Protein 6JBU (pdb70)

Solvent-accessible surface area: 24358 Å² total; per-residue (Å²): 84,77,22,196,118,55,42,6,54,9,119,6,11,120,58,55,56,107,17,50,112,8,117,55,49,5,0,0,1,9,44,5,5,69,34,106,53,64,39,3,4,20,5,24,20,17,57,46,90,6,38,47,0,18,12,15,42,36,76,110,38,3,75,66,49,162,70,76,33,64,12,132,7,60,62,69,3,3,2,7,6,2,8,1,27,72,22,3,0,1,0,4,47,38,37,29,48,26,0,0,24,4,38,10,190,90,114,101,76,66,14,60,14,117,0,56,78,0,4,19,11,13,0,4,1,2,95,37,13,13,24,3,0,1,7,2,8,7,4,16,63,11,1,2,0,0,4,0,9,26,130,18,84,2,73,0,2,0,0,37,1,39,22,140,64,7,169,63,101,22,74,49,84,6,62,26,43,0,48,51,0,0,3,1,2,0,0,14,0,7,0,2,0,0,49,0,36,26,81,172,88,133,22,51,51,0,19,9,22,16,7,8,92,73,64,144,65,55,150,42,101,16,98,5,27,16,70,60,75,36,0,0,2,3,11,14,6,3,91,52,35,34,0,1,0,0,0,22,83,39,0,0,20,0,38,27,59,42,10,129,62,44,89,238,65,49,5,120,79,17,36,41,64,94,5,54,1,7,0,3,63,46,175,17,89,56,7,29,126,29,21,14,142,68,0,46,9,0,4,1,4,20,4,79,0,60,35,99,3,5,47,76,110,8,38,96,16,77,116,0,81,92,0,2,0,0,93,15,50,0,60,94,5,1,55,35,3,0,84,90,0,70,30,0,4,0,8,69,16,60,0,125,46,0,45,54,96,9,0,23,101,2,47,88,0,50,12,1,11,0,16,57,7,20,0,22,25,144,23,15,79,162,24,2,5,135,48,1,97,122,0,83,12,0,4,0,5,132,10,113,0,62,31,0,5,168,50,6,10,155,51,0,59,15,0,9,0,15,41,7,156,0,48,71,4,37,57,76,2,2,117,9,3,63,32,0,74,40,0,10,0,25,19,6,83,0,69,38,172,14,21,27,114,105,9,3,92,94,2,68,62,0,38,15,0,6,0,16,117,8,39,0,48,7,2,10,54,56,9,5,12,88,32,0,82,67,0,45,0,33,66,9,75,0,64,121,4,30,109,72,1,1,23,152,1,119,71,0,92,70,0,13,2,8,70,5,69,0,40,57,2,54,136,16,6,10,107,42,12,93,64,8,19,48,0,10,2,90,96,12,43,0,97,18,31,106,147,5,122,37,1,84,92,67,9,135,86,49,86,157,141,23,84,26,137,4,19,94,3,72,36,41,153,168,33,151,58,89,40,8,72,88,38,134,117

Secondary structure (DSSP, 8-state):
--TTS---EEEEEEEEEEEEE-SSSSEEEE--TT-SS--EEEEE--TTT--EEEEESSHHHHHHT--SEEEEPSS-B-SS--EEETTEEEEEBTTSSEEEEEETTTTEEEEEEE-TTB--SSSS--TT-TT---EEEEETTEEEEEEEBTTTTTEEEEEEE-TTT--EEEEEEEEEEGGG-SEEEEETTEEEEEE---------EEEEEEETTTTEEEEEEEE---SSS-EEEEEEETTTTEEEEEETTEEEEEEEEEESPP-/----TTSEEETTEEE--SS--SSPPS---TT--EEE--SS---GGGS-GGGGG-TT--EEE--SS---S---S--TT--EEE--SS----B-HHHHHT-TT--EEE--SS---TTTBPTTTTTT-TT--EEE--SS--SBPPTT--TT-SEEE-TTS---BB-HHHHTT-TT--EEE-TTS---TTTBPTTTTTT-TT--EEE-TTS--SB--SS---SS--EEE-TTS---B--TTTTTT-TT--EEE--SS------TTTTTT-TT--EEE--S--EE-SGGGHHHHHHHHS--TT-EEE--BEEESSTTTT-BGGG---

GO terms:
  GO:0098631 cell adhesion mediator activity (F, IDA)
  GO:0004930 G protein-coupled receptor activity (F, IDA)
  GO:0007189 adenylate cyclase-activating G protein-coupled receptor signaling pathway (P, IDA)
  GO:0007416 synapse assembly (P, IDA)
  GO:0140693 molecular condensate scaffold activity (F, IDA)
  GO:0005509 calcium ion binding (F, IDA)
  GO:0005886 plasma membrane (C, IDA)
  GO:0005911 cell-cell junction (C, IDA)
  GO:0030424 axon (C, IDA)
  GO:1904861 excitatory synapse assembly (P, IDA)
  GO:0160221 Rho-activating G protein-coupled receptor signaling pathway (P, IDA)
  GO:0070161 anchoring junction (C, EXP)
  GO:0005886 plasma membrane (C, EXP)
  GO:0001764 neuron migration (P, IMP)
  GO:0042220 response to cocaine (P, IMP)
  GO:0031987 locomotion involved in locomotory behavior (P, IMP)
  GO:0098609 cell-cell adhesion (P, IMP)
  GO:0007416 synapse assembly (P, IMP)
  GO:0005515 protein binding (F, IPI)
  GO:0098685 Schaffer collateral - CA1 synapse (C, IDA)

Radius of gyration: 25.86 Å; Cα contacts (8 Å, |Δi|>4): 1663; chains: 2; bounding box: 56×76×54 Å

InterPro domains:
  IPR000203 GPS motif [PF01825] (884-928)
  IPR000203 GPS motif [SM00303] (882-934)
  IPR000832 GPCR, family 2, secretin-like [PF00002] (944-1187)
  IPR000832 GPCR, family 2, secretin-like [PR00249] (947-971)
  IPR000832 GPCR, family 2, secretin-like [PR00249] (1010-1033)
  IPR000832 GPCR, family 2, secretin-like [PR00249] (1048-1073)
  IPR000832 GPCR, family 2, secretin-like [PR00249] (1090-1115)
  IPR000832 GPCR, family 2, secretin-like [PR00249] (1173-1194)
  IPR000922 D-galactoside/L-rhamnose binding SUEL lectin domain [PF02140] (111-191)
  IPR000922 D-galactoside/L-rhamnose binding SUEL lectin domain [PS50228] (103-192)
  IPR001879 GPCR, family 2, extracellular hormone receptor domain [PF02793] (564-620)
  IPR001879 GPCR, family 2, extracellular hormone receptor domain [PS50227] (566-622)
  IPR001879 GPCR, family 2, extracellular hormone receptor domain [SM00008] (562-627)
  IPR003112 Olfactomedin-like domain [PF02191] (202-460)
  IPR003112 Olfactomedin-like domain [PS51132] (202-461)
  IPR003112 Olfactomedin-like domain [SM00284] (205-461)
  IPR003334 GPCR, family 2, latrophilin, C-terminal [PF02354] (1208-1271)
  IPR003334 GPCR, family 2, latrophilin, C-terminal [PF02354] (1273-1537)
  IPR003924 GPCR, family 2, latrophilin [PR01444] (146-165)
  IPR003924 GPCR, family 2, latrophilin [PR01444] (287-309)

CATH classification: 3.80.10.10

Sequence (585 aa):
GDPRECPGLLKGVYQSEHLFESDHQSGAWCKDPLQASDKIYYMPWTPYRTDTLTEYSSKDDFIAGRPTTTYKLPHRVDGTGFVVYDGALFFNKERTRNIVKFDLRTRIKSGEAIIANANYHDTSPYRWGGKSDIDLAVDENGLWVIYATEQNNGKIVISQLNPYTLRIEGTWDTAYDKRSASNAFMICGILYVVKSVYEDATGNKIDYIYNTDQSKDSLVDVPFPNSYQYIAAVDYNPRDNLLYVWNNYHVVKYSLDFGPAAAKSCPSVCRCDAGFIYCNDRFLTSIPTGIPEDATTLYLQNNQINNAGIPSDLKNLLKVERIYLYHNSLDEFPTNLPKYVKELHLQENNIRTITYDSLSKIPYLEELHLDDNSVSAVSIEEGAFRDSNYLRLLFLSRNHLSTIPWGLPRTIEELRLDDNRISTISSPSLQGLTSLKRLVLDGNLLNNHGLGDKVFFNLVNLTELSLVRNSLTAAPVNLPGTNLRKLYLQDNHINRVPPNAFSYLRQLYRLDMSNNNLSNLPQGIFDDLDNITQLILRNNPWYCGCKMKWVRDWLQSLPVKVNVRGLMCQAPEKVRGMAIKDLNA

B-factor: mean 51.41, std 24.88, range [18.22, 191.13]

Foldseek 3Di:
DQQQDFPAAFFAKFFDWFQAFAPAQFAFKDDALVDPFDKIWTWGQDPPDGFKIFICRHSVCVSVVHTPDMQGHPAHAFAHAWDAYPQWIWTHGAPAQKIWIAHRVVRHTQDMDHPPQFDFDQPQAAQVGRRNQWHWAQGSVGIKIWHAHVVLPQFIKIFHADNRHRDTDDIARDNHRRNQFLEWYDYPQKIFTFHFAAPVNHATFRQKIARPVVRDIDTDGHHDDAPQRAWRDWYAHSNQRWIFTRHRRITGIMHTDHDHHDD/DWAFPQWDDDQQEIGNELRQDQADDPTDDLSHAEAEHDHYAHEQVRYDLCQLNSQRHAYYAHDHYAYQAQHASHHQAHAEYHHHHYAHEAAALVRQLSRLNHAYYAHAHYAYEQVRYDVQSCVSNQRHAYYEHHNYAYQEQHANHHLNHAEYHHANYAHEAYDLRRCPNVQNHAYYAHHHYAYELVRYDDLSQQNNLNHAEDHHAHYAYQEQHANHHQNHHAEYHQDNYAHAYYPLRSCPNNQNHAEYEHAHYAYAAYAPCSCVNPNHHQEYEHANYAHAADPRCLVVLVCVVVPDPRHDYDHAAHCPDPVRHGHHNNPDDD

Organism: Mus musculus (NCBI:txid10090)

Structure (mmCIF, N/CA/C/O backbone):
data_6JBU
#
_entry.id   6JBU
#
_cell.length_a   121.135
_cell.length_b   121.135
_cell.length_c   83.413
_cell.angle_alpha   90.00
_cell.angle_beta   90.00
_cell.angle_gamma   120.00
#
_symmetry.space_group_name_H-M   'P 31 2 1'
#
loop_
_entity.id
_entity.type
_entity.pdbx_description
1 polymer 'Adhesion G protein-coupled receptor L3'
2 polymer 'Leucine-rich repeat transmembrane protein FLRT3'
3 non-polymer 'PHOSPHATE ION'
4 non-polymer 'SODIUM ION'
5 non-polymer 1,2-ETHANEDIOL
6 non-polymer 2-acetamido-2-deoxy-beta-D-glucopyranose
7 water water
#
loop_
_atom_site.group_PDB
_atom_site.id
_atom_site.type_symbol
_atom_site.label_atom_id
_atom_site.label_alt_id
_atom_site.label_comp_id
_atom_site.label_asym_id
_atom_site.label_entity_id
_atom_site.label_seq_id
_atom_site.pdbx_PDB_ins_code
_atom_site.Cartn_x
_atom_site.Cartn_y
_atom_site.Cartn_z
_atom_site.occupancy
_atom_site.B_iso_or_equiv
_atom_site.auth_seq_id
_atom_site.auth_comp_id
_atom_site.auth_asym_id
_atom_site.auth_atom_id
_atom_site.pdbx_PDB_model_num
ATOM 1 N N . GLY A 1 3 ? 176.324 25.398 117.431 1.00 55.62 198 GLY A N 1
ATOM 2 C CA . GLY A 1 3 ? 176.831 26.755 117.529 1.00 55.66 198 GLY A CA 1
ATOM 3 C C . GLY A 1 3 ? 177.990 26.960 118.498 1.00 51.38 198 GLY A C 1
ATOM 4 O O . GLY A 1 3 ? 178.697 27.969 118.416 1.00 51.97 198 GLY A O 1
ATOM 5 N N . ASP A 1 4 ? 178.182 26.017 119.422 1.00 51.10 199 ASP A N 1
ATOM 6 C CA . ASP A 1 4 ? 179.298 26.076 120.361 1.00 44.47 199 ASP A CA 1
ATOM 7 C C . ASP A 1 4 ? 180.511 25.420 119.720 1.00 43.71 199 ASP A C 1
ATOM 8 O O . ASP A 1 4 ? 180.568 24.178 119.656 1.00 45.97 199 ASP A O 1
ATOM 13 N N . PRO A 1 5 ? 181.520 26.189 119.298 1.00 39.56 200 PRO A N 1
ATOM 14 C CA . PRO A 1 5 ? 182.653 25.616 118.555 1.00 35.73 200 PRO A CA 1
ATOM 15 C C . PRO A 1 5 ? 183.565 24.755 119.398 1.00 34.73 200 PRO A C 1
ATOM 16 O O . PRO A 1 5 ? 184.541 24.231 118.867 1.00 37.13 200 PRO A O 1
ATOM 20 N N . ARG A 1 6 ? 183.320 24.626 120.704 1.00 33.10 201 ARG A N 1
ATOM 21 C CA . ARG A 1 6 ? 184.176 23.813 121.551 1.00 35.89 201 ARG A CA 1
ATOM 22 C C . ARG A 1 6 ? 183.477 22.554 122.025 1.00 35.22 201 ARG A C 1
ATOM 23 O O . ARG A 1 6 ? 184.080 21.763 122.756 1.00 37.87 201 ARG A O 1
ATOM 31 N N . GLU A 1 7 ? 182.208 22.368 121.682 1.00 35.29 202 GLU A N 1
ATOM 32 C CA . GLU A 1 7 ? 181.447 21.215 122.157 1.00 39.64 202 GLU A CA 1
ATOM 33 C C . GLU A 1 7 ? 181.339 20.194 121.026 1.00 37.40 202 GLU A C 1
ATOM 34 O O . GLU A 1 7 ? 180.837 20.521 119.938 1.00 32.39 202 GLU A O 1
ATOM 40 N N . CYS A 1 8 ? 181.820 18.967 121.285 1.00 37.32 203 CYS A N 1
ATOM 41 C CA . CYS A 1 8 ? 181.868 17.915 120.254 1.00 38.09 203 CYS A CA 1
ATOM 42 C C . CYS A 1 8 ? 180.468 17.563 119.746 1.00 32.94 203 CYS A C 1
ATOM 43 O O . CYS A 1 8 ? 179.587 17.243 120.554 1.00 36.92 203 CYS A O 1
ATOM 46 N N . PRO A 1 9 ? 180.229 17.550 118.430 1.00 31.15 204 PRO A N 1
ATOM 47 C CA . PRO A 1 9 ? 178.900 17.162 117.941 1.00 35.24 204 PRO A CA 1
ATOM 48 C C . PRO A 1 9 ? 178.695 15.663 117.884 1.00 35.76 204 PRO A C 1
ATOM 49 O O . PRO A 1 9 ? 177.556 15.215 117.684 1.00 38.20 204 PRO A O 1
ATOM 53 N N . GLY A 1 10 ? 179.744 14.872 118.081 1.00 37.22 205 GLY A N 1
ATOM 54 C CA . GLY A 1 10 ? 179.607 13.431 117.985 1.00 36.75 205 GLY A CA 1
ATOM 55 C C . GLY A 1 10 ? 180.520 12.862 116.922 1.00 36.69 205 GLY A C 1
ATOM 56 O O . GLY A 1 10 ? 181.495 13.497 116.536 1.00 35.19 205 GLY A O 1
ATOM 57 N N . LEU A 1 11 ? 180.241 11.636 116.499 1.00 37.41 206 LEU A N 1
ATOM 58 C CA . LEU A 1 11 ? 181.005 10.930 115.484 1.00 35.88 206 LEU A CA 1
ATOM 59 C C . LEU A 1 11 ? 180.295 11.104 114.150 1.00 35.31 206 LEU A C 1
ATOM 60 O O . LEU A 1 11 ? 179.082 10.942 114.081 1.00 37.74 206 LEU A O 1
ATOM 65 N N . LEU A 1 12 ? 181.043 11.449 113.104 1.00 36.28 207 LEU A N 1
ATOM 66 C CA . LEU A 1 12 ? 180.430 11.752 111.813 1.00 33.21 207 LEU A CA 1
ATOM 67 C C . LEU A 1 12 ? 179.846 10.480 111.199 1.00 36.66 207 LEU A C 1
ATOM 68 O O . LEU A 1 12 ? 180.522 9.451 111.139 1.00 39.84 207 LEU A O 1
ATOM 73 N N . LYS A 1 13 ? 178.568 10.536 110.784 1.00 32.82 208 LYS A N 1
ATOM 74 C CA . LYS A 1 13 ? 177.853 9.417 110.187 1.00 38.20 208 LYS A CA 1
ATOM 75 C C . LYS A 1 13 ? 177.414 9.656 108.757 1.00 34.73 208 LYS A C 1
ATOM 76 O O . LYS A 1 13 ? 177.124 8.684 108.058 1.00 34.33 208 LYS A O 1
ATOM 82 N N . GLY A 1 14 ? 177.303 10.900 108.316 1.00 35.64 209 GLY A N 1
ATOM 83 C CA . GLY A 1 14 ? 176.741 11.165 107.005 1.00 32.25 209 GLY A CA 1
ATOM 84 C C . GLY A 1 14 ? 177.128 12.549 106.548 1.00 33.43 209 GLY A C 1
ATOM 85 O O . GLY A 1 14 ? 177.304 13.461 107.367 1.00 31.48 209 GLY A O 1
ATOM 86 N N . VAL A 1 15 ? 177.263 12.707 105.224 1.00 32.26 210 VAL A N 1
ATOM 87 C CA . VAL A 1 15 ? 177.650 13.969 104.594 1.00 32.11 210 VAL A CA 1
ATOM 88 C C . VAL A 1 15 ? 176.705 14.236 103.434 1.00 37.75 210 VAL A C 1
ATOM 89 O O . VAL A 1 15 ? 176.442 13.342 102.622 1.00 40.30 210 VAL A O 1
ATOM 93 N N . TYR A 1 16 ? 176.220 15.471 103.332 1.00 36.09 211 TYR A N 1
ATOM 94 C CA . TYR A 1 16 ? 175.174 15.800 102.375 1.00 35.20 211 TYR A CA 1
ATOM 95 C C . TYR A 1 16 ? 175.491 17.130 101.704 1.00 38.25 211 TYR A C 1
ATOM 96 O O . TYR A 1 16 ? 175.968 18.059 102.366 1.00 33.63 211 TYR A O 1
ATOM 105 N N . GLN A 1 17 ? 175.291 17.217 100.384 1.00 37.08 212 GLN A N 1
ATOM 106 C CA . GLN A 1 17 ? 175.424 18.526 99.751 1.00 38.87 212 GLN A CA 1
ATOM 107 C C . GLN A 1 17 ? 174.380 19.458 100.365 1.00 42.42 212 GLN A C 1
ATOM 108 O O . GLN A 1 17 ? 173.245 19.058 100.633 1.00 46.48 212 GLN A O 1
ATOM 114 N N . SER A 1 18 ? 174.802 20.658 100.711 1.00 39.81 213 SER A N 1
ATOM 115 C CA . SER A 1 18 ? 173.967 21.623 101.414 1.00 38.21 213 SER A CA 1
ATOM 116 C C . SER A 1 18 ? 173.739 22.901 100.620 1.00 41.41 213 SER A C 1
ATOM 117 O O . SER A 1 18 ? 172.602 23.401 100.552 1.00 45.40 213 SER A O 1
ATOM 120 N N . GLU A 1 19 ? 174.801 23.475 100.046 1.00 33.13 214 GLU A N 1
ATOM 121 C CA . GLU A 1 19 ? 174.709 24.776 99.390 1.00 34.51 214 GLU A CA 1
ATOM 122 C C . GLU A 1 19 ? 175.702 24.813 98.242 1.00 29.25 214 GLU A C 1
ATOM 123 O O . GLU A 1 19 ? 176.850 24.424 98.427 1.00 29.83 214 GLU A O 1
ATOM 129 N N . HIS A 1 20 ? 175.273 25.308 97.081 1.00 31.61 215 HIS A N 1
ATOM 130 C CA . HIS A 1 20 ? 176.185 25.597 95.978 1.00 35.41 215 HIS A CA 1
ATOM 131 C C . HIS A 1 20 ? 176.230 27.105 95.856 1.00 38.26 215 HIS A C 1
ATOM 132 O O . HIS A 1 20 ? 175.195 27.725 95.598 1.00 42.43 215 HIS A O 1
ATOM 139 N N . LEU A 1 21 ? 177.399 27.709 96.083 1.00 33.03 216 LEU A N 1
ATOM 140 C CA . LEU A 1 21 ? 177.425 29.160 96.035 1.00 27.96 216 LEU A CA 1
ATOM 141 C C . LEU A 1 21 ? 177.675 29.717 94.632 1.00 30.21 216 LEU A C 1
ATOM 142 O O . LEU A 1 21 ? 176.836 30.456 94.110 1.00 32.62 216 LEU A O 1
ATOM 147 N N . PHE A 1 22 ? 178.806 29.365 94.004 1.00 28.18 217 PHE A N 1
ATOM 148 C CA . PHE A 1 22 ? 179.120 29.868 92.656 1.00 29.50 217 PHE A CA 1
ATOM 149 C C . PHE A 1 22 ? 180.264 29.046 92.076 1.00 29.85 217 PHE A C 1
ATOM 150 O O . PHE A 1 22 ? 180.752 28.095 92.694 1.00 27.68 217 PHE A O 1
ATOM 158 N N . GLU A 1 23 ? 180.669 29.414 90.859 1.00 26.94 218 GLU A N 1
ATOM 159 C CA . GLU A 1 23 ? 181.765 28.745 90.176 1.00 29.75 218 GLU A CA 1
ATOM 160 C C . GLU A 1 23 ? 182.920 29.728 90.058 1.00 32.19 218 GLU A C 1
ATOM 161 O O . GLU A 1 23 ? 182.793 30.751 89.375 1.00 30.71 218 GLU A O 1
ATOM 167 N N . SER A 1 24 ? 184.025 29.427 90.731 1.00 30.35 219 SER A N 1
ATOM 168 C CA . SER A 1 24 ? 185.234 30.241 90.665 1.00 29.83 219 SER A CA 1
ATOM 169 C C . SER A 1 24 ? 185.815 30.212 89.256 1.00 32.57 219 SER A C 1
ATOM 170 O O . SER A 1 24 ? 185.476 29.356 88.432 1.00 30.04 219 SER A O 1
ATOM 173 N N . ASP A 1 25 ? 186.751 31.130 88.988 1.00 31.69 220 ASP A N 1
ATOM 174 C CA . ASP A 1 25 ? 187.532 31.064 87.754 1.00 32.46 220 ASP A CA 1
ATOM 175 C C . ASP A 1 25 ? 188.778 30.185 87.891 1.00 34.07 220 ASP A C 1
ATOM 176 O O . ASP A 1 25 ? 189.523 30.023 86.913 1.00 31.12 220 ASP A O 1
ATOM 181 N N . HIS A 1 26 ? 189.014 29.609 89.065 1.00 27.51 221 HIS A N 1
ATOM 182 C CA . HIS A 1 26 ? 190.176 28.752 89.313 1.00 27.22 221 HIS A CA 1
ATOM 183 C C . HIS A 1 26 ? 189.713 27.355 89.685 1.00 24.66 221 HIS A C 1
ATOM 184 O O . HIS A 1 26 ? 188.810 27.210 90.510 1.00 26.50 221 HIS A O 1
ATOM 191 N N . GLN A 1 27 ? 190.322 26.333 89.061 1.00 24.32 222 GLN A N 1
ATOM 192 C CA . GLN A 1 27 ? 189.870 24.971 89.314 1.00 26.95 222 GLN A CA 1
ATOM 193 C C . GLN A 1 27 ? 189.992 24.612 90.784 1.00 23.82 222 GLN A C 1
ATOM 194 O O . GLN A 1 27 ? 189.108 23.932 91.332 1.00 23.30 222 GLN A O 1
ATOM 200 N N . SER A 1 28 ? 191.119 24.987 91.415 1.00 24.39 223 SER A N 1
ATOM 201 C CA . SER A 1 28 ? 191.412 24.659 92.811 1.00 24.92 223 SER A CA 1
ATOM 202 C C . SER A 1 28 ? 191.597 25.906 93.678 1.00 25.25 223 SER A C 1
ATOM 203 O O . SER A 1 28 ? 191.918 26.979 93.187 1.00 25.65 223 SER A O 1
ATOM 206 N N . GLY A 1 29 ? 191.389 25.738 94.983 1.00 22.55 224 GLY A N 1
ATOM 207 C CA . GLY A 1 29 ? 191.539 26.835 95.930 1.00 18.97 224 GLY A CA 1
ATOM 208 C C . GLY A 1 29 ? 190.951 26.376 97.245 1.00 23.55 224 GLY A C 1
ATOM 209 O O . GLY A 1 29 ? 190.579 25.209 97.379 1.00 23.18 224 GLY A O 1
ATOM 210 N N . ALA A 1 30 ? 190.902 27.294 98.221 1.00 24.29 225 ALA A N 1
ATOM 211 C CA . ALA A 1 30 ? 190.189 27.005 99.457 1.00 23.28 225 ALA A CA 1
ATOM 212 C C . ALA A 1 30 ? 189.411 28.240 99.908 1.00 23.92 225 ALA A C 1
ATOM 213 O O . ALA A 1 30 ? 189.678 29.376 99.491 1.00 24.16 225 ALA A O 1
ATOM 215 N N . TRP A 1 31 ? 188.407 28.004 100.747 1.00 23.02 226 TRP A N 1
ATOM 216 C CA . TRP A 1 31 ? 187.668 29.118 101.335 1.00 22.18 226 TRP A CA 1
ATOM 217 C C . TRP A 1 31 ? 187.145 28.682 102.695 1.00 26.14 226 TRP A C 1
ATOM 218 O O . TRP A 1 31 ? 186.937 27.492 102.952 1.00 25.01 226 TRP A O 1
ATOM 229 N N . CYS A 1 32 ? 186.884 29.648 103.558 1.00 25.02 227 CYS A N 1
ATOM 230 C CA . CYS A 1 32 ? 186.428 29.252 104.894 1.00 24.67 227 CYS A CA 1
ATOM 231 C C . CYS A 1 32 ? 185.914 30.476 105.627 1.00 25.74 227 CYS A C 1
ATOM 232 O O . CYS A 1 32 ? 185.998 31.606 105.143 1.00 25.63 227 CYS A O 1
ATOM 235 N N . LYS A 1 33 ? 185.399 30.232 106.823 1.00 23.57 228 LYS A N 1
ATOM 236 C CA . LYS A 1 33 ? 185.087 31.292 107.773 1.00 21.50 228 LYS A CA 1
ATOM 237 C C . LYS A 1 33 ? 185.943 31.031 108.996 1.00 20.72 228 LYS A C 1
ATOM 238 O O . LYS A 1 33 ? 186.497 29.942 109.162 1.00 25.98 228 LYS A O 1
ATOM 244 N N . ASP A 1 34 ? 186.046 32.055 109.853 1.00 24.21 229 ASP A N 1
ATOM 245 C CA . ASP A 1 34 ? 186.798 31.969 111.105 1.00 24.20 229 ASP A CA 1
ATOM 246 C C . ASP A 1 34 ? 185.849 31.574 112.223 1.00 24.23 229 ASP A C 1
ATOM 247 O O . ASP A 1 34 ? 185.006 32.398 112.611 1.00 24.55 229 ASP A O 1
ATOM 252 N N . PRO A 1 35 ? 185.974 30.369 112.813 1.00 23.10 230 PRO A N 1
ATOM 253 C CA . PRO A 1 35 ? 185.007 29.926 113.825 1.00 27.55 230 PRO A CA 1
ATOM 254 C C . PRO A 1 35 ? 185.091 30.690 115.133 1.00 30.27 230 PRO A C 1
ATOM 255 O O . PRO A 1 35 ? 184.194 30.544 115.971 1.00 29.58 230 PRO A O 1
ATOM 259 N N . LEU A 1 36 ? 186.140 31.483 115.349 1.00 24.77 231 LEU A N 1
ATOM 260 C CA . LEU A 1 36 ? 186.234 32.270 116.565 1.00 25.06 231 LEU A CA 1
ATOM 261 C C . LEU A 1 36 ? 185.910 33.728 116.295 1.00 29.53 231 LEU A C 1
ATOM 262 O O . LEU A 1 36 ? 186.274 34.598 117.086 1.00 33.43 231 LEU A O 1
ATOM 267 N N . GLN A 1 37 ? 185.230 34.013 115.188 1.00 28.52 232 GLN A N 1
ATOM 268 C CA . GLN A 1 37 ? 184.874 35.377 114.833 1.00 25.90 232 GLN A CA 1
ATOM 269 C C . GLN A 1 37 ? 183.367 35.496 114.828 1.00 30.48 232 GLN A C 1
ATOM 270 O O . GLN A 1 37 ? 182.672 34.705 114.172 1.00 29.49 232 GLN A O 1
ATOM 276 N N . ALA A 1 38 ? 182.871 36.534 115.503 1.00 32.22 233 ALA A N 1
ATOM 277 C CA . ALA A 1 38 ? 181.427 36.737 115.598 1.00 43.25 233 ALA A CA 1
ATOM 278 C C . ALA A 1 38 ? 180.788 37.141 114.260 1.00 50.51 233 ALA A C 1
ATOM 279 O O . ALA A 1 38 ? 179.647 36.758 113.979 1.00 54.98 233 ALA A O 1
ATOM 281 N N . SER A 1 39 ? 181.468 37.918 113.429 1.00 45.06 234 SER A N 1
ATOM 282 C CA . SER A 1 39 ? 180.804 38.382 112.214 1.00 45.96 234 SER A CA 1
ATOM 283 C C . SER A 1 39 ? 180.929 37.346 111.096 1.00 43.87 234 SER A C 1
ATOM 284 O O . SER A 1 39 ? 181.825 36.500 111.114 1.00 45.13 234 SER A O 1
ATOM 287 N N . ASP A 1 40 ? 180.046 37.460 110.092 1.00 40.17 235 ASP A N 1
ATOM 288 C CA . ASP A 1 40 ? 179.932 36.500 108.983 1.00 39.60 235 ASP A CA 1
ATOM 289 C C . ASP A 1 40 ? 180.909 36.792 107.833 1.00 37.06 235 ASP A C 1
ATOM 290 O O . ASP A 1 40 ? 180.577 36.769 106.645 1.00 43.41 235 ASP A O 1
ATOM 295 N N . LYS A 1 41 ? 182.182 36.910 108.161 1.00 31.42 236 LYS A N 1
ATOM 296 C CA . LYS A 1 41 ? 183.192 37.135 107.131 1.00 29.58 236 LYS A CA 1
ATOM 297 C C . LYS A 1 41 ? 183.582 35.818 106.467 1.00 26.50 236 LYS A C 1
ATOM 298 O O . LYS A 1 41 ? 183.692 34.778 107.132 1.00 28.51 236 LYS A O 1
ATOM 304 N N . ILE A 1 42 ? 183.904 35.905 105.177 1.00 27.19 237 ILE A N 1
ATOM 305 C CA . ILE A 1 42 ? 184.341 34.767 104.366 1.00 25.37 237 ILE A CA 1
ATOM 306 C C . ILE A 1 42 ? 185.730 35.055 103.807 1.00 25.13 237 ILE A C 1
ATOM 307 O O . ILE A 1 42 ? 185.977 36.149 103.279 1.00 27.42 237 ILE A O 1
ATOM 312 N N . TYR A 1 43 ? 186.624 34.062 103.881 1.00 23.44 238 TYR A N 1
ATOM 313 C CA . TYR A 1 43 ? 188.008 34.175 103.435 1.00 23.79 238 TYR A CA 1
ATOM 314 C C . TYR A 1 43 ? 188.239 33.242 102.257 1.00 25.87 238 TYR A C 1
ATOM 315 O O . TYR A 1 43 ? 187.747 32.104 102.250 1.00 26.43 238 TYR A O 1
ATOM 324 N N . TYR A 1 44 ? 188.980 33.728 101.263 1.00 25.05 239 TYR A N 1
ATOM 325 C CA . TYR A 1 44 ? 189.010 33.097 99.952 1.00 24.18 239 TYR A CA 1
ATOM 326 C C . TYR A 1 44 ? 190.427 33.147 9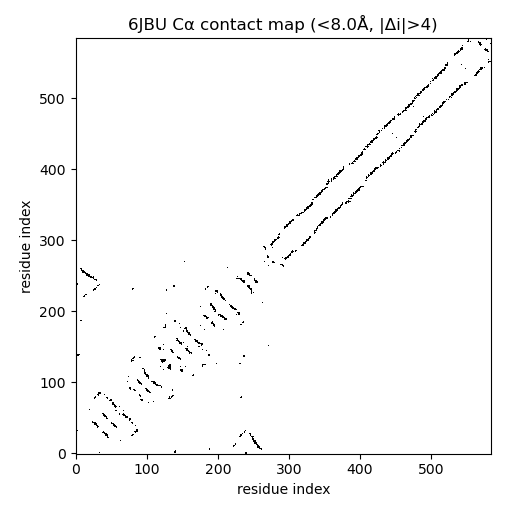9.400 1.00 22.85 239 TYR A C 1
ATOM 327 O O . TYR A 1 44 ? 191.042 34.224 99.347 1.00 25.21 239 TYR A O 1
ATOM 336 N N . MET A 1 45 ? 190.939 31.999 98.956 1.00 21.97 240 MET A N 1
ATOM 337 C CA . MET A 1 45 ? 192.276 31.936 98.362 1.00 24.76 240 MET A CA 1
ATOM 338 C C . MET A 1 45 ? 192.274 30.941 97.206 1.00 22.98 240 MET A C 1
ATOM 339 O O . MET A 1 45 ? 192.456 29.724 97.417 1.00 21.69 240 MET A O 1
ATOM 344 N N . PRO A 1 46 ? 192.119 31.410 95.970 1.00 24.09 241 PRO A N 1
ATOM 345 C CA . PRO A 1 46 ? 192.262 30.488 94.841 1.00 25.13 241 PRO A CA 1
ATOM 346 C C . PRO A 1 46 ? 193.696 30.015 94.747 1.00 24.46 241 PRO A C 1
ATOM 347 O O . PRO A 1 46 ? 194.627 30.725 95.140 1.00 25.59 241 PRO A O 1
ATOM 351 N N . TRP A 1 47 ? 193.876 28.833 94.149 1.00 22.09 242 TRP A N 1
ATOM 352 C CA . TRP A 1 47 ? 195.210 28.266 93.969 1.00 22.93 242 TRP A CA 1
ATOM 353 C C . TRP A 1 47 ? 195.726 28.638 92.591 1.00 24.47 242 TRP A C 1
ATOM 354 O O . TRP A 1 47 ? 195.134 28.268 91.564 1.00 25.75 242 TRP A O 1
ATOM 365 N N . THR A 1 48 ? 196.816 29.394 92.567 1.00 24.01 243 THR A N 1
ATOM 366 C CA . THR A 1 48 ? 197.498 29.727 91.323 1.00 26.13 243 THR A CA 1
ATOM 367 C C . THR A 1 48 ? 198.948 29.294 91.463 1.00 26.82 243 THR A C 1
ATOM 368 O O . THR A 1 48 ? 199.705 29.927 92.223 1.00 27.13 243 THR A O 1
ATOM 372 N N . PRO A 1 49 ? 199.399 28.274 90.735 1.00 29.48 244 PRO A N 1
ATOM 373 C CA . PRO A 1 49 ? 200.793 27.824 90.875 1.00 33.95 244 PRO A CA 1
ATOM 374 C C . PRO A 1 49 ? 201.796 28.956 90.708 1.00 33.99 244 PRO A C 1
ATOM 375 O O . PRO A 1 49 ? 201.692 29.795 89.805 1.00 32.61 244 PRO A O 1
ATOM 379 N N . TYR A 1 50 ? 202.746 29.006 91.632 1.00 34.84 245 TYR A N 1
ATOM 380 C CA . TYR A 1 50 ? 203.876 29.929 91.669 1.00 40.60 245 TYR A CA 1
ATOM 381 C C . TYR A 1 50 ? 203.460 31.356 91.978 1.00 35.70 245 TYR A C 1
ATOM 382 O O . TYR A 1 50 ? 204.322 32.243 91.944 1.00 35.99 245 TYR A O 1
ATOM 391 N N . ARG A 1 51 ? 202.167 31.633 92.188 1.00 29.95 246 ARG A N 1
ATOM 392 C CA . ARG A 1 51 ? 201.732 33.013 92.353 1.00 31.44 246 ARG A CA 1
ATOM 393 C C . ARG A 1 51 ? 200.698 33.236 93.450 1.00 32.23 246 ARG A C 1
ATOM 394 O O . ARG A 1 51 ? 200.037 34.270 93.423 1.00 33.12 246 ARG A O 1
ATOM 402 N N . THR A 1 52 ? 200.516 32.321 94.421 1.00 25.35 247 THR A N 1
ATOM 403 C CA . THR A 1 52 ? 199.418 32.458 95.371 1.00 22.89 247 THR A CA 1
ATOM 404 C C . THR A 1 52 ? 199.941 33.296 96.533 1.00 23.28 247 THR A C 1
ATOM 405 O O . THR A 1 52 ? 200.828 32.847 97.261 1.00 26.37 247 THR A O 1
ATOM 409 N N . ASP A 1 53 ? 199.539 34.564 96.590 1.00 26.02 248 ASP A N 1
ATOM 410 C CA . ASP A 1 53 ? 200.105 35.457 97.595 1.00 29.13 248 ASP A CA 1
ATOM 411 C C . ASP A 1 53 ? 199.098 36.416 98.220 1.00 26.90 248 ASP A C 1
ATOM 412 O O . ASP A 1 53 ? 199.501 37.470 98.750 1.00 24.43 248 ASP A O 1
ATOM 417 N N . THR A 1 54 ? 197.809 36.151 98.096 1.00 28.70 249 THR A N 1
ATOM 418 C CA . THR A 1 54 ? 196.794 37.061 98.614 1.00 29.09 249 THR A CA 1
ATOM 419 C C . THR A 1 54 ? 195.712 36.253 99.323 1.00 29.14 249 THR A C 1
ATOM 420 O O . THR A 1 54 ? 195.504 35.080 99.026 1.00 33.54 249 THR A O 1
ATOM 424 N N . LEU A 1 55 ? 195.049 36.882 100.283 1.00 29.00 250 LEU A N 1
ATOM 425 C CA . LEU A 1 55 ? 193.839 36.343 100.893 1.00 25.52 250 LEU A CA 1
ATOM 426 C C . LEU A 1 55 ? 192.751 37.371 100.661 1.00 25.51 250 LEU A C 1
ATOM 427 O O . LEU A 1 55 ? 192.947 38.539 101.003 1.00 28.93 250 LEU A O 1
ATOM 432 N N . THR A 1 56 ? 191.598 36.963 100.121 1.00 25.36 251 THR A N 1
ATOM 433 C CA . THR A 1 56 ? 190.502 37.899 99.901 1.00 24.87 251 THR A CA 1
ATOM 434 C C . THR A 1 56 ? 189.409 37.729 100.952 1.00 27.46 251 THR A C 1
ATOM 435 O O . THR A 1 56 ? 189.037 36.610 101.317 1.00 28.12 251 THR A O 1
ATOM 439 N N . GLU A 1 57 ? 188.865 38.840 101.424 1.00 24.63 252 GLU A N 1
ATOM 440 C CA . GLU A 1 57 ? 187.856 38.780 102.471 1.00 28.88 252 GLU A CA 1
ATOM 441 C C . GLU A 1 57 ? 186.562 39.425 101.978 1.00 29.53 252 GLU A C 1
ATOM 442 O O . GLU A 1 57 ? 186.582 40.466 101.306 1.00 33.92 252 GLU A O 1
ATOM 448 N N . TYR A 1 58 ? 185.439 38.756 102.247 1.00 26.70 253 TYR A N 1
ATOM 449 C CA . TYR A 1 58 ? 184.116 39.223 101.867 1.00 27.61 253 TYR A CA 1
ATOM 450 C C . TYR A 1 58 ? 183.308 39.367 103.135 1.00 26.47 253 TYR A C 1
ATOM 451 O O . TYR A 1 58 ? 183.478 38.591 104.064 1.00 30.42 253 TYR A O 1
ATOM 460 N N . SER A 1 59 ? 182.375 40.314 103.157 1.00 32.71 254 SER A N 1
ATOM 461 C CA . SER A 1 59 ? 181.698 40.564 104.414 1.00 39.78 254 SER A CA 1
ATOM 462 C C . SER A 1 59 ? 180.379 39.831 104.503 1.00 40.71 254 SER A C 1
ATOM 463 O O . SER A 1 59 ? 179.776 39.813 105.575 1.00 44.14 254 SER A O 1
ATOM 466 N N . SER A 1 60 ? 179.940 39.192 103.426 1.00 40.78 255 SER A N 1
ATOM 467 C CA . SER A 1 60 ? 178.684 38.461 103.451 1.00 45.63 255 SER A CA 1
ATOM 468 C C . SER A 1 60 ? 178.727 37.415 102.358 1.00 47.19 255 SER A C 1
ATOM 469 O O . SER A 1 60 ? 179.570 37.464 101.460 1.00 40.63 255 SER A O 1
ATOM 472 N N . LYS A 1 61 ? 177.800 36.462 102.440 1.00 45.23 256 LYS A N 1
ATOM 473 C CA . LYS A 1 61 ? 177.701 35.487 101.367 1.00 42.55 256 LYS A CA 1
ATOM 474 C C . LYS A 1 61 ? 177.285 36.157 100.061 1.00 36.29 256 LYS A C 1
ATOM 475 O O . LYS A 1 61 ? 177.761 35.773 98.986 1.00 34.85 256 LYS A O 1
ATOM 481 N N . ASP A 1 62 ? 176.373 37.134 100.127 1.00 42.05 257 ASP A N 1
ATOM 482 C CA . ASP A 1 62 ? 175.946 37.833 98.912 1.00 48.92 257 ASP A CA 1
ATOM 483 C C . ASP A 1 62 ? 177.109 38.550 98.242 1.00 40.79 257 ASP A C 1
ATOM 484 O O . ASP A 1 62 ? 177.288 38.462 97.023 1.00 37.55 257 ASP A O 1
ATOM 489 N N . ASP A 1 63 ? 177.897 39.281 99.025 1.00 36.92 258 ASP A N 1
ATOM 490 C CA . ASP A 1 63 ? 179.087 39.933 98.484 1.00 40.47 258 ASP A CA 1
ATOM 491 C C . ASP A 1 63 ? 180.051 38.924 97.873 1.00 38.00 258 ASP A C 1
ATOM 492 O O . ASP A 1 63 ? 180.728 39.226 96.880 1.00 35.83 258 ASP A O 1
ATOM 497 N N . PHE A 1 64 ? 180.194 37.756 98.513 1.00 32.10 259 PHE A N 1
ATOM 498 C CA . PHE A 1 64 ? 181.069 36.702 98.003 1.00 31.91 259 PHE A CA 1
ATOM 499 C C . PHE A 1 64 ? 180.607 36.233 96.624 1.00 32.23 259 PHE A C 1
ATOM 500 O O . PHE A 1 64 ? 181.388 36.198 95.662 1.00 30.82 259 PHE A O 1
ATOM 508 N N . ILE A 1 65 ? 179.315 35.923 96.504 1.00 33.92 260 ILE A N 1
ATOM 509 C CA . ILE A 1 65 ? 178.756 35.441 95.237 1.00 35.00 260 ILE A CA 1
ATOM 510 C C . ILE A 1 65 ? 178.827 36.527 94.179 1.00 40.36 260 ILE A C 1
ATOM 511 O O . ILE A 1 65 ? 179.095 36.251 92.999 1.00 40.86 260 ILE A O 1
ATOM 516 N N . ALA A 1 66 ? 178.658 37.779 94.583 1.00 39.15 261 ALA A N 1
ATOM 517 C CA . ALA A 1 66 ? 178.729 38.883 93.639 1.00 41.76 261 ALA A CA 1
ATOM 518 C C . ALA A 1 66 ? 180.158 39.219 93.246 1.00 42.38 261 ALA A C 1
ATOM 519 O O . ALA A 1 66 ? 180.359 39.982 92.295 1.00 40.66 261 ALA A O 1
ATOM 521 N N . GLY A 1 67 ? 181.149 38.716 93.975 1.00 37.88 262 GLY A N 1
ATOM 522 C CA . GLY A 1 67 ? 182.519 39.092 93.679 1.00 37.24 262 GLY A CA 1
ATOM 523 C C . GLY A 1 67 ? 182.860 40.488 94.141 1.00 40.40 262 GLY A C 1
ATOM 524 O O . GLY A 1 67 ? 183.478 41.258 93.389 1.00 40.99 262 GLY A O 1
ATOM 525 N N . ARG A 1 68 ? 182.437 40.857 95.353 1.00 32.49 263 ARG A N 1
ATOM 526 C CA . ARG A 1 68 ? 182.670 42.186 95.913 1.00 33.15 263 ARG A CA 1
ATOM 527 C C . ARG A 1 68 ? 183.454 42.118 97.221 1.00 36.42 263 ARG A C 1
ATOM 528 O O . ARG A 1 68 ? 182.861 42.156 98.312 1.00 36.36 263 ARG A O 1
ATOM 536 N N . PRO A 1 69 ? 184.791 42.104 97.157 1.00 36.35 264 PRO A N 1
ATOM 537 C CA . PRO A 1 69 ? 185.613 41.970 98.373 1.00 35.70 264 PRO A CA 1
ATOM 538 C C . PRO A 1 69 ? 185.515 43.166 99.300 1.00 35.28 264 PRO A C 1
ATOM 539 O O . PRO A 1 69 ? 185.346 44.307 98.870 1.00 37.02 264 PRO A O 1
ATOM 543 N N . THR A 1 70 ? 185.629 42.892 100.600 1.00 33.90 265 THR A N 1
ATOM 544 C CA . THR A 1 70 ? 185.812 43.969 101.567 1.00 37.23 265 THR A CA 1
ATOM 545 C C . THR A 1 70 ? 187.252 44.447 101.582 1.00 37.99 265 THR A C 1
ATOM 546 O O . THR A 1 70 ? 187.515 45.655 101.595 1.00 39.88 265 THR A O 1
ATOM 550 N N . THR A 1 71 ? 188.198 43.513 101.581 1.00 32.60 266 THR A N 1
ATOM 551 C CA . THR A 1 71 ? 189.594 43.858 101.457 1.00 36.21 266 THR A CA 1
ATOM 552 C C . THR A 1 71 ? 190.346 42.665 100.874 1.00 37.45 266 THR A C 1
ATOM 553 O O . THR A 1 71 ? 189.838 41.539 100.822 1.00 33.90 266 THR A O 1
ATOM 557 N N . THR A 1 72 ? 191.529 42.941 100.357 1.00 33.99 267 THR A N 1
ATOM 558 C CA . THR A 1 72 ? 192.470 41.896 99.991 1.00 31.46 267 THR A CA 1
ATOM 559 C C . THR A 1 72 ? 193.747 42.064 100.812 1.00 33.02 267 THR A C 1
ATOM 560 O O . THR A 1 72 ? 194.281 43.168 100.915 1.00 33.63 267 THR A O 1
ATOM 564 N N . TYR A 1 73 ? 194.241 40.979 101.383 1.00 30.23 268 TYR A N 1
ATOM 565 C CA . TYR A 1 73 ? 195.493 40.984 102.134 1.00 28.93 268 TYR A CA 1
ATOM 566 C C . TYR A 1 73 ? 196.606 40.512 101.215 1.00 31.52 268 TYR A C 1
ATOM 567 O O . TYR A 1 73 ? 196.560 39.376 100.703 1.00 29.90 268 TYR A O 1
ATOM 576 N N . LYS A 1 74 ? 197.632 41.348 101.056 1.00 29.92 269 LYS A N 1
ATOM 577 C CA . LYS A 1 74 ? 198.838 40.912 100.364 1.00 32.61 269 LYS A CA 1
ATOM 578 C C . LYS A 1 74 ? 199.720 40.204 101.376 1.00 30.00 269 LYS A C 1
ATOM 579 O O . LYS A 1 74 ? 200.103 40.791 102.398 1.00 32.61 269 LYS A O 1
ATOM 585 N N . LEU A 1 75 ? 200.036 38.915 101.106 1.00 29.29 270 LEU A N 1
ATOM 586 C CA . LEU A 1 75 ? 200.755 38.139 102.101 1.00 28.97 270 LEU A CA 1
ATOM 587 C C . LEU A 1 75 ? 202.250 38.380 101.980 1.00 33.55 270 LEU A C 1
ATOM 588 O O . LEU A 1 75 ? 202.751 38.733 100.905 1.00 29.02 270 LEU A O 1
ATOM 593 N N . PRO A 1 76 ? 202.999 38.177 103.068 1.00 31.95 271 PRO A N 1
ATOM 594 C CA . PRO A 1 76 ? 204.444 38.452 103.031 1.00 35.14 271 PRO A CA 1
ATOM 595 C C . PRO A 1 76 ? 205.257 37.383 102.313 1.00 37.36 271 PRO A C 1
ATOM 596 O O . PRO A 1 76 ? 206.446 37.601 102.063 1.00 32.02 271 PRO A O 1
ATOM 600 N N . HIS A 1 77 ? 204.663 36.237 101.987 1.00 28.18 272 HIS A N 1
ATOM 601 C CA . HIS A 1 77 ? 205.314 35.192 101.215 1.00 29.96 272 HIS A CA 1
ATOM 602 C C . HIS A 1 77 ? 204.253 34.525 100.359 1.00 28.34 272 HIS A C 1
ATOM 603 O O . HIS A 1 77 ? 203.057 34.620 100.648 1.00 29.84 272 HIS A O 1
ATOM 610 N N . ARG A 1 78 ? 204.705 33.802 99.332 1.00 28.90 273 ARG A N 1
ATOM 611 C CA . ARG A 1 78 ? 203.796 32.965 98.561 1.00 25.45 273 ARG A CA 1
ATOM 612 C C . ARG A 1 78 ? 203.403 31.737 99.373 1.00 22.67 273 ARG A C 1
ATOM 613 O O . ARG A 1 78 ? 204.044 31.391 100.367 1.00 26.40 273 ARG A O 1
ATOM 621 N N . VAL A 1 79 ? 202.328 31.081 98.928 1.00 23.18 274 VAL A N 1
ATOM 622 C CA . VAL A 1 79 ? 201.669 29.983 99.633 1.00 22.41 274 VAL A CA 1
ATOM 623 C C . VAL A 1 79 ? 201.794 28.739 98.769 1.00 23.48 274 VAL A C 1
ATOM 624 O O . VAL A 1 79 ? 201.583 28.819 97.557 1.00 24.80 274 VAL A O 1
ATOM 628 N N . ASP A 1 80 ? 202.068 27.592 99.379 1.00 24.56 275 ASP A N 1
ATOM 629 C CA . ASP A 1 80 ? 201.932 26.306 98.699 1.00 25.08 275 ASP A CA 1
ATOM 630 C C . ASP A 1 80 ? 200.598 25.679 99.092 1.00 29.27 275 ASP A C 1
ATOM 631 O O . ASP A 1 80 ? 200.311 25.500 100.285 1.00 24.50 275 ASP A O 1
ATOM 636 N N . GLY A 1 81 ? 199.808 25.307 98.094 1.00 26.87 276 GLY A N 1
ATOM 637 C CA . GLY A 1 81 ? 198.637 24.458 98.294 1.00 27.22 276 GLY A CA 1
ATOM 638 C C . GLY A 1 81 ? 197.400 25.173 98.830 1.00 26.12 276 GLY A C 1
ATOM 639 O O . GLY A 1 81 ? 197.328 26.386 98.922 1.00 26.56 276 GLY A O 1
ATOM 640 N N . THR A 1 82 ? 196.404 24.367 99.212 1.00 23.46 277 THR A N 1
ATOM 641 C CA . THR A 1 82 ? 195.063 24.847 99.533 1.00 20.33 277 THR A CA 1
ATOM 642 C C . THR A 1 82 ? 194.728 24.679 101.009 1.00 25.39 277 THR A C 1
ATOM 643 O O . THR A 1 82 ? 193.541 24.640 101.379 1.00 25.01 277 THR A O 1
ATOM 647 N N . GLY A 1 83 ? 195.733 24.637 101.863 1.00 26.24 278 GLY A N 1
ATOM 648 C CA . GLY A 1 83 ? 195.536 24.178 103.223 1.00 24.20 278 GLY A CA 1
ATOM 649 C C . GLY A 1 83 ? 195.367 25.253 104.273 1.00 23.82 278 GLY A C 1
ATOM 650 O O . GLY A 1 83 ? 195.340 24.908 105.457 1.00 25.28 278 GLY A O 1
ATOM 651 N N . PHE A 1 84 ? 195.147 26.519 103.889 1.00 21.91 279 PHE A N 1
ATOM 652 C CA . PHE A 1 84 ? 195.172 27.609 104.857 1.00 23.80 279 PHE A CA 1
ATOM 653 C C . PHE A 1 84 ? 193.949 27.524 105.766 1.00 25.91 279 PHE A C 1
ATOM 654 O O . PHE A 1 84 ? 192.924 26.939 105.408 1.00 24.98 279 PHE A O 1
ATOM 662 N N . VAL A 1 85 ? 194.049 28.120 106.951 1.00 19.70 280 VAL A N 1
ATOM 663 C CA . VAL A 1 85 ? 192.846 28.389 107.744 1.00 20.57 280 VAL A CA 1
ATOM 664 C C . VAL A 1 85 ? 192.944 29.804 108.279 1.00 22.01 280 VAL A C 1
ATOM 665 O O . VAL A 1 85 ? 194.023 30.402 108.296 1.00 25.90 280 VAL A O 1
ATOM 669 N N . VAL A 1 86 ? 191.823 30.297 108.825 1.00 22.26 281 VAL A N 1
ATOM 670 C CA . VAL A 1 86 ? 191.795 31.557 109.567 1.00 24.60 281 VAL A CA 1
ATOM 671 C C . VAL A 1 86 ? 191.211 31.213 110.924 1.00 28.66 281 VAL A C 1
ATOM 672 O O . VAL A 1 86 ? 190.194 30.509 111.007 1.00 26.43 281 VAL A O 1
ATOM 676 N N . TYR A 1 87 ? 191.846 31.717 111.977 1.00 21.83 282 TYR A N 1
ATOM 677 C CA . TYR A 1 87 ? 191.562 31.245 113.332 1.00 23.72 282 TYR A CA 1
ATOM 678 C C . TYR A 1 87 ? 191.800 32.406 114.277 1.00 26.07 282 TYR A C 1
ATOM 679 O O . TYR A 1 87 ? 192.938 32.868 114.392 1.00 28.57 282 TYR A O 1
ATOM 688 N N . ASP A 1 88 ? 190.732 32.896 114.903 1.00 23.87 283 ASP A N 1
ATOM 689 C CA . ASP A 1 88 ? 190.798 34.011 115.846 1.00 26.76 283 ASP A CA 1
ATOM 690 C C . ASP A 1 88 ? 191.549 35.193 115.225 1.00 29.11 283 ASP A C 1
ATOM 691 O O . ASP A 1 88 ? 192.451 35.788 115.812 1.00 27.46 283 ASP A O 1
ATOM 696 N N . GLY A 1 89 ? 191.186 35.503 113.995 1.00 24.37 284 GLY A N 1
ATOM 697 C CA . GLY A 1 89 ? 191.677 36.696 113.337 1.00 28.14 284 GLY A CA 1
ATOM 698 C C . GLY A 1 89 ? 193.074 36.580 112.798 1.00 28.41 284 GLY A C 1
ATOM 699 O O . GLY A 1 89 ? 193.655 37.612 112.428 1.00 28.17 284 GLY A O 1
ATOM 700 N N . ALA A 1 90 ? 193.634 35.374 112.739 1.00 26.64 285 ALA A N 1
ATOM 701 C CA . ALA A 1 90 ? 194.925 35.184 112.094 1.00 29.33 285 ALA A CA 1
ATOM 702 C C . ALA A 1 90 ? 194.805 34.183 110.958 1.00 27.86 285 ALA A C 1
ATOM 703 O O . ALA A 1 90 ? 194.178 33.130 111.113 1.00 27.94 285 ALA A O 1
ATOM 705 N N . LEU A 1 91 ? 195.497 34.456 109.868 1.00 24.24 286 LEU A N 1
ATOM 706 C CA . LEU A 1 91 ? 195.652 33.498 108.786 1.00 24.84 286 LEU A CA 1
ATOM 707 C C . LEU A 1 91 ? 196.849 32.608 109.086 1.00 24.86 286 LEU A C 1
ATOM 708 O O . LEU A 1 91 ? 197.917 33.096 109.472 1.00 23.53 286 LEU A O 1
ATOM 713 N N . PHE A 1 92 ? 196.693 31.319 108.860 1.00 21.28 287 PHE A N 1
ATOM 714 C CA . PHE A 1 92 ? 197.801 30.366 108.972 1.00 23.02 287 PHE A CA 1
ATOM 715 C C . PHE A 1 92 ? 197.948 29.721 107.609 1.00 21.61 287 PHE A C 1
ATOM 716 O O . PHE A 1 92 ? 196.945 29.271 107.028 1.00 23.41 287 PHE A O 1
ATOM 724 N N . PHE A 1 93 ? 199.183 29.626 107.109 1.00 22.78 288 PHE A N 1
ATOM 725 C CA . PHE A 1 93 ? 199.356 29.053 105.774 1.00 18.22 288 PHE A CA 1
ATOM 726 C C . PHE A 1 93 ? 200.730 28.409 105.640 1.00 23.34 288 PHE A C 1
ATOM 727 O O . PHE A 1 93 ? 201.646 28.707 106.407 1.00 24.25 288 PHE A O 1
ATOM 735 N N . ASN A 1 94 ? 200.864 27.500 104.661 1.00 21.98 289 ASN A N 1
ATOM 736 C CA . ASN A 1 94 ? 202.170 26.890 104.389 1.00 22.51 289 ASN A CA 1
ATOM 737 C C . ASN A 1 94 ? 202.976 27.795 103.451 1.00 25.82 289 ASN A C 1
ATOM 738 O O . ASN A 1 94 ? 202.590 28.036 102.298 1.00 24.86 289 ASN A O 1
ATOM 743 N N . LYS A 1 95 ? 204.106 28.296 103.941 1.00 22.79 290 LYS A N 1
ATOM 744 C CA . LYS A 1 95 ? 204.946 29.168 103.134 1.00 23.65 290 LYS A CA 1
ATOM 745 C C . LYS A 1 95 ? 205.581 28.378 101.983 1.00 24.81 290 LYS A C 1
ATOM 746 O O . LYS A 1 95 ? 206.068 27.269 102.182 1.00 26.38 290 LYS A O 1
ATOM 752 N N . GLU A 1 96 ? 205.492 28.923 100.766 1.00 24.85 291 GLU A N 1
ATOM 753 C CA . GLU A 1 96 ? 205.936 28.247 99.538 1.00 22.21 291 GLU A CA 1
ATOM 754 C C . GLU A 1 96 ? 207.324 27.617 99.671 1.00 22.72 291 GLU A C 1
ATOM 755 O O . GLU A 1 96 ? 208.284 28.282 100.065 1.00 25.68 291 GLU A O 1
ATOM 761 N N . ARG A 1 97 ? 207.431 26.341 99.270 1.00 25.07 292 ARG A N 1
ATOM 762 C CA . ARG A 1 97 ? 208.695 25.583 99.269 1.00 26.49 292 ARG A CA 1
ATOM 763 C C . ARG A 1 97 ? 209.385 25.632 100.644 1.00 28.69 292 ARG A C 1
ATOM 764 O O . ARG A 1 97 ? 210.594 25.885 100.761 1.00 28.00 292 ARG A O 1
ATOM 772 N N . THR A 1 98 ? 208.597 25.378 101.686 1.00 25.15 293 THR A N 1
ATOM 773 C CA . THR A 1 98 ? 209.099 25.177 103.051 1.00 24.60 293 THR A CA 1
ATOM 774 C C . THR A 1 98 ? 208.184 24.202 103.768 1.00 24.79 293 THR A C 1
ATOM 775 O O . THR A 1 98 ? 207.044 23.951 103.354 1.00 23.62 293 THR A O 1
ATOM 779 N N . ARG A 1 99 ? 208.674 23.681 104.891 1.00 26.44 294 ARG A N 1
ATOM 780 C CA . ARG A 1 99 ? 207.826 22.912 105.783 1.00 25.55 294 ARG A CA 1
ATOM 781 C C . ARG A 1 99 ? 207.344 23.780 106.935 1.00 26.07 294 ARG A C 1
ATOM 782 O O . ARG A 1 99 ? 207.116 23.285 108.035 1.00 29.34 294 ARG A O 1
ATOM 790 N N . ASN A 1 100 ? 207.166 25.080 106.690 1.00 24.27 295 ASN A N 1
ATOM 791 C CA . ASN A 1 100 ? 206.830 26.014 107.751 1.00 26.29 295 ASN A CA 1
ATOM 792 C C . ASN A 1 100 ? 205.409 26.523 107.607 1.00 27.81 295 ASN A C 1
ATOM 793 O O . ASN A 1 100 ? 204.919 26.722 106.492 1.00 25.99 295 ASN A O 1
ATOM 798 N N . ILE A 1 101 ? 204.803 26.816 108.754 1.00 26.00 296 ILE A N 1
ATOM 799 C CA . ILE A 1 101 ? 203.523 27.508 108.833 1.00 24.89 296 ILE A CA 1
ATOM 800 C C . ILE A 1 101 ? 203.808 28.947 109.214 1.00 24.70 296 ILE A C 1
ATOM 801 O O . ILE A 1 101 ? 204.553 29.200 110.155 1.00 26.87 296 ILE A O 1
ATOM 806 N N . VAL A 1 102 ? 203.229 29.881 108.491 1.00 24.02 297 VAL A N 1
ATOM 807 C CA . VAL A 1 102 ? 203.310 31.297 108.818 1.00 22.46 297 VAL A CA 1
ATOM 808 C C . VAL A 1 102 ? 201.971 31.696 109.408 1.00 25.07 297 VAL A C 1
ATOM 809 O O . VAL A 1 102 ? 200.905 31.280 108.910 1.00 25.93 297 VAL A O 1
ATOM 813 N N . LYS A 1 103 ? 202.028 32.490 110.469 1.00 22.47 298 LYS A N 1
ATOM 814 C CA . LYS A 1 103 ? 200.863 33.109 111.087 1.00 27.06 298 LYS A CA 1
ATOM 815 C C . LYS A 1 103 ? 200.895 34.597 110.776 1.00 25.66 298 LYS A C 1
ATOM 816 O O . LYS A 1 103 ? 201.882 35.276 111.082 1.00 28.09 298 LYS A O 1
ATOM 822 N N . PHE A 1 104 ? 199.802 35.102 110.197 1.00 22.05 299 PHE A N 1
ATOM 823 C CA . PHE A 1 104 ? 199.723 36.476 109.712 1.00 25.19 299 PHE A CA 1
ATOM 824 C C . PHE A 1 104 ? 198.484 37.110 110.336 1.00 26.03 299 PHE A C 1
ATOM 825 O O . PHE A 1 104 ? 197.357 36.668 110.077 1.00 26.45 299 PHE A O 1
ATOM 833 N N . ASP A 1 105 ? 198.682 38.130 111.155 1.00 23.35 300 ASP A N 1
ATOM 834 C CA . ASP A 1 105 ? 197.567 38.767 111.848 1.00 28.14 300 ASP A CA 1
ATOM 835 C C . ASP A 1 105 ? 196.779 39.644 110.886 1.00 32.65 300 ASP A C 1
ATOM 836 O O . ASP A 1 105 ? 197.349 40.532 110.244 1.00 30.94 300 ASP A O 1
ATOM 841 N N . LEU A 1 106 ? 195.457 39.437 110.828 1.00 29.07 301 LEU A N 1
ATOM 842 C CA . LEU A 1 106 ? 194.686 40.218 109.873 1.00 28.89 301 LEU A CA 1
ATOM 843 C C . LEU A 1 106 ? 194.405 41.636 110.342 1.00 27.45 301 LEU A C 1
ATOM 844 O O . LEU A 1 106 ? 194.301 42.526 109.506 1.00 30.35 301 LEU A O 1
ATOM 849 N N . ARG A 1 107 ? 194.266 41.886 111.650 1.00 26.97 302 ARG A N 1
ATOM 850 C CA . ARG A 1 107 ? 193.960 43.255 112.055 1.00 28.06 302 ARG A CA 1
ATOM 851 C C . ARG A 1 107 ? 195.142 44.184 111.795 1.00 31.08 302 ARG A C 1
ATOM 852 O O . ARG A 1 107 ? 194.943 45.364 111.494 1.00 34.49 302 ARG A O 1
ATOM 860 N N . THR A 1 108 ? 196.366 43.697 111.939 1.00 33.46 303 THR A N 1
ATOM 861 C CA . THR A 1 108 ? 197.533 44.561 111.770 1.00 33.59 303 THR A CA 1
ATOM 862 C C . THR A 1 108 ? 198.278 44.302 110.465 1.00 32.89 303 THR A C 1
ATOM 863 O O . THR A 1 108 ? 199.176 45.083 110.125 1.00 31.79 303 THR A O 1
ATOM 867 N N . ARG A 1 109 ? 197.943 43.218 109.754 1.00 28.96 304 ARG A N 1
ATOM 868 C CA . ARG A 1 109 ? 198.591 42.816 108.502 1.00 30.07 304 ARG A CA 1
ATOM 869 C C . ARG A 1 109 ? 200.086 42.616 108.672 1.00 34.51 304 ARG A C 1
ATOM 870 O O . ARG A 1 109 ? 200.897 43.083 107.865 1.00 34.47 304 ARG A O 1
ATOM 878 N N . ILE A 1 110 ? 200.469 41.969 109.750 1.00 33.30 305 ILE A N 1
ATOM 879 C CA . ILE A 1 110 ? 201.872 41.685 110.014 1.00 39.29 305 ILE A CA 1
ATOM 880 C C . ILE A 1 110 ? 202.023 40.221 110.385 1.00 36.21 305 ILE A C 1
ATOM 881 O O . ILE A 1 110 ? 201.156 39.639 111.059 1.00 32.92 305 ILE A O 1
ATOM 886 N N . LYS A 1 111 ? 203.110 39.621 109.906 1.00 33.08 306 LYS A N 1
ATOM 887 C CA . LYS A 1 111 ? 203.432 38.256 110.272 1.00 35.73 306 LYS A CA 1
ATOM 888 C C . LYS A 1 111 ? 203.708 38.214 111.763 1.00 36.37 306 LYS A C 1
ATOM 889 O O . LYS A 1 111 ? 204.556 38.944 112.276 1.00 36.20 306 LYS A O 1
ATOM 895 N N . SER A 1 112 ? 202.966 37.387 112.474 1.00 31.41 307 SER A N 1
ATOM 896 C CA . SER A 1 112 ? 203.169 37.295 113.899 1.00 36.49 307 SER A CA 1
ATOM 897 C C . SER A 1 112 ? 203.850 36.010 114.308 1.00 41.07 307 SER A C 1
ATOM 898 O O . SER A 1 112 ? 204.176 35.864 115.487 1.00 48.08 307 SER A O 1
ATOM 901 N N . GLY A 1 113 ? 204.036 35.053 113.406 1.00 34.89 308 GLY A N 1
ATOM 902 C CA . GLY A 1 113 ? 204.784 33.885 113.843 1.00 38.75 308 GLY A CA 1
ATOM 903 C C . GLY A 1 113 ? 205.153 33.003 112.681 1.00 33.78 308 GLY A C 1
ATOM 904 O O . GLY A 1 113 ? 204.599 33.128 111.598 1.00 29.77 308 GLY A O 1
ATOM 905 N N . GLU A 1 114 ? 206.112 32.116 112.915 1.00 37.89 309 GLU A N 1
ATOM 906 C CA . GLU A 1 114 ? 206.390 31.087 111.925 1.00 36.09 309 GLU A CA 1
ATOM 907 C C . GLU A 1 114 ? 206.881 29.874 112.689 1.00 39.54 309 GLU A C 1
ATOM 908 O O . GLU A 1 114 ? 207.536 30.019 113.725 1.00 42.71 309 GLU A O 1
ATOM 914 N N . ALA A 1 115 ? 206.503 28.690 112.234 1.00 33.90 310 ALA A N 1
ATOM 915 C CA . ALA A 1 115 ? 206.999 27.492 112.887 1.00 40.59 310 ALA A CA 1
ATOM 916 C C . ALA A 1 115 ? 207.350 26.431 111.866 1.00 32.16 310 ALA A C 1
ATOM 917 O O . ALA A 1 115 ? 206.708 26.299 110.831 1.00 29.07 310 ALA A O 1
ATOM 919 N N . ILE A 1 116 ? 208.337 25.627 112.219 1.00 32.10 311 ILE A N 1
ATOM 920 C CA . ILE A 1 116 ? 208.742 24.491 111.414 1.00 30.87 311 ILE A CA 1
ATOM 921 C C . ILE A 1 116 ? 207.868 23.312 111.813 1.00 31.23 311 ILE A C 1
ATOM 922 O O . ILE A 1 116 ? 207.719 23.022 113.005 1.00 35.26 311 ILE A O 1
ATOM 927 N N . ILE A 1 117 ? 207.347 22.588 110.831 1.00 26.41 312 ILE A N 1
ATOM 928 C CA . ILE A 1 117 ? 206.634 21.344 111.090 1.00 26.11 312 ILE A CA 1
ATOM 929 C C . ILE A 1 117 ? 207.655 20.227 110.875 1.00 31.39 312 ILE A C 1
ATOM 930 O O . ILE A 1 117 ? 207.877 19.793 109.739 1.00 29.28 312 ILE A O 1
ATOM 935 N N . ALA A 1 118 ? 208.290 19.775 111.971 1.00 32.41 313 ALA A N 1
ATOM 936 C CA . ALA A 1 118 ? 209.450 18.882 111.912 1.00 35.08 313 ALA A CA 1
ATOM 937 C C . ALA A 1 118 ? 209.250 17.710 110.961 1.00 31.96 313 ALA A C 1
ATOM 938 O O . ALA A 1 118 ? 208.286 16.952 111.091 1.00 31.13 313 ALA A O 1
ATOM 940 N N . ASN A 1 119 ? 210.180 17.560 110.005 1.00 31.58 314 ASN A N 1
ATOM 941 C CA . ASN A 1 119 ? 210.290 16.408 109.107 1.00 29.23 314 ASN A CA 1
ATOM 942 C C . ASN A 1 119 ? 209.153 16.309 108.102 1.00 31.15 314 ASN A C 1
ATOM 943 O O . ASN A 1 119 ? 209.075 15.297 107.371 1.00 29.88 314 ASN A O 1
ATOM 948 N N . ALA A 1 120 ? 208.294 17.325 107.995 1.00 29.29 315 ALA A N 1
ATOM 949 C CA . ALA A 1 120 ? 207.224 17.232 107.005 1.00 27.59 315 ALA A CA 1
ATOM 950 C C . ALA A 1 120 ? 207.813 17.264 105.601 1.00 31.53 315 ALA A C 1
ATOM 951 O O . ALA A 1 120 ? 208.709 18.059 105.309 1.00 29.77 315 ALA A O 1
ATOM 953 N N . ASN A 1 121 ? 207.273 16.417 104.731 1.00 28.55 316 ASN A N 1
ATOM 954 C CA . ASN A 1 121 ? 207.520 16.527 103.308 1.00 28.73 316 ASN A CA 1
ATOM 955 C C . ASN A 1 121 ? 206.800 17.759 102.779 1.00 29.83 316 ASN A C 1
ATOM 956 O O . ASN A 1 121 ? 205.781 18.187 103.328 1.00 26.78 316 ASN A O 1
ATOM 961 N N . TYR A 1 122 ? 207.361 18.384 101.742 1.00 29.75 317 TYR A N 1
ATOM 962 C CA . TYR A 1 122 ? 206.707 19.591 101.272 1.00 25.25 317 TYR A CA 1
ATOM 963 C C . TYR A 1 122 ? 206.955 19.814 99.782 1.00 28.15 317 TYR A C 1
ATOM 964 O O . TYR A 1 122 ? 207.774 19.135 99.150 1.00 29.35 317 TYR A O 1
ATOM 973 N N . HIS A 1 123 ? 206.205 20.774 99.223 1.00 25.74 318 HIS A N 1
ATOM 974 C CA . HIS A 1 123 ? 206.395 21.248 97.847 1.00 27.66 318 HIS A CA 1
ATOM 975 C C . HIS A 1 123 ? 206.240 20.113 96.827 1.00 30.55 318 HIS A C 1
ATOM 976 O O . HIS A 1 123 ? 207.133 19.845 96.025 1.00 31.91 318 HIS A O 1
ATOM 983 N N . ASP A 1 124 ? 205.071 19.458 96.857 1.00 24.56 319 ASP A N 1
ATOM 984 C CA . ASP A 1 124 ? 204.670 18.408 95.916 1.00 28.26 319 ASP A CA 1
ATOM 985 C C . ASP A 1 124 ? 205.396 17.099 96.154 1.00 29.56 319 ASP A C 1
ATOM 986 O O . ASP A 1 124 ? 205.500 16.286 95.248 1.00 32.92 319 ASP A O 1
ATOM 991 N N . THR A 1 125 ? 205.876 16.872 97.372 1.00 30.27 320 THR A N 1
ATOM 992 C CA . THR A 1 125 ? 206.461 15.591 97.738 1.00 27.59 320 THR A CA 1
ATOM 993 C C . THR A 1 125 ? 205.408 14.640 98.295 1.00 29.92 320 THR A C 1
ATOM 994 O O . THR A 1 125 ? 205.347 13.477 97.876 1.00 29.05 320 THR A O 1
ATOM 998 N N . SER A 1 126 ? 204.600 15.091 99.270 1.00 26.49 321 SER A N 1
ATOM 999 C CA . SER A 1 126 ? 203.442 14.314 99.735 1.00 30.04 321 SER A CA 1
ATOM 1000 C C . SER A 1 126 ? 202.157 15.129 99.657 1.00 29.39 321 SER A C 1
ATOM 1001 O O . SER A 1 126 ? 201.441 15.266 100.658 1.00 25.46 321 SER A O 1
ATOM 1004 N N . PRO A 1 127 ? 201.778 15.619 98.466 1.00 28.42 322 PRO A N 1
ATOM 1005 C CA . PRO A 1 127 ? 200.509 16.339 98.361 1.00 26.45 322 PRO A CA 1
ATOM 1006 C C . PRO A 1 127 ? 199.353 15.358 98.466 1.00 30.05 322 PRO A C 1
ATOM 1007 O O . PRO A 1 127 ? 199.528 14.134 98.419 1.00 29.29 322 PRO A O 1
ATOM 1011 N N . TYR A 1 128 ? 198.144 15.911 98.578 1.00 26.21 323 TYR A N 1
ATOM 1012 C CA . TYR A 1 128 ? 196.979 15.080 98.311 1.00 24.47 323 TYR A CA 1
ATOM 1013 C C . TYR A 1 128 ? 197.001 14.695 96.836 1.00 26.83 323 TYR A C 1
ATOM 1014 O O . TYR A 1 128 ? 197.864 15.134 96.069 1.00 28.77 323 TYR A O 1
ATOM 1023 N N . ARG A 1 129 ? 196.041 13.859 96.429 1.00 24.94 324 ARG A N 1
ATOM 1024 C CA . ARG A 1 129 ? 196.228 13.119 95.187 1.00 25.41 324 ARG A CA 1
ATOM 1025 C C . ARG A 1 129 ? 196.348 14.032 93.976 1.00 32.46 324 ARG A C 1
ATOM 1026 O O . ARG A 1 129 ? 197.083 13.698 93.031 1.00 31.67 324 ARG A O 1
ATOM 1034 N N . TRP A 1 130 ? 195.695 15.194 93.987 1.00 28.28 325 TRP A N 1
ATOM 1035 C CA . TRP A 1 130 ? 195.738 16.071 92.808 1.00 30.58 325 TRP A CA 1
ATOM 1036 C C . TRP A 1 130 ? 196.995 16.925 92.707 1.00 33.48 325 TRP A C 1
ATOM 1037 O O . TRP A 1 130 ? 197.160 17.630 91.694 1.00 32.24 325 TRP A O 1
ATOM 1048 N N . GLY A 1 131 ? 197.858 16.916 93.718 1.00 31.57 326 GLY A N 1
ATOM 1049 C CA . GLY A 1 131 ? 199.093 17.686 93.663 1.00 27.99 326 GLY A CA 1
ATOM 1050 C C . GLY A 1 131 ? 198.852 19.087 94.159 1.00 26.01 326 GLY A C 1
ATOM 1051 O O . GLY A 1 131 ? 198.301 19.266 95.231 1.00 24.66 326 GLY A O 1
ATOM 1052 N N . GLY A 1 132 ? 199.304 20.086 93.393 1.00 26.71 327 GLY A N 1
ATOM 1053 C CA . GLY A 1 132 ? 199.129 21.463 93.841 1.00 28.42 327 GLY A CA 1
ATOM 1054 C C . GLY A 1 132 ? 199.882 21.833 95.107 1.00 27.82 327 GLY A C 1
ATOM 1055 O O . GLY A 1 132 ? 199.478 22.784 95.798 1.00 27.32 327 GLY A O 1
ATOM 1056 N N . LYS A 1 133 ? 200.983 21.130 95.428 1.00 24.96 328 LYS A N 1
ATOM 1057 C CA . LYS A 1 133 ? 201.773 21.426 96.639 1.00 23.17 328 LYS A CA 1
ATOM 1058 C C . LYS A 1 133 ? 200.868 21.491 97.865 1.00 23.04 328 LYS A C 1
ATOM 1059 O O . LYS A 1 133 ? 201.074 22.304 98.786 1.00 23.48 328 LYS A O 1
ATOM 1065 N N . SER A 1 134 ? 199.949 20.534 97.931 1.00 27.31 329 SER A N 1
ATOM 1066 C CA . SER A 1 134 ? 198.972 20.433 99.014 1.00 28.51 329 SER A CA 1
ATOM 1067 C C . SER A 1 134 ? 199.506 19.557 100.135 1.00 27.54 329 SER A C 1
ATOM 1068 O O . SER A 1 134 ? 198.733 18.936 100.859 1.00 26.38 329 SER A O 1
ATOM 1071 N N . ASP A 1 135 ? 200.837 19.499 100.258 1.00 24.19 330 ASP A N 1
ATOM 1072 C CA . ASP A 1 135 ? 201.526 18.625 101.218 1.00 25.20 330 ASP A CA 1
ATOM 1073 C C . ASP A 1 135 ? 201.111 18.885 102.653 1.00 26.24 330 ASP A C 1
ATOM 1074 O O . ASP A 1 135 ? 201.130 17.959 103.476 1.00 26.82 330 ASP A O 1
ATOM 1079 N N . ILE A 1 136 ? 200.860 20.149 103.010 1.00 24.57 331 ILE A N 1
ATOM 1080 C CA . ILE A 1 136 ? 200.620 20.516 104.412 1.00 24.67 331 ILE A CA 1
ATOM 1081 C C . ILE A 1 136 ? 199.251 21.193 104.496 1.00 27.84 331 ILE A C 1
ATOM 1082 O O . ILE A 1 136 ? 198.979 22.166 103.777 1.00 28.49 331 ILE A O 1
ATOM 1087 N N . ASP A 1 137 ? 198.371 20.667 105.344 1.00 22.46 332 ASP A N 1
ATOM 1088 C CA . ASP A 1 137 ? 196.974 21.117 105.394 1.00 19.79 332 ASP A CA 1
ATOM 1089 C C . ASP A 1 137 ? 196.665 21.510 106.834 1.00 26.72 332 ASP A C 1
ATOM 1090 O O . ASP A 1 137 ? 196.884 20.708 107.734 1.00 30.17 332 ASP A O 1
ATOM 1095 N N . LEU A 1 138 ? 196.191 22.738 107.068 1.00 22.98 333 LEU A N 1
ATOM 1096 C CA . LEU A 1 138 ? 195.815 23.117 108.418 1.00 23.38 333 LEU A CA 1
ATOM 1097 C C . LEU A 1 138 ? 194.346 22.804 108.636 1.00 22.66 333 LEU A C 1
ATOM 1098 O O . LEU A 1 138 ? 193.569 22.731 107.683 1.00 27.08 333 LEU A O 1
ATOM 1103 N N . ALA A 1 139 ? 193.958 22.629 109.906 1.00 22.29 334 ALA A N 1
ATOM 1104 C CA . ALA A 1 139 ? 192.575 22.296 110.234 1.00 22.66 334 ALA A CA 1
ATOM 1105 C C . ALA A 1 139 ? 192.239 22.896 111.587 1.00 23.87 334 ALA A C 1
ATOM 1106 O O . ALA A 1 139 ? 193.057 22.862 112.499 1.00 24.27 334 ALA A O 1
ATOM 1108 N N . VAL A 1 140 ? 191.029 23.417 111.729 1.00 23.17 335 VAL A N 1
ATOM 1109 C CA . VAL A 1 140 ? 190.534 23.870 113.024 1.00 23.53 335 VAL A CA 1
ATOM 1110 C C . VAL A 1 140 ? 189.345 23.013 113.433 1.00 26.96 335 VAL A C 1
ATOM 1111 O O . VAL A 1 140 ? 188.480 22.713 112.601 1.00 25.16 335 VAL A O 1
ATOM 1115 N N . ASP A 1 141 ? 189.279 22.646 114.708 1.00 26.83 336 ASP A N 1
ATOM 1116 C CA . ASP A 1 141 ? 188.088 21.947 115.183 1.00 28.27 336 ASP A CA 1
ATOM 1117 C C . ASP A 1 141 ? 187.867 22.313 116.642 1.00 28.42 336 ASP A C 1
ATOM 1118 O O . ASP A 1 141 ? 188.421 23.301 117.139 1.00 27.84 336 ASP A O 1
ATOM 1123 N N . GLU A 1 142 ? 186.988 21.537 117.302 1.00 27.51 337 GLU A N 1
ATOM 1124 C CA . GLU A 1 142 ? 186.615 21.792 118.692 1.00 26.53 337 GLU A CA 1
ATOM 1125 C C . GLU A 1 142 ? 187.811 21.717 119.615 1.00 32.35 337 GLU A C 1
ATOM 1126 O O . GLU A 1 142 ? 187.765 22.270 120.717 1.00 33.27 337 GLU A O 1
ATOM 1132 N N . ASN A 1 143 ? 188.863 21.011 119.208 1.00 31.53 338 ASN A N 1
ATOM 1133 C CA . ASN A 1 143 ? 190.026 20.837 120.065 1.00 30.49 338 ASN A CA 1
ATOM 1134 C C . ASN A 1 143 ? 191.081 21.894 119.801 1.00 32.69 338 ASN A C 1
ATOM 1135 O O . ASN A 1 143 ? 192.056 21.975 120.565 1.00 32.76 338 ASN A O 1
ATOM 1140 N N . GLY A 1 144 ? 190.937 22.673 118.731 1.00 29.32 339 GLY A N 1
ATOM 1141 C CA . GLY A 1 144 ? 191.984 23.629 118.438 1.00 29.98 339 GLY A CA 1
ATOM 1142 C C . GLY A 1 144 ? 192.516 23.591 117.017 1.00 26.87 339 GLY A C 1
ATOM 1143 O O . GLY A 1 144 ? 191.763 23.408 116.043 1.00 28.96 339 GLY A O 1
ATOM 1144 N N . LEU A 1 145 ? 193.8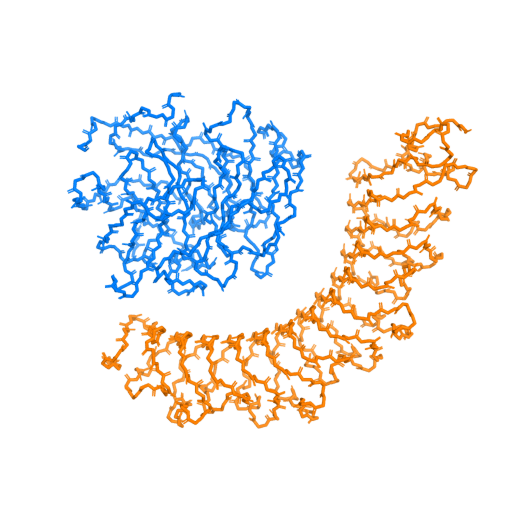16 23.842 116.887 1.00 28.90 340 LEU A N 1
ATOM 1145 C CA . LEU A 1 145 ? 194.471 23.975 115.590 1.00 26.70 340 LEU A CA 1
ATOM 1146 C C . LEU A 1 145 ? 195.335 22.745 115.316 1.00 25.81 340 LEU A C 1
ATOM 1147 O O . LEU A 1 145 ? 196.091 22.310 116.188 1.00 27.86 340 LEU A O 1
ATOM 1152 N N . TRP A 1 146 ? 195.247 22.210 114.105 1.00 23.81 341 TRP A N 1
ATOM 1153 C CA . TRP A 1 146 ? 195.956 21.010 113.698 1.00 25.16 341 TRP A CA 1
ATOM 1154 C C . TRP A 1 146 ? 196.694 21.236 112.389 1.00 25.25 341 TRP A C 1
ATOM 1155 O O . TRP A 1 146 ? 196.319 22.085 111.574 1.00 26.59 341 TRP A O 1
ATOM 1166 N N . VAL A 1 147 ? 197.674 20.381 112.146 1.00 25.36 342 VAL A N 1
ATOM 1167 C CA . VAL A 1 147 ? 198.333 20.315 110.850 1.00 22.75 342 VAL A CA 1
ATOM 1168 C C . VAL A 1 147 ? 198.401 18.853 110.418 1.00 25.79 342 VAL A C 1
ATOM 1169 O O . VAL A 1 147 ? 198.736 17.962 111.212 1.00 27.20 342 VAL A O 1
ATOM 1173 N N . ILE A 1 148 ? 198.099 18.626 109.142 1.00 22.16 343 ILE A N 1
ATOM 1174 C CA . ILE A 1 148 ? 197.957 17.333 108.502 1.00 22.02 343 ILE A CA 1
ATOM 1175 C C . ILE A 1 148 ? 199.021 17.294 107.412 1.00 28.18 343 ILE A C 1
ATOM 1176 O O . ILE A 1 148 ? 199.046 18.174 106.541 1.00 28.83 343 ILE A O 1
ATOM 1181 N N . TYR A 1 149 ? 199.915 16.313 107.477 1.00 27.42 344 TYR A N 1
ATOM 1182 C CA . TY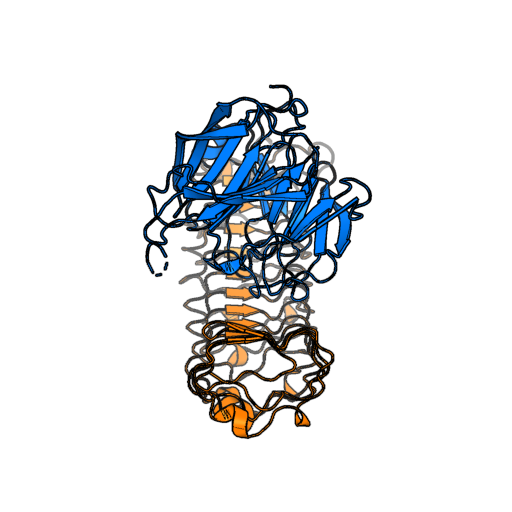R A 1 149 ? 201.070 16.315 106.575 1.00 27.39 344 TYR A CA 1
ATOM 1183 C C . TYR A 1 149 ? 201.565 14.876 106.454 1.00 29.48 344 TYR A C 1
ATOM 1184 O O . TYR A 1 149 ? 200.856 13.937 106.826 1.00 28.12 344 TYR A O 1
ATOM 1193 N N . ALA A 1 150 ? 202.747 14.675 105.864 1.00 26.62 345 ALA A N 1
ATOM 1194 C CA . ALA A 1 150 ? 203.337 13.331 105.830 1.00 30.57 345 ALA A CA 1
ATOM 1195 C C . ALA A 1 150 ? 204.831 13.454 106.091 1.00 32.14 345 ALA A C 1
ATOM 1196 O O . ALA A 1 150 ? 205.419 14.512 105.851 1.00 30.93 345 ALA A O 1
ATOM 1198 N N . THR A 1 151 ? 205.447 12.371 106.593 1.00 31.58 346 THR A N 1
ATOM 1199 C CA . THR A 1 151 ? 206.890 12.344 106.792 1.00 32.14 346 THR A CA 1
ATOM 1200 C C . THR A 1 151 ? 207.469 11.077 106.182 1.00 33.93 346 THR A C 1
ATOM 1201 O O . THR A 1 151 ? 206.780 10.062 106.012 1.00 35.66 346 THR A O 1
ATOM 1205 N N . GLU A 1 152 ? 208.770 11.110 105.929 1.00 33.24 347 GLU A N 1
ATOM 1206 C CA . GLU A 1 152 ? 209.434 9.884 105.494 1.00 34.41 347 GLU A CA 1
ATOM 1207 C C . GLU A 1 152 ? 209.637 8.917 106.647 1.00 36.88 347 GLU A C 1
ATOM 1208 O O . GLU A 1 152 ? 209.702 7.692 106.433 1.00 37.57 347 GLU A O 1
ATOM 1214 N N . GLN A 1 153 ? 209.704 9.434 107.876 1.00 39.37 348 GLN A N 1
ATOM 1215 C CA . GLN A 1 153 ? 209.710 8.545 109.036 1.00 41.27 348 GLN A CA 1
ATOM 1216 C C . GLN A 1 153 ? 208.456 7.679 109.073 1.00 38.84 348 GLN A C 1
ATOM 1217 O O . GLN A 1 153 ? 208.500 6.526 109.519 1.00 39.03 348 GLN A O 1
ATOM 1223 N N . ASN A 1 154 ? 207.327 8.204 108.596 1.00 33.28 349 ASN A N 1
ATOM 1224 C CA . ASN A 1 154 ? 206.073 7.464 108.530 1.00 37.02 349 ASN A CA 1
ATOM 1225 C C . ASN A 1 154 ? 205.770 6.973 107.111 1.00 37.86 349 ASN A C 1
ATOM 1226 O O . ASN A 1 154 ? 204.606 6.719 106.781 1.00 37.08 349 ASN A O 1
ATOM 1231 N N . ASN A 1 155 ? 206.805 6.829 106.272 1.00 37.65 350 ASN A N 1
ATOM 1232 C CA . ASN A 1 155 ? 206.705 6.190 104.946 1.00 36.91 350 ASN A CA 1
ATOM 1233 C C . ASN A 1 155 ? 205.681 6.864 104.041 1.00 35.12 350 ASN A C 1
ATOM 1234 O O . ASN A 1 155 ? 205.031 6.218 103.207 1.00 35.92 350 ASN A O 1
ATOM 1239 N N . GLY A 1 156 ? 205.544 8.177 104.185 1.00 32.73 351 GLY A N 1
ATOM 1240 C CA . GLY A 1 156 ? 204.628 8.919 103.352 1.00 32.64 351 GLY A CA 1
ATOM 1241 C C . GLY A 1 156 ? 203.193 8.843 103.803 1.00 35.85 351 GLY A C 1
ATOM 1242 O O . GLY A 1 156 ? 202.310 9.371 103.120 1.00 31.84 351 GLY A O 1
ATOM 1243 N N . LYS A 1 157 ? 202.928 8.249 104.959 1.00 33.43 352 LYS A N 1
ATOM 1244 C CA . LYS A 1 157 ? 201.549 8.193 105.397 1.00 30.92 352 LYS A CA 1
ATOM 1245 C C . LYS A 1 157 ? 201.261 9.400 106.267 1.00 28.29 352 LYS A C 1
ATOM 1246 O O . LYS A 1 157 ? 202.172 10.048 106.800 1.00 29.43 352 LYS A O 1
ATOM 1252 N N . ILE A 1 158 ? 199.977 9.742 106.349 1.00 26.94 353 ILE A N 1
ATOM 1253 C CA . ILE A 1 158 ? 199.566 10.963 107.027 1.00 26.11 353 ILE A CA 1
ATOM 1254 C C . ILE A 1 158 ? 200.071 10.971 108.470 1.00 29.52 353 ILE A C 1
ATOM 1255 O O . ILE A 1 158 ? 200.006 9.960 109.182 1.00 29.93 353 ILE A O 1
ATOM 1260 N N . VAL A 1 159 ? 200.612 12.113 108.886 1.00 28.42 354 VAL A N 1
ATOM 1261 C CA . VAL A 1 159 ? 200.930 12.446 110.273 1.00 30.13 354 VAL A CA 1
ATOM 1262 C C . VAL A 1 159 ? 200.087 13.652 110.687 1.00 29.34 354 VAL A C 1
ATOM 1263 O O . VAL A 1 159 ? 199.896 14.595 109.907 1.00 28.67 354 VAL A O 1
ATOM 1267 N N . ILE A 1 160 ? 199.601 13.633 111.926 1.00 29.11 355 ILE A N 1
ATOM 1268 C CA . ILE A 1 160 ? 198.785 14.701 112.501 1.00 29.24 355 ILE A CA 1
ATOM 1269 C C . ILE A 1 160 ? 199.609 15.344 113.613 1.00 30.00 355 ILE A C 1
ATOM 1270 O O . ILE A 1 160 ? 200.118 14.630 114.475 1.00 30.14 355 ILE A O 1
ATOM 1275 N N . SER A 1 161 ? 199.687 16.680 113.652 1.00 25.86 356 SER A N 1
ATOM 1276 C CA . SER A 1 161 ? 200.145 17.355 114.875 1.00 27.58 356 SER A CA 1
ATOM 1277 C C . SER A 1 161 ? 199.137 18.392 115.358 1.00 26.68 356 SER A C 1
ATOM 1278 O O . SER A 1 161 ? 198.511 19.092 114.560 1.00 26.32 356 SER A O 1
ATOM 1281 N N . GLN A 1 162 ? 198.961 18.465 116.677 1.00 28.59 357 GLN A N 1
ATOM 1282 C CA . GLN A 1 162 ? 198.266 19.577 117.308 1.00 28.17 357 GLN A CA 1
ATOM 1283 C C . GLN A 1 162 ? 199.240 20.731 117.454 1.00 30.45 357 GLN A C 1
ATOM 1284 O O . GLN A 1 162 ? 200.384 20.529 117.861 1.00 30.55 357 GLN A O 1
ATOM 1290 N N . LEU A 1 163 ? 198.769 21.932 117.146 1.00 26.60 358 LEU A N 1
ATOM 1291 C CA . LEU A 1 163 ? 199.616 23.145 117.150 1.00 26.24 358 LEU A CA 1
ATOM 1292 C C . LEU A 1 163 ? 199.092 24.177 118.142 1.00 36.22 358 LEU A C 1
ATOM 1293 O O . LEU A 1 163 ? 197.898 24.406 118.164 1.00 34.78 358 LEU A O 1
ATOM 1298 N N . ASN A 1 164 ? 199.998 24.801 118.897 1.00 32.12 359 ASN A N 1
ATOM 1299 C CA . ASN A 1 164 ? 199.594 25.910 119.797 1.00 31.58 359 ASN A CA 1
ATOM 1300 C C . ASN A 1 164 ? 199.377 27.122 118.885 1.00 31.78 359 ASN A C 1
ATOM 1301 O O . ASN A 1 164 ? 200.339 27.517 118.201 1.00 34.43 359 ASN A O 1
ATOM 1306 N N . PRO A 1 165 ? 198.172 27.731 118.843 1.00 35.66 360 PRO A N 1
ATOM 1307 C CA . PRO A 1 165 ? 197.888 28.855 117.935 1.00 35.57 360 PRO A CA 1
ATOM 1308 C C . PRO A 1 165 ? 198.625 30.181 118.188 1.00 34.04 360 PRO A C 1
ATOM 1309 O O . PRO A 1 165 ? 198.570 31.035 117.324 1.00 33.01 360 PRO A O 1
ATOM 1313 N N . TYR A 1 166 ? 199.293 30.325 119.335 1.00 29.67 361 TYR A N 1
ATOM 1314 C CA . TYR A 1 166 ? 199.983 31.600 119.663 1.00 38.11 361 TYR A CA 1
ATOM 1315 C C . TYR A 1 166 ? 201.505 31.409 119.685 1.00 39.82 361 TYR A C 1
ATOM 1316 O O . TYR A 1 166 ? 202.215 32.299 119.182 1.00 43.74 361 TYR A O 1
ATOM 1325 N N . THR A 1 167 ? 201.985 30.271 120.197 1.00 41.98 362 THR A N 1
ATOM 1326 C CA . THR A 1 167 ? 203.449 30.008 120.260 1.00 46.42 362 THR A CA 1
ATOM 1327 C C . THR A 1 167 ? 203.904 29.241 119.013 1.00 49.09 362 THR A C 1
ATOM 1328 O O . THR A 1 167 ? 205.119 29.217 118.744 1.00 54.80 362 THR A O 1
ATOM 1332 N N . LEU A 1 168 ? 202.957 28.623 118.303 1.00 39.06 363 LEU A N 1
ATOM 1333 C CA . LEU A 1 168 ? 203.241 27.822 117.071 1.00 37.76 363 LEU A CA 1
ATOM 1334 C C . LEU A 1 168 ? 204.120 26.598 117.375 1.00 42.20 363 LEU A C 1
ATOM 1335 O O . LEU A 1 168 ? 204.787 26.115 116.442 1.00 48.39 363 LEU A O 1
ATOM 1340 N N . ARG A 1 169 ? 204.059 26.071 118.603 1.00 36.10 364 ARG A N 1
ATOM 1341 C CA . ARG A 1 169 ? 204.858 24.880 118.998 1.00 40.99 364 ARG A CA 1
ATOM 1342 C C . ARG A 1 169 ? 203.966 23.639 118.894 1.00 35.96 364 ARG A C 1
ATOM 1343 O O . ARG A 1 169 ? 202.791 23.725 119.294 1.00 38.89 364 ARG A O 1
ATOM 1351 N N . ILE A 1 170 ? 204.517 22.529 118.396 1.00 35.89 365 ILE A N 1
ATOM 1352 C CA . ILE A 1 170 ? 203.729 21.275 118.242 1.00 34.24 365 ILE A CA 1
ATOM 1353 C C . ILE A 1 170 ? 203.398 20.752 119.643 1.00 38.85 365 ILE A C 1
ATOM 1354 O O . ILE A 1 170 ? 204.316 20.620 120.452 1.00 39.04 365 ILE A O 1
ATOM 1359 N N . GLU A 1 171 ? 202.131 20.430 119.887 1.00 35.77 366 GLU A N 1
ATOM 1360 C CA . GLU A 1 171 ? 201.679 19.949 121.189 1.00 37.20 366 GLU A CA 1
ATOM 1361 C C . GLU A 1 171 ? 201.508 18.443 121.257 1.00 37.29 366 GLU A C 1
ATOM 1362 O O . GLU A 1 171 ? 201.369 17.894 122.363 1.00 40.82 366 GLU A O 1
ATOM 1368 N N . GLY A 1 172 ? 201.516 17.760 120.129 1.00 34.58 367 GLY A N 1
ATOM 1369 C CA . GLY A 1 172 ? 201.305 16.325 120.111 1.00 37.65 367 GLY A CA 1
ATOM 1370 C C . GLY A 1 172 ? 201.361 15.874 118.677 1.00 37.36 367 GLY A C 1
ATOM 1371 O O . GLY A 1 172 ? 201.047 16.670 117.784 1.00 32.34 367 GLY A O 1
ATOM 1372 N N . THR A 1 173 ? 201.811 14.640 118.436 1.00 36.65 368 THR A N 1
ATOM 1373 C CA . THR A 1 173 ? 202.001 14.143 117.075 1.00 32.35 368 THR A CA 1
ATOM 1374 C C . THR A 1 173 ? 201.567 12.686 117.026 1.00 35.09 368 THR A C 1
ATOM 1375 O O . THR A 1 173 ? 201.822 11.927 117.972 1.00 34.30 368 THR A O 1
ATOM 1379 N N . TRP A 1 174 ? 200.887 12.305 115.942 1.00 29.83 369 TRP A N 1
ATOM 1380 C CA . TRP A 1 174 ? 200.345 10.959 115.756 1.00 36.65 369 TRP A CA 1
ATOM 1381 C C . TRP A 1 174 ? 200.618 10.492 114.335 1.00 36.16 369 TRP A C 1
ATOM 1382 O O . TRP A 1 174 ? 200.316 11.219 113.381 1.00 33.56 369 TRP A O 1
ATOM 1393 N N . ASP A 1 175 ? 201.112 9.261 114.180 1.00 32.82 370 ASP A N 1
ATOM 1394 C CA . ASP A 1 175 ? 201.347 8.718 112.846 1.00 35.07 370 ASP A CA 1
ATOM 1395 C C . ASP A 1 175 ? 200.135 7.873 112.475 1.00 36.33 370 ASP A C 1
ATOM 1396 O O . ASP A 1 175 ? 199.756 6.974 113.232 1.00 38.97 370 ASP A O 1
ATOM 1401 N N . THR A 1 176 ? 199.559 8.120 111.305 1.00 31.33 371 THR A N 1
ATOM 1402 C CA . THR A 1 176 ? 198.445 7.309 110.820 1.00 33.20 371 THR A CA 1
ATOM 1403 C C . THR A 1 176 ? 198.973 6.242 109.873 1.00 33.60 371 THR A C 1
ATOM 1404 O O . THR A 1 176 ? 200.168 6.174 109.579 1.00 35.92 371 THR A O 1
ATOM 1408 N N . ALA A 1 177 ? 198.063 5.393 109.391 1.00 36.18 372 ALA A N 1
ATOM 1409 C CA . ALA A 1 177 ? 198.403 4.313 108.477 1.00 37.70 372 ALA A CA 1
ATOM 1410 C C . ALA A 1 177 ? 198.036 4.629 107.030 1.00 38.66 372 ALA A C 1
ATOM 1411 O O . ALA A 1 177 ? 198.149 3.756 106.169 1.00 38.33 372 ALA A O 1
ATOM 1413 N N . TYR A 1 178 ? 197.679 5.867 106.717 1.00 34.65 373 TYR A N 1
ATOM 1414 C CA . TYR A 1 178 ? 197.066 6.173 105.434 1.00 35.15 373 TYR A CA 1
ATOM 1415 C C . TYR A 1 178 ? 198.073 6.933 104.580 1.00 32.10 373 TYR A C 1
ATOM 1416 O O . TYR A 1 178 ? 198.518 8.023 104.962 1.00 32.50 373 TYR A O 1
ATOM 1425 N N . ASP A 1 179 ? 198.344 6.410 103.384 1.00 33.98 374 ASP A N 1
ATOM 1426 C CA . ASP A 1 179 ? 199.254 7.072 102.441 1.00 31.33 374 ASP A CA 1
ATOM 1427 C C . ASP A 1 179 ? 198.681 8.409 102.003 1.00 30.79 374 ASP A C 1
ATOM 1428 O O . ASP A 1 179 ? 197.592 8.464 101.417 1.00 31.28 374 ASP A O 1
ATOM 1433 N N . LYS A 1 180 ? 199.389 9.503 102.312 1.00 28.41 375 LYS A N 1
ATOM 1434 C CA . LYS A 1 180 ? 198.797 10.818 102.086 1.00 27.77 375 LYS A CA 1
ATOM 1435 C C . LYS A 1 180 ? 198.476 11.057 100.617 1.00 28.92 375 LYS A C 1
ATOM 1436 O O . LYS A 1 180 ? 197.448 11.658 100.299 1.00 28.59 375 LYS A O 1
ATOM 1442 N N . ARG A 1 181 ? 199.357 10.641 99.700 1.00 30.44 376 ARG A N 1
ATOM 1443 C CA . ARG A 1 181 ? 199.091 10.901 98.281 1.00 32.82 376 ARG A CA 1
ATOM 1444 C C . ARG A 1 181 ? 197.843 10.166 97.760 1.00 33.10 376 ARG A C 1
ATOM 1445 O O . ARG A 1 181 ? 197.244 10.615 96.778 1.00 32.43 376 ARG A O 1
ATOM 1453 N N . SER A 1 182 ? 197.416 9.072 98.410 1.00 29.24 377 SER A N 1
ATOM 1454 C CA . SER A 1 182 ? 196.177 8.368 98.065 1.00 31.32 377 SER A CA 1
ATOM 1455 C C . SER A 1 182 ? 194.925 9.126 98.479 1.00 26.86 377 SER A C 1
ATOM 1456 O O . SER A 1 182 ? 193.855 8.896 97.898 1.00 30.53 377 SER A O 1
ATOM 1459 N N . ALA A 1 183 ? 195.035 10.027 99.450 1.00 29.46 378 ALA A N 1
ATOM 1460 C CA . ALA A 1 183 ? 193.888 10.800 99.925 1.00 25.85 378 ALA A CA 1
ATOM 1461 C C . ALA A 1 183 ? 193.605 11.973 98.990 1.00 28.56 378 ALA A C 1
ATOM 1462 O O . ALA A 1 183 ? 194.528 12.632 98.499 1.00 28.66 378 ALA A O 1
ATOM 1464 N N . SER A 1 184 ? 192.313 12.254 98.798 1.00 25.86 379 SER A N 1
ATOM 1465 C CA . SER A 1 184 ? 191.881 13.489 98.149 1.00 28.62 379 SER A CA 1
ATOM 1466 C C . SER A 1 184 ? 192.033 14.670 99.084 1.00 26.14 379 SER A C 1
ATOM 1467 O O . SER A 1 184 ? 192.447 15.761 98.665 1.00 26.44 379 SER A O 1
ATOM 1470 N N . ASN A 1 185 ? 191.547 14.523 100.312 1.00 25.97 380 ASN A N 1
ATOM 1471 C CA . ASN A 1 185 ? 191.675 15.570 101.316 1.00 24.84 380 ASN A CA 1
ATOM 1472 C C . ASN A 1 185 ? 191.403 14.933 102.669 1.00 24.35 380 ASN A C 1
ATOM 1473 O O . ASN A 1 185 ? 191.312 13.706 102.779 1.00 25.37 380 ASN A O 1
ATOM 1478 N N . ALA A 1 186 ? 191.323 15.760 103.708 1.00 21.22 381 ALA A N 1
ATOM 1479 C CA . ALA A 1 186 ? 191.068 15.242 105.047 1.00 24.89 381 ALA A CA 1
ATOM 1480 C C . ALA A 1 186 ? 190.710 16.420 105.927 1.00 25.74 381 ALA A C 1
ATOM 1481 O O . ALA A 1 186 ? 190.997 17.574 105.585 1.00 25.18 381 ALA A O 1
ATOM 1483 N N . PHE A 1 187 ? 190.111 16.123 107.075 1.00 26.69 382 PHE A N 1
ATOM 1484 C CA . PHE A 1 187 ? 189.733 17.189 108.002 1.00 24.37 382 PHE A CA 1
ATOM 1485 C C . PHE A 1 187 ? 189.614 16.602 109.398 1.00 25.08 382 PHE A C 1
ATOM 1486 O O . PHE A 1 187 ? 189.435 15.395 109.559 1.00 23.79 382 PHE A O 1
ATOM 1494 N N . MET A 1 188 ? 189.549 17.482 110.399 1.00 24.10 383 MET A N 1
ATOM 1495 C CA . MET A 1 188 ? 189.440 17.070 111.804 1.00 24.76 383 MET A CA 1
ATOM 1496 C C . MET A 1 188 ? 188.077 17.454 112.381 1.00 27.09 383 MET A C 1
ATOM 1497 O O . MET A 1 188 ? 187.577 18.554 112.115 1.00 26.63 383 MET A O 1
ATOM 1502 N N . ILE A 1 189 ? 187.497 16.570 113.204 1.00 26.23 384 ILE A N 1
ATOM 1503 C CA . ILE A 1 189 ? 186.340 16.911 114.038 1.00 24.37 384 ILE A CA 1
ATOM 1504 C C . ILE A 1 189 ? 186.584 16.267 115.398 1.00 28.96 384 ILE A C 1
ATOM 1505 O O . ILE A 1 189 ? 186.762 15.046 115.480 1.00 27.38 384 ILE A O 1
ATOM 1510 N N . CYS A 1 190 ? 186.524 17.062 116.468 1.00 26.94 385 CYS A N 1
ATOM 1511 C CA . CYS A 1 190 ? 186.716 16.541 117.846 1.00 28.76 385 CYS A CA 1
ATOM 1512 C C . CYS A 1 190 ? 188.030 15.776 118.017 1.00 32.28 385 CYS A C 1
ATOM 1513 O O . CYS A 1 190 ? 188.099 14.790 118.761 1.00 30.19 385 CYS A O 1
ATOM 1516 N N . GLY A 1 191 ? 189.087 16.234 117.368 1.00 28.44 386 GLY A N 1
ATOM 1517 C CA . GLY A 1 191 ? 190.339 15.491 117.431 1.00 29.01 386 GLY A CA 1
ATOM 1518 C C . GLY A 1 191 ? 190.361 14.177 116.667 1.00 29.31 386 GLY A C 1
ATOM 1519 O O . GLY A 1 191 ? 191.309 13.392 116.833 1.00 31.16 386 GLY A O 1
ATOM 1520 N N . ILE A 1 192 ? 189.399 13.938 115.770 1.00 27.24 387 ILE A N 1
ATOM 1521 C CA . ILE A 1 192 ? 189.391 12.750 114.925 1.00 25.94 387 ILE A CA 1
ATOM 1522 C C . ILE A 1 192 ? 189.673 13.209 113.498 1.00 25.71 387 ILE A C 1
ATOM 1523 O O . ILE A 1 192 ? 189.005 14.120 112.995 1.00 26.23 387 ILE A O 1
ATOM 1528 N N . LEU A 1 193 ? 190.681 12.595 112.864 1.00 27.40 388 LEU A N 1
ATOM 1529 C CA . LEU A 1 193 ? 190.974 12.799 111.444 1.00 27.99 388 LEU A CA 1
ATOM 1530 C C . LEU A 1 193 ? 190.046 11.942 110.593 1.00 27.74 388 LEU A C 1
ATOM 1531 O O . LEU A 1 193 ? 189.948 10.729 110.814 1.00 28.33 388 LEU A O 1
ATOM 1536 N N . TYR A 1 194 ? 189.398 12.567 109.601 1.00 27.45 389 TYR A N 1
ATOM 1537 C CA . TYR A 1 194 ? 188.583 11.887 108.603 1.00 25.78 389 TYR A CA 1
ATOM 1538 C C . TYR A 1 194 ? 189.275 12.081 107.268 1.00 28.66 389 TYR A C 1
ATOM 1539 O O . TYR A 1 194 ? 189.584 13.220 106.895 1.00 26.87 389 TYR A O 1
ATOM 1548 N N . VAL A 1 195 ? 189.499 10.984 106.542 1.00 27.20 390 VAL A N 1
ATOM 1549 C CA . VAL A 1 195 ? 190.274 11.028 105.296 1.00 24.90 390 VAL A CA 1
ATOM 1550 C C . VAL A 1 195 ? 189.338 10.715 104.139 1.00 26.16 390 VAL A C 1
ATOM 1551 O O . VAL A 1 195 ? 188.604 9.722 104.191 1.00 29.41 390 VAL A O 1
ATOM 1555 N N . VAL A 1 196 ? 189.376 11.545 103.085 1.00 24.27 391 VAL A N 1
ATOM 1556 C CA . VAL A 1 196 ? 188.464 11.432 101.947 1.00 26.15 391 VAL A CA 1
ATOM 1557 C C . VAL A 1 196 ? 189.211 10.788 100.800 1.00 24.84 391 VAL A C 1
ATOM 1558 O O . VAL A 1 196 ? 190.333 11.205 100.471 1.00 28.16 391 VAL A O 1
ATOM 1562 N N . LYS A 1 197 ? 188.545 9.846 100.129 1.00 27.49 392 LYS A N 1
ATOM 1563 C CA . LYS A 1 197 ? 188.965 9.277 98.852 1.00 29.22 392 LYS A CA 1
ATOM 1564 C C . LYS A 1 197 ? 187.898 9.642 97.827 1.00 29.16 392 LYS A C 1
ATOM 1565 O O . LYS A 1 197 ? 186.701 9.570 98.126 1.00 30.63 392 LYS A O 1
ATOM 1571 N N . SER A 1 198 ? 188.316 10.086 96.635 1.00 30.94 393 SER A N 1
ATOM 1572 C CA . SER A 1 198 ? 187.333 10.483 95.640 1.00 31.14 393 SER A CA 1
ATOM 1573 C C . SER A 1 198 ? 187.939 10.403 94.245 1.00 32.73 393 SER A C 1
ATOM 1574 O O . SER A 1 198 ? 189.151 10.456 94.073 1.00 32.04 393 SER A O 1
ATOM 1577 N N . VAL A 1 199 ? 187.050 10.309 93.253 1.00 36.58 394 VAL A N 1
ATOM 1578 C CA . VAL A 1 199 ? 187.407 10.244 91.843 1.00 37.00 394 VAL A CA 1
ATOM 1579 C C . VAL A 1 199 ? 187.838 11.609 91.327 1.00 33.88 394 VAL A C 1
ATOM 1580 O O . VAL A 1 199 ? 187.221 12.634 91.640 1.00 31.56 394 VAL A O 1
ATOM 1584 N N . TYR A 1 200 ? 188.887 11.630 90.510 1.00 33.32 395 TYR A N 1
ATOM 1585 C CA . TYR A 1 200 ? 189.326 12.845 89.830 1.00 30.15 395 TYR A CA 1
ATOM 1586 C C . TYR A 1 200 ? 189.062 12.691 88.345 1.00 36.22 395 TYR A C 1
ATOM 1587 O O . TYR A 1 200 ? 189.226 11.597 87.793 1.00 39.14 395 TYR A O 1
ATOM 1596 N N . GLU A 1 201 ? 188.660 13.800 87.708 1.00 35.67 396 GLU A N 1
ATOM 1597 C CA . GLU A 1 201 ? 188.184 13.799 86.324 1.00 41.94 396 GLU A CA 1
ATOM 1598 C C . GLU A 1 201 ? 189.164 13.137 85.367 1.00 56.16 396 GLU A C 1
ATOM 1599 O O . GLU A 1 201 ? 188.751 12.512 84.384 1.00 64.10 396 GLU A O 1
ATOM 1605 N N . ASP A 1 202 ? 190.462 13.282 85.607 1.00 52.16 397 ASP A N 1
ATOM 1606 C CA . ASP A 1 202 ? 191.422 12.741 84.643 1.00 62.13 397 ASP A CA 1
ATOM 1607 C C . ASP A 1 202 ? 192.295 11.642 85.245 1.00 67.05 397 ASP A C 1
ATOM 1608 O O . ASP A 1 202 ? 192.052 10.450 85.025 1.00 67.98 397 ASP A O 1
ATOM 1613 N N . ALA A 1 207 ? 190.291 3.160 92.086 1.00 77.93 402 ALA A N 1
ATOM 1614 C CA . ALA A 1 207 ? 189.599 3.990 93.070 1.00 73.67 402 ALA A CA 1
ATOM 1615 C C . ALA A 1 207 ? 188.341 4.612 92.480 1.00 63.65 402 ALA A C 1
ATOM 1616 O O . ALA A 1 207 ? 188.363 5.763 92.034 1.00 63.82 402 ALA A O 1
ATOM 1618 N N . THR A 1 208 ? 187.245 3.848 92.444 1.00 65.38 403 THR A N 1
ATOM 1619 C CA . THR A 1 208 ? 185.972 4.356 91.862 1.00 58.68 403 THR A CA 1
ATOM 1620 C C . THR A 1 208 ? 185.040 4.888 92.957 1.00 55.51 403 THR A C 1
ATOM 1621 O O . THR A 1 208 ? 183.933 5.325 92.617 1.00 59.75 403 THR A O 1
ATOM 1625 N N . GLY A 1 209 ? 185.485 4.886 94.213 1.00 54.40 404 GLY A N 1
ATOM 1626 C CA . GLY A 1 209 ? 184.611 5.301 95.327 1.00 46.09 404 GLY A CA 1
ATOM 1627 C C . GLY A 1 209 ? 184.809 6.729 95.809 1.00 39.69 404 GLY A C 1
ATOM 1628 O O . GLY A 1 209 ? 185.951 7.205 95.827 1.00 38.27 404 GLY A O 1
ATOM 1629 N N . ASN A 1 210 ? 183.704 7.392 96.151 1.00 35.46 405 ASN A N 1
ATOM 1630 C CA . ASN A 1 210 ? 183.740 8.742 96.768 1.00 33.11 405 ASN A CA 1
ATOM 1631 C C . ASN A 1 210 ? 183.269 8.558 98.210 1.00 29.71 405 ASN A C 1
ATOM 1632 O O . ASN A 1 210 ? 182.057 8.408 98.409 1.00 33.53 405 ASN A O 1
ATOM 1637 N N . LYS A 1 211 ? 184.195 8.555 99.169 1.00 28.37 406 LYS A N 1
ATOM 1638 C CA . LYS A 1 211 ? 183.772 8.314 100.569 1.00 29.49 406 LYS A CA 1
ATOM 1639 C C . LYS A 1 211 ? 184.878 8.666 101.560 1.00 28.76 406 LYS A C 1
ATOM 1640 O O . LYS A 1 211 ? 186.029 8.837 101.146 1.00 33.52 406 LYS A O 1
ATOM 1646 N N . ILE A 1 212 ? 184.502 8.766 102.831 1.00 28.27 407 ILE A N 1
ATOM 1647 C CA . ILE A 1 212 ? 185.513 8.880 103.915 1.00 28.52 407 ILE A CA 1
ATOM 1648 C C . ILE A 1 212 ? 185.802 7.409 104.219 1.00 30.97 407 ILE A C 1
ATOM 1649 O O . ILE A 1 212 ? 184.862 6.719 104.626 1.00 34.07 407 ILE A O 1
ATOM 1654 N N . ASP A 1 213 ? 187.013 6.929 103.938 1.00 35.21 408 ASP A N 1
ATOM 1655 C CA . ASP A 1 213 ? 187.286 5.482 104.145 1.00 41.26 408 ASP A CA 1
ATOM 1656 C C . ASP A 1 213 ? 188.221 5.240 105.333 1.00 38.49 408 ASP A C 1
ATOM 1657 O O . ASP A 1 213 ? 188.552 4.071 105.566 1.00 38.21 408 ASP A O 1
ATOM 1662 N N . TYR A 1 214 ? 188.646 6.290 106.038 1.00 33.55 409 TYR A N 1
ATOM 1663 C CA . TYR A 1 214 ? 189.564 6.061 107.181 1.00 34.51 409 TYR A CA 1
ATOM 1664 C C . TYR A 1 214 ? 189.419 7.163 108.233 1.00 36.70 409 TYR A C 1
ATOM 1665 O O . TYR A 1 214 ? 189.257 8.333 107.860 1.00 31.46 409 TYR A O 1
ATOM 1674 N N . ILE A 1 215 ? 189.506 6.780 109.509 1.00 31.63 410 ILE A N 1
ATOM 1675 C CA . ILE A 1 215 ? 189.547 7.746 110.599 1.00 27.76 410 ILE A CA 1
ATOM 1676 C C . ILE A 1 215 ? 190.692 7.393 111.542 1.00 30.40 410 ILE A C 1
ATOM 1677 O O . ILE A 1 215 ? 191.072 6.220 111.695 1.00 34.09 410 ILE A O 1
ATOM 1682 N N . TYR A 1 216 ? 191.282 8.442 112.122 1.00 29.78 411 TYR A N 1
ATOM 1683 C CA . TYR A 1 216 ? 192.278 8.307 113.179 1.00 31.80 411 TYR A CA 1
ATOM 1684 C C . TYR A 1 216 ? 191.854 9.160 114.379 1.00 31.80 411 TYR A C 1
ATOM 1685 O O . TYR A 1 216 ? 191.753 10.383 114.267 1.00 29.03 411 TYR A O 1
ATOM 1694 N N . ASN A 1 217 ? 191.637 8.525 115.530 1.00 32.42 412 ASN A N 1
ATOM 1695 C CA . ASN A 1 217 ? 191.182 9.189 116.746 1.00 35.00 412 ASN A CA 1
ATOM 1696 C C . ASN A 1 217 ? 192.401 9.493 117.619 1.00 31.99 412 ASN A C 1
ATOM 1697 O O . ASN A 1 217 ? 193.032 8.571 118.172 1.00 35.86 412 ASN A O 1
ATOM 1702 N N . THR A 1 218 ? 192.740 10.797 117.742 1.00 30.83 413 THR A N 1
ATOM 1703 C CA . THR A 1 218 ? 193.942 11.187 118.493 1.00 32.57 413 THR A CA 1
ATOM 1704 C C . THR A 1 218 ? 193.756 11.083 120.001 1.00 37.96 413 THR A C 1
ATOM 1705 O O . THR A 1 218 ? 194.755 11.027 120.728 1.00 36.49 413 THR A O 1
ATOM 1709 N N . ASP A 1 219 ? 192.517 11.092 120.498 1.00 37.65 414 ASP A N 1
ATOM 1710 C CA . ASP A 1 219 ? 192.341 10.895 121.936 1.00 39.40 414 ASP A CA 1
ATOM 1711 C C . ASP A 1 219 ? 192.793 9.505 122.335 1.00 40.53 414 ASP A C 1
ATOM 1712 O O . ASP A 1 219 ? 193.414 9.313 123.393 1.00 38.92 414 ASP A O 1
ATOM 1717 N N . GLN A 1 220 ? 192.494 8.522 121.486 1.00 39.46 415 GLN A N 1
ATOM 1718 C CA . GLN A 1 220 ? 192.724 7.109 121.757 1.00 43.44 415 GLN A CA 1
ATOM 1719 C C . GLN A 1 220 ? 193.999 6.602 121.114 1.00 44.27 415 GLN A C 1
ATOM 1720 O O . GLN A 1 220 ? 194.445 5.504 121.459 1.00 38.00 415 GLN A O 1
ATOM 1726 N N . SER A 1 221 ? 194.570 7.368 120.179 1.00 37.26 416 SER A N 1
ATOM 1727 C CA . SER A 1 221 ? 195.568 6.870 119.232 1.00 38.23 416 SER A CA 1
ATOM 1728 C C . SER A 1 221 ? 195.099 5.564 118.618 1.00 38.39 416 SER A C 1
ATOM 1729 O O . SER A 1 221 ? 195.820 4.561 118.596 1.00 40.75 416 SER A O 1
ATOM 1732 N N . LYS A 1 222 ? 193.856 5.562 118.149 1.00 37.95 417 LYS A N 1
ATOM 1733 C CA . LYS A 1 222 ? 193.319 4.373 117.497 1.00 35.49 417 LYS A CA 1
ATOM 1734 C C . LYS A 1 222 ? 192.751 4.738 116.134 1.00 38.93 417 LYS A C 1
ATOM 1735 O O . LYS A 1 222 ? 192.189 5.814 115.972 1.00 39.35 417 LYS A O 1
ATOM 1741 N N . ASP A 1 223 ? 192.853 3.829 115.162 1.00 35.24 418 ASP A N 1
ATOM 1742 C CA . ASP A 1 223 ? 192.380 4.140 113.814 1.00 38.49 418 ASP A CA 1
ATOM 1743 C C . ASP A 1 223 ? 191.501 3.020 113.262 1.00 45.92 418 ASP A C 1
ATOM 1744 O O . ASP A 1 223 ? 191.543 1.879 113.736 1.00 44.60 418 ASP A O 1
ATOM 1749 N N . SER A 1 224 ? 190.681 3.353 112.261 1.00 36.71 419 SER A N 1
ATOM 1750 C CA . SER A 1 224 ? 189.911 2.288 111.615 1.00 40.52 419 SER A CA 1
ATOM 1751 C C . SER A 1 224 ? 189.436 2.691 110.223 1.00 48.18 419 SER A C 1
ATOM 1752 O O . SER A 1 224 ? 189.362 3.875 109.868 1.00 36.05 419 SER A O 1
ATOM 1755 N N . LEU A 1 225 ? 189.137 1.645 109.443 1.00 53.45 420 LEU A N 1
ATOM 1756 C CA . LEU A 1 225 ? 188.441 1.753 108.172 1.00 46.97 420 LEU A CA 1
ATOM 1757 C C . LEU A 1 225 ? 186.996 2.112 108.400 1.00 48.22 420 LEU A C 1
ATOM 1758 O O . LEU A 1 225 ? 186.363 1.613 109.329 1.00 55.64 420 LEU A O 1
ATOM 1763 N N . VAL A 1 226 ? 186.462 2.972 107.536 1.00 43.74 421 VAL A N 1
ATOM 1764 C CA . VAL A 1 226 ? 185.052 3.317 107.553 1.00 39.84 421 VAL A CA 1
ATOM 1765 C C . VAL A 1 226 ? 184.588 3.436 106.111 1.00 38.16 421 VAL A C 1
ATOM 1766 O O . VAL A 1 226 ? 185.377 3.361 105.171 1.00 36.19 421 VAL A O 1
ATOM 1770 N N . ASP A 1 227 ? 183.291 3.616 105.944 1.00 39.57 422 ASP A N 1
ATOM 1771 C CA . ASP A 1 227 ? 182.774 3.892 104.618 1.00 39.68 422 ASP A CA 1
ATOM 1772 C C . ASP A 1 227 ? 181.592 4.818 104.840 1.00 40.69 422 ASP A C 1
ATOM 1773 O O . ASP A 1 227 ? 180.468 4.361 105.044 1.00 41.90 422 ASP A O 1
ATOM 1778 N N . VAL A 1 228 ? 181.851 6.114 104.726 1.00 34.59 423 VAL A N 1
ATOM 1779 C CA . VAL A 1 228 ? 180.825 7.144 104.746 1.00 34.09 423 VAL A CA 1
ATOM 1780 C C . VAL A 1 228 ? 180.804 7.770 103.355 1.00 35.98 423 VAL A C 1
ATOM 1781 O O . VAL A 1 228 ? 181.781 8.438 102.969 1.00 32.92 423 VAL A O 1
ATOM 1785 N N . PRO A 1 229 ? 179.719 7.624 102.589 1.00 33.43 424 PRO A N 1
ATOM 1786 C CA . PRO A 1 229 ? 179.652 8.279 101.273 1.00 33.46 424 PRO A CA 1
ATOM 1787 C C . PRO A 1 229 ? 179.950 9.768 101.380 1.00 31.30 424 PRO A C 1
ATOM 1788 O O . PRO A 1 229 ? 179.484 10.451 102.300 1.00 34.31 424 PRO A O 1
ATOM 1792 N N . PHE A 1 230 ? 180.743 10.263 100.430 1.00 29.46 425 PHE A N 1
ATOM 1793 C CA . PHE A 1 230 ? 181.199 11.646 100.427 1.00 26.15 425 PHE A CA 1
ATOM 1794 C C . PHE A 1 230 ? 180.810 12.254 99.088 1.00 30.66 425 PHE A C 1
ATOM 1795 O O . PHE A 1 230 ? 181.198 11.710 98.040 1.00 36.66 425 PHE A O 1
ATOM 1803 N N . PRO A 1 231 ? 180.034 13.356 99.049 1.00 31.73 426 PRO A N 1
ATOM 1804 C CA . PRO A 1 231 ? 179.597 13.933 97.777 1.00 32.53 426 PRO A CA 1
ATOM 1805 C C . PRO A 1 231 ? 180.774 14.390 96.905 1.00 32.90 426 PRO A C 1
ATOM 1806 O O . PRO A 1 231 ? 181.707 14.945 97.434 1.00 29.51 426 PRO A O 1
ATOM 1810 N N . ASN A 1 232 ? 180.711 14.076 95.608 1.00 30.90 427 ASN A N 1
ATOM 1811 C CA . ASN A 1 232 ? 181.759 14.478 94.634 1.00 32.76 427 ASN A CA 1
ATOM 1812 C C . ASN A 1 232 ? 181.117 14.690 93.256 1.00 34.97 427 ASN A C 1
ATOM 1813 O O . ASN A 1 232 ? 181.405 13.901 92.352 1.00 36.19 427 ASN A O 1
ATOM 1818 N N . SER A 1 233 ? 180.289 15.725 93.113 1.00 34.12 428 SER A N 1
ATOM 1819 C CA . SER A 1 233 ? 179.590 16.014 91.832 1.00 38.77 428 SER A CA 1
ATOM 1820 C C . SER A 1 233 ? 180.560 16.379 90.700 1.00 37.29 428 SER A C 1
ATOM 1821 O O . SER A 1 233 ? 180.367 15.875 89.585 1.00 37.57 428 SER A O 1
ATOM 1824 N N . TYR A 1 234 ? 181.571 17.203 90.994 1.00 31.26 429 TYR A N 1
ATOM 1825 C CA . TYR A 1 234 ? 182.460 17.786 89.950 1.00 30.65 429 TYR A CA 1
ATOM 1826 C C . TYR A 1 234 ? 183.778 17.033 89.718 1.00 32.60 429 TYR A C 1
ATOM 1827 O O . TYR A 1 234 ? 184.509 17.430 88.799 1.00 30.45 429 TYR A O 1
ATOM 1836 N N . GLN A 1 235 ? 184.077 16.022 90.533 1.00 31.73 430 GLN A N 1
ATOM 1837 C CA . GLN A 1 235 ? 185.269 15.144 90.360 1.00 33.72 430 GLN A CA 1
ATOM 1838 C C . GLN A 1 235 ? 186.618 15.878 90.423 1.00 33.86 430 GLN A C 1
ATOM 1839 O O . GLN A 1 235 ? 187.525 15.473 89.684 1.00 31.78 430 GLN A O 1
ATOM 1845 N N . TYR A 1 236 ? 186.737 16.947 91.210 1.00 26.05 431 TYR A N 1
ATOM 1846 C CA . TYR A 1 236 ? 188.072 17.574 91.407 1.00 23.63 431 TYR A CA 1
ATOM 1847 C C . TYR A 1 236 ? 188.116 18.262 92.774 1.00 26.32 431 TYR A C 1
ATOM 1848 O O . TYR A 1 236 ? 188.176 19.494 92.819 1.00 26.68 431 TYR A O 1
ATOM 1857 N N . ILE A 1 237 ? 188.122 17.475 93.849 1.00 25.51 432 ILE A N 1
ATOM 1858 C CA . ILE A 1 237 ? 188.135 18.084 95.208 1.00 22.52 432 ILE A CA 1
ATOM 1859 C C . ILE A 1 237 ? 189.525 18.674 95.453 1.00 23.27 432 ILE A C 1
ATOM 1860 O O . ILE A 1 237 ? 190.511 17.927 95.381 1.00 26.52 432 ILE A O 1
ATOM 1865 N N . ALA A 1 238 ? 189.573 19.981 95.718 1.00 24.30 433 ALA A N 1
ATOM 1866 C CA . ALA A 1 238 ? 190.850 20.684 95.966 1.00 23.26 433 ALA A CA 1
ATOM 1867 C C . ALA A 1 238 ? 190.944 21.096 97.436 1.00 23.82 433 ALA A C 1
ATOM 1868 O O . ALA A 1 238 ? 192.066 21.321 97.902 1.00 23.69 433 ALA A O 1
ATOM 1870 N N . ALA A 1 239 ? 189.806 21.225 98.122 1.00 21.17 434 ALA A N 1
ATOM 1871 C CA . ALA A 1 239 ? 189.883 21.605 99.532 1.00 21.61 434 ALA A CA 1
ATOM 1872 C C . ALA A 1 239 ? 188.656 21.103 100.259 1.00 23.72 434 ALA A C 1
ATOM 1873 O O . ALA A 1 239 ? 187.564 21.124 99.686 1.00 24.97 434 ALA A O 1
ATOM 1875 N N . VAL A 1 240 ? 188.845 20.674 101.519 1.00 22.97 435 VAL A N 1
ATOM 1876 C CA . VAL A 1 240 ? 187.753 20.299 102.424 1.00 21.87 435 VAL A CA 1
ATOM 1877 C C . VAL A 1 240 ? 188.112 20.860 103.792 1.00 21.86 435 VAL A C 1
ATOM 1878 O O . VAL A 1 240 ? 189.036 20.355 104.452 1.00 23.93 435 VAL A O 1
ATOM 1882 N N . ASP A 1 241 ? 187.346 21.847 104.266 1.00 24.17 436 ASP A N 1
ATOM 1883 C CA . ASP A 1 241 ? 187.632 22.488 105.555 1.00 25.28 436 ASP A CA 1
ATOM 1884 C C . ASP A 1 241 ? 186.424 22.428 106.471 1.00 22.14 436 ASP A C 1
ATOM 1885 O O . ASP A 1 241 ? 185.351 22.944 106.128 1.00 24.29 436 ASP A O 1
ATOM 1890 N N . TYR A 1 242 ? 186.597 21.812 107.640 1.00 21.37 437 TYR A N 1
ATOM 1891 C CA . TYR A 1 242 ? 185.514 21.718 108.622 1.00 23.24 437 TYR A CA 1
ATOM 1892 C C . TYR A 1 242 ? 185.461 22.979 109.485 1.00 23.49 437 TYR A C 1
ATOM 1893 O O . TYR A 1 242 ? 186.491 23.582 109.785 1.00 24.23 437 TYR A O 1
ATOM 1902 N N . ASN A 1 243 ? 184.248 23.399 109.856 1.00 23.65 438 ASN A N 1
ATOM 1903 C CA . ASN A 1 243 ? 184.068 24.563 110.717 1.00 24.99 438 ASN A CA 1
ATOM 1904 C C . ASN A 1 243 ? 183.351 24.135 111.988 1.00 25.48 438 ASN A C 1
ATOM 1905 O O . ASN A 1 243 ? 182.181 23.703 111.924 1.00 26.29 438 ASN A O 1
ATOM 1910 N N . PRO A 1 244 ? 183.983 24.254 113.155 1.00 25.40 439 PRO A N 1
ATOM 1911 C CA . PRO A 1 244 ? 183.339 23.776 114.385 1.00 22.63 439 PRO A CA 1
ATOM 1912 C C . PRO A 1 244 ? 182.242 24.697 114.871 1.00 25.92 439 PRO A C 1
ATOM 1913 O O . PRO A 1 244 ? 181.501 24.315 115.785 1.00 26.97 439 PRO A O 1
ATOM 1917 N N . ARG A 1 245 ? 182.137 25.917 114.334 1.00 25.19 440 ARG A N 1
ATOM 1918 C CA . ARG A 1 245 ? 181.065 26.787 114.805 1.00 25.55 440 ARG A CA 1
ATOM 1919 C C . ARG A 1 245 ? 179.735 26.419 114.167 1.00 25.53 440 ARG A C 1
ATOM 1920 O O . ARG A 1 245 ? 178.703 26.387 114.849 1.00 29.51 440 ARG A O 1
ATOM 1928 N N . ASP A 1 246 ? 179.731 26.065 112.883 1.00 28.93 441 ASP A N 1
ATOM 1929 C CA . ASP A 1 246 ? 178.480 25.724 112.221 1.00 29.04 441 ASP A CA 1
ATOM 1930 C C . ASP A 1 246 ? 178.398 24.263 111.834 1.00 29.94 441 ASP A C 1
ATOM 1931 O O . ASP A 1 246 ? 177.371 23.845 111.307 1.00 29.58 441 ASP A O 1
ATOM 1936 N N . ASN A 1 247 ? 179.462 23.489 112.042 1.00 24.32 442 ASN A N 1
ATOM 1937 C CA . ASN A 1 247 ? 179.467 22.050 111.768 1.00 27.93 442 ASN A CA 1
ATOM 1938 C C . ASN A 1 247 ? 179.247 21.763 110.284 1.00 28.24 442 ASN A C 1
ATOM 1939 O O . ASN A 1 247 ? 178.657 20.747 109.915 1.00 31.17 442 ASN A O 1
ATOM 1944 N N . LEU A 1 248 ? 179.730 22.646 109.425 1.00 24.98 443 LEU A N 1
ATOM 1945 C CA . LEU A 1 248 ? 179.664 22.424 107.988 1.00 23.46 443 LEU A CA 1
ATOM 1946 C C . LEU A 1 248 ? 181.054 22.134 107.426 1.00 26.58 443 LEU A C 1
ATOM 1947 O O . LEU A 1 248 ? 182.093 22.488 108.021 1.00 23.75 443 LEU A O 1
ATOM 1952 N N . LEU A 1 249 ? 181.063 21.597 106.207 1.00 24.44 444 LEU A N 1
ATOM 1953 C CA . LEU A 1 249 ? 182.286 21.493 105.431 1.00 24.56 444 LEU A CA 1
ATOM 1954 C C . LEU A 1 249 ? 182.262 22.550 104.340 1.00 24.02 444 LEU A C 1
ATOM 1955 O O . LEU A 1 249 ? 181.265 22.675 103.616 1.00 27.17 444 LEU A O 1
ATOM 1960 N N . TYR A 1 250 ? 183.389 23.235 104.187 1.00 20.59 445 TYR A N 1
ATOM 1961 C CA . TYR A 1 250 ? 183.640 24.266 103.174 1.00 21.55 445 TYR A CA 1
ATOM 1962 C C . TYR A 1 250 ? 184.499 23.594 102.112 1.00 24.26 445 TYR A C 1
ATOM 1963 O O . TYR A 1 250 ? 185.661 23.261 102.365 1.00 24.32 445 TYR A O 1
ATOM 1972 N N . VAL A 1 251 ? 183.903 23.352 100.949 1.00 22.81 446 VAL A N 1
ATOM 1973 C CA . VAL A 1 251 ? 184.568 22.537 99.897 1.00 21.96 446 VAL A CA 1
ATOM 1974 C C . VAL A 1 251 ? 184.801 23.328 98.604 1.00 19.85 446 VAL A C 1
ATOM 1975 O O . VAL A 1 251 ? 183.978 24.141 98.261 1.00 22.60 446 VAL A O 1
ATOM 1979 N N . TRP A 1 252 ? 185.931 23.052 97.949 1.00 21.00 447 TRP A N 1
ATOM 1980 C CA . TRP A 1 252 ? 186.263 23.617 96.616 1.00 25.62 447 TRP A CA 1
ATOM 1981 C C . TRP A 1 252 ? 186.378 22.410 95.680 1.00 27.14 447 TRP A C 1
ATOM 1982 O O . TRP A 1 252 ? 187.286 21.589 95.907 1.00 26.64 447 TRP A O 1
ATOM 1993 N N . ASN A 1 253 ? 185.439 22.260 94.750 1.00 24.77 448 ASN A N 1
ATOM 1994 C CA . ASN A 1 253 ? 185.471 21.057 93.882 1.00 24.77 448 ASN A CA 1
ATOM 1995 C C . ASN A 1 253 ? 185.349 21.424 92.400 1.00 24.66 448 ASN A C 1
ATOM 1996 O O . ASN A 1 253 ? 184.269 21.827 91.991 1.00 27.40 448 ASN A O 1
ATOM 2001 N N . ASN A 1 254 ? 186.429 21.280 91.636 1.00 26.13 449 ASN A N 1
ATOM 2002 C CA . ASN A 1 254 ? 186.390 21.505 90.164 1.00 27.37 449 ASN A CA 1
ATOM 2003 C C . ASN A 1 254 ? 185.727 22.848 89.833 1.00 25.88 449 ASN A C 1
ATOM 2004 O O . ASN A 1 254 ? 184.718 22.855 89.146 1.00 26.18 449 ASN A O 1
ATOM 2009 N N . TYR A 1 255 ? 186.275 23.916 90.393 1.00 26.81 450 TYR A N 1
ATOM 2010 C CA . TYR A 1 255 ? 185.881 25.351 90.234 1.00 26.21 450 TYR A CA 1
ATOM 2011 C C . TYR A 1 255 ? 184.658 25.708 91.090 1.00 25.85 450 TYR A C 1
ATOM 2012 O O . TYR A 1 255 ? 184.403 26.890 91.281 1.00 29.68 450 TYR A O 1
ATOM 2021 N N . HIS A 1 256 ? 183.994 24.721 91.681 1.00 27.66 451 HIS A N 1
ATOM 2022 C CA . HIS A 1 256 ? 182.740 24.983 92.421 1.00 26.75 451 HIS A CA 1
ATOM 2023 C C . HIS A 1 256 ? 183.020 25.237 93.896 1.00 29.03 451 HIS A C 1
ATOM 2024 O O . HIS A 1 256 ? 183.741 24.449 94.496 1.00 26.14 451 HIS A O 1
ATOM 2031 N N . VAL A 1 257 ? 182.454 26.320 94.417 1.00 24.33 452 VAL A N 1
ATOM 2032 C CA . VAL A 1 257 ? 182.570 26.667 95.862 1.00 24.85 452 VAL A CA 1
ATOM 2033 C C . VAL A 1 257 ? 181.257 26.199 96.494 1.00 26.92 452 VAL A C 1
ATOM 2034 O O . VAL A 1 257 ? 180.213 26.791 96.179 1.00 27.23 452 VAL A O 1
ATOM 2038 N N . VAL A 1 258 ? 181.316 25.171 97.346 1.00 24.77 453 VAL A N 1
ATOM 2039 C CA . VAL A 1 258 ? 180.083 24.563 97.930 1.00 27.49 453 VAL A CA 1
ATOM 2040 C C . VAL A 1 258 ? 180.283 24.261 99.419 1.00 21.20 453 VAL A C 1
ATOM 2041 O O . VAL A 1 258 ? 181.432 24.281 99.884 1.00 26.73 453 VAL A O 1
ATOM 2045 N N . LYS A 1 259 ? 179.171 24.027 100.121 1.00 26.37 454 LYS A N 1
ATOM 2046 C CA . LYS A 1 259 ? 179.149 23.670 101.564 1.00 26.00 454 LYS A CA 1
ATOM 2047 C C . LYS A 1 259 ? 178.419 22.330 101.715 1.00 30.43 454 LYS A C 1
ATOM 2048 O O . LYS A 1 259 ? 177.419 22.129 101.005 1.00 30.19 454 LYS A O 1
ATOM 2054 N N . TYR A 1 260 ? 178.898 21.462 102.611 1.00 27.51 455 TYR A N 1
ATOM 2055 C CA . TYR A 1 260 ? 178.246 20.150 102.866 1.00 28.09 455 TYR A CA 1
ATOM 2056 C C . TYR A 1 260 ? 177.747 20.098 104.315 1.00 30.57 455 TYR A C 1
ATOM 2057 O O . TYR A 1 260 ? 178.506 20.493 105.217 1.00 30.04 455 TYR A O 1
ATOM 2066 N N . SER A 1 261 ? 176.498 19.666 104.519 1.00 28.53 456 SER A N 1
ATOM 2067 C CA . SER A 1 261 ? 175.944 19.487 105.888 1.00 27.92 456 SER A CA 1
ATOM 2068 C C . SER A 1 261 ? 176.419 18.137 106.446 1.00 29.50 456 SER A C 1
ATOM 2069 O O . SER A 1 261 ? 176.830 17.287 105.642 1.00 32.37 456 SER A O 1
ATOM 2072 N N . LEU A 1 262 ? 176.377 17.957 107.769 1.00 29.16 457 LEU A N 1
ATOM 2073 C CA . LEU A 1 262 ? 176.863 16.732 108.404 1.00 28.17 457 LEU A CA 1
ATOM 2074 C C . LEU A 1 262 ? 175.820 16.161 109.358 1.00 34.57 457 LEU A C 1
ATOM 2075 O O . LEU A 1 262 ? 175.092 16.897 110.012 1.00 35.23 457 LEU A O 1
ATOM 2080 N N . ASP A 1 263 ? 175.819 14.835 109.477 1.00 34.95 458 ASP A N 1
ATOM 2081 C CA . ASP A 1 263 ? 174.965 14.085 110.392 1.00 33.01 458 ASP A CA 1
ATOM 2082 C C . ASP A 1 263 ? 175.862 13.324 111.358 1.00 32.64 458 ASP A C 1
ATOM 2083 O O . ASP A 1 263 ? 176.812 12.672 110.923 1.00 32.52 458 ASP A O 1
ATOM 2088 N N . PHE A 1 264 ? 175.586 13.416 112.660 1.00 33.34 459 PHE A N 1
ATOM 2089 C CA . PHE A 1 264 ? 176.426 12.824 113.697 1.00 35.08 459 PHE A CA 1
ATOM 2090 C C . PHE A 1 264 ? 175.691 11.782 114.526 1.00 37.14 459 PHE A C 1
ATOM 2091 O O . PHE A 1 264 ? 174.475 11.853 114.701 1.00 36.94 459 PHE A O 1
ATOM 2099 N N . GLY A 1 265 ? 176.459 10.819 115.041 1.00 42.65 460 GLY A N 1
ATOM 2100 C CA . GLY A 1 265 ? 176.000 9.865 116.036 1.00 43.23 460 GLY A CA 1
ATOM 2101 C C . GLY A 1 265 ? 176.822 9.996 117.310 1.00 43.59 460 GLY A C 1
ATOM 2102 O O . GLY A 1 265 ? 177.709 10.839 117.388 1.00 43.96 460 GLY A O 1
ATOM 2103 N N . PRO A 1 266 ? 176.521 9.202 118.343 1.00 45.37 461 PRO A N 1
ATOM 2104 C CA . PRO A 1 266 ? 177.234 9.339 119.628 1.00 51.82 461 PRO A CA 1
ATOM 2105 C C . PRO A 1 266 ? 178.757 9.368 119.484 1.00 55.52 461 PRO A C 1
ATOM 2106 O O . PRO A 1 266 ? 179.341 8.636 118.680 1.00 56.70 461 PRO A O 1
ATOM 2110 N N . ALA A 1 267 ? 179.396 10.251 120.258 1.00 52.12 462 ALA A N 1
ATOM 2111 C CA . ALA A 1 267 ? 180.828 10.514 120.122 1.00 55.24 462 ALA A CA 1
ATOM 2112 C C . ALA A 1 267 ? 181.682 9.315 120.531 1.00 58.34 462 ALA A C 1
ATOM 2113 O O . ALA A 1 267 ? 181.275 8.477 121.341 1.00 50.38 462 ALA A O 1
ATOM 2115 N N . ALA A 1 268 ? 182.892 9.258 119.970 1.00 57.86 463 ALA A N 1
ATOM 2116 C CA . ALA A 1 268 ? 183.936 8.338 120.403 1.00 60.90 463 ALA A CA 1
ATOM 2117 C C . ALA A 1 268 ? 184.746 8.965 121.543 1.00 59.90 463 ALA A C 1
ATOM 2118 O O . ALA A 1 268 ? 184.629 10.157 121.834 1.00 58.14 463 ALA A O 1
ATOM 2120 N N . ALA A 1 269 ? 185.583 8.152 122.188 1.00 59.84 464 ALA A N 1
ATOM 2121 C CA . ALA A 1 269 ? 186.406 8.646 123.302 1.00 60.50 464 ALA A CA 1
ATOM 2122 C C . ALA A 1 269 ? 187.399 9.721 122.848 1.00 60.46 464 ALA A C 1
ATOM 2123 O O . ALA A 1 269 ? 187.600 10.726 123.539 1.00 57.03 464 ALA A O 1
ATOM 2125 N N . LYS B 2 8 ? 211.283 -4.195 90.214 1.00 84.89 29 LYS B N 1
ATOM 2126 C CA . LYS B 2 8 ? 211.272 -2.950 90.969 1.00 79.98 29 LYS B CA 1
ATOM 2127 C C . LYS B 2 8 ? 212.386 -2.909 92.008 1.00 78.59 29 LYS B C 1
ATOM 2128 O O . LYS B 2 8 ? 212.175 -3.281 93.157 1.00 81.13 29 LYS B O 1
ATOM 2134 N N . SER B 2 9 ? 213.571 -2.456 91.618 1.00 76.75 30 SER B N 1
ATOM 2135 C CA . SER B 2 9 ? 214.578 -2.176 92.624 1.00 70.16 30 SER B CA 1
ATOM 2136 C C . SER B 2 9 ? 214.329 -0.807 93.254 1.00 62.92 30 SER B C 1
ATOM 2137 O O . SER B 2 9 ? 213.659 0.059 92.686 1.00 60.53 30 SER B O 1
ATOM 2140 N N . CYS B 2 10 ? 214.879 -0.620 94.449 1.00 59.35 31 CYS B N 1
ATOM 2141 C CA . CYS B 2 10 ? 214.913 0.685 95.084 1.00 55.06 31 CYS B CA 1
ATOM 2142 C C . CYS B 2 10 ? 216.234 0.799 95.828 1.00 57.89 31 CYS B C 1
ATOM 2143 O O . CYS B 2 10 ? 216.686 -0.192 96.417 1.00 62.31 31 CYS B O 1
ATOM 2146 N N . PRO B 2 11 ? 216.904 1.948 95.787 1.00 54.48 32 PRO B N 1
ATOM 2147 C CA . PRO B 2 11 ? 218.065 2.124 96.664 1.00 54.11 32 PRO B CA 1
ATOM 2148 C C . PRO B 2 11 ? 217.672 1.829 98.100 1.00 56.49 32 PRO B C 1
ATOM 2149 O O . PRO B 2 11 ? 216.642 2.299 98.578 1.00 53.56 32 PRO B O 1
ATOM 2153 N N . SER B 2 12 ? 218.516 1.058 98.796 1.00 50.07 33 SER B N 1
ATOM 2154 C CA . SER B 2 12 ? 218.219 0.684 100.181 1.00 56.33 33 SER B CA 1
ATOM 2155 C C . SER B 2 12 ? 218.012 1.911 101.063 1.00 52.47 33 SER B C 1
ATOM 2156 O O . SER B 2 12 ? 217.288 1.846 102.066 1.00 51.58 33 SER B O 1
ATOM 2159 N N . VAL B 2 13 ? 218.619 3.037 100.690 1.00 49.39 34 VAL B N 1
ATOM 2160 C CA . VAL B 2 13 ? 218.552 4.263 101.479 1.00 49.18 34 VAL B CA 1
ATOM 2161 C C . VAL B 2 13 ? 217.264 5.048 101.213 1.00 50.73 34 VAL B C 1
ATOM 2162 O O . VAL B 2 13 ? 216.892 5.911 102.019 1.00 43.09 34 VAL B O 1
ATOM 2166 N N . CYS B 2 14 ? 216.575 4.775 100.105 1.00 49.79 35 CYS B N 1
ATOM 2167 C CA . CYS B 2 14 ? 215.432 5.555 99.648 1.00 44.07 35 CYS B CA 1
ATOM 2168 C C . CYS B 2 14 ? 214.131 4.776 99.827 1.00 42.00 35 CYS B C 1
ATOM 2169 O O . CYS B 2 14 ? 214.119 3.620 100.262 1.00 47.85 35 CYS B O 1
ATOM 2172 N N . ARG B 2 15 ? 213.020 5.432 99.491 1.00 43.63 36 ARG B N 1
ATOM 2173 C CA . ARG B 2 15 ? 211.701 4.809 99.453 1.00 45.26 36 ARG B CA 1
ATOM 2174 C C . ARG B 2 15 ? 211.123 4.989 98.055 1.00 41.98 36 ARG B C 1
ATOM 2175 O O . ARG B 2 15 ? 211.152 6.086 97.508 1.00 42.74 36 ARG B O 1
ATOM 2183 N N . CYS B 2 16 ? 210.588 3.928 97.469 1.00 41.10 37 CYS B N 1
ATOM 2184 C CA . CYS B 2 16 ? 210.097 3.978 96.100 1.00 43.72 37 CYS B CA 1
ATOM 2185 C C . CYS B 2 16 ? 208.645 3.525 96.067 1.00 50.27 37 CYS B C 1
ATOM 2186 O O . CYS B 2 16 ? 208.297 2.493 96.656 1.00 45.80 37 CYS B O 1
ATOM 2189 N N . ASP B 2 17 ? 207.795 4.297 95.386 1.00 46.79 38 ASP B N 1
ATOM 2190 C CA . ASP B 2 17 ? 206.370 3.967 95.335 1.00 48.68 38 ASP B CA 1
ATOM 2191 C C . ASP B 2 17 ? 205.834 4.384 93.965 1.00 47.68 38 ASP B C 1
ATOM 2192 O O . ASP B 2 17 ? 205.635 5.575 93.707 1.00 45.90 38 ASP B O 1
ATOM 2197 N N . ALA B 2 18 ? 205.678 3.398 93.070 1.00 51.59 39 ALA B N 1
ATOM 2198 C CA . ALA B 2 18 ? 204.927 3.558 91.817 1.00 53.90 39 ALA B CA 1
ATOM 2199 C C . ALA B 2 18 ? 205.468 4.700 90.953 1.00 52.62 39 ALA B C 1
ATOM 2200 O O . ALA B 2 18 ? 204.708 5.512 90.410 1.00 53.35 39 ALA B O 1
ATOM 2202 N N . GLY B 2 19 ? 206.787 4.792 90.854 1.00 45.80 40 GLY B N 1
ATOM 2203 C CA . GLY B 2 19 ? 207.438 5.791 90.034 1.00 51.46 40 GLY B CA 1
ATOM 2204 C C . GLY B 2 19 ? 207.923 7.013 90.794 1.00 46.98 40 GLY B C 1
ATOM 2205 O O . GLY B 2 19 ? 208.732 7.781 90.255 1.00 46.62 40 GLY B O 1
ATOM 2206 N N . PHE B 2 20 ? 207.422 7.234 92.009 1.00 43.49 41 PHE B N 1
ATOM 2207 C CA . PHE B 2 20 ? 207.899 8.320 92.858 1.00 42.50 41 PHE B CA 1
ATOM 2208 C C . PHE B 2 20 ? 209.064 7.807 93.701 1.00 43.47 41 PHE B C 1
ATOM 2209 O O . PHE B 2 20 ? 208.918 6.820 94.434 1.00 42.45 41 PHE B O 1
ATOM 2217 N N . ILE B 2 21 ? 210.226 8.444 93.560 1.00 37.90 42 ILE B N 1
ATOM 2218 C CA . ILE B 2 21 ? 211.467 7.991 94.183 1.00 42.42 42 ILE B CA 1
ATOM 2219 C C . ILE B 2 21 ? 211.838 9.003 95.256 1.00 39.49 42 ILE B C 1
ATOM 2220 O O . ILE B 2 21 ? 212.277 10.112 94.929 1.00 37.13 42 ILE B O 1
ATOM 2225 N N . TYR B 2 22 ? 211.655 8.644 96.531 1.00 41.36 43 TYR B N 1
ATOM 2226 C CA . TYR B 2 22 ? 211.937 9.533 97.668 1.00 41.44 43 TYR B CA 1
ATOM 2227 C C . TYR B 2 22 ? 213.347 9.272 98.176 1.00 40.22 43 TYR B C 1
ATOM 2228 O O . TYR B 2 22 ? 213.579 8.315 98.927 1.00 37.93 43 TYR B O 1
ATOM 2237 N N . CYS B 2 23 ? 214.296 10.118 97.760 1.00 37.72 44 CYS B N 1
ATOM 2238 C CA . CYS B 2 23 ? 215.662 10.097 98.267 1.00 36.27 44 CYS B CA 1
ATOM 2239 C C . CYS B 2 23 ? 215.970 11.411 98.970 1.00 38.16 44 CYS B C 1
ATOM 2240 O O . CYS B 2 23 ? 217.128 11.819 99.063 1.00 39.78 44 CYS B O 1
ATOM 2243 N N . ASN B 2 24 ? 214.926 12.080 99.450 1.00 33.50 45 ASN B N 1
ATOM 2244 C CA . ASN B 2 24 ? 215.040 13.425 100.011 1.00 36.33 45 ASN B CA 1
ATOM 2245 C C . ASN B 2 24 ? 215.477 13.375 101.476 1.00 36.52 45 ASN B C 1
ATOM 2246 O O . ASN B 2 24 ? 215.180 12.421 102.198 1.00 34.84 45 ASN B O 1
ATOM 2251 N N . ASP B 2 25 ? 216.177 14.422 101.924 1.00 35.37 46 ASP B N 1
ATOM 2252 C CA . ASP B 2 25 ? 216.411 14.608 103.359 1.00 35.30 46 ASP B CA 1
ATOM 2253 C C . ASP B 2 25 ? 217.095 13.389 103.975 1.00 34.91 46 ASP B C 1
ATOM 2254 O O . ASP B 2 25 ? 216.670 12.876 105.013 1.00 39.82 46 ASP B O 1
ATOM 2259 N N . ARG B 2 26 ? 218.165 12.923 103.328 1.00 36.77 47 ARG B N 1
ATOM 2260 C CA . ARG B 2 26 ? 218.784 11.651 103.688 1.00 42.24 47 ARG B CA 1
ATOM 2261 C C . ARG B 2 26 ? 220.307 11.738 103.705 1.00 45.54 47 ARG B C 1
ATOM 2262 O O . ARG B 2 26 ? 220.981 10.710 103.547 1.00 45.83 47 ARG B O 1
ATOM 2270 N N . PHE B 2 27 ? 220.854 12.944 103.875 1.00 42.66 48 PHE B N 1
ATOM 2271 C CA . PHE B 2 27 ? 222.283 13.156 104.054 1.00 41.06 48 PHE B CA 1
ATOM 2272 C C . PHE B 2 27 ? 223.080 12.545 102.908 1.00 46.83 48 PHE B C 1
ATOM 2273 O O . PHE B 2 27 ? 224.168 12.007 103.100 1.00 52.29 48 PHE B O 1
ATOM 2281 N N . LEU B 2 28 ? 222.529 12.637 101.705 1.00 45.11 49 LEU B N 1
ATOM 2282 C CA . LEU B 2 28 ? 223.172 12.082 100.524 1.00 48.41 49 LEU B CA 1
ATOM 2283 C C . LEU B 2 28 ? 224.211 13.050 99.971 1.00 47.58 49 LEU B C 1
ATOM 2284 O O . LEU B 2 28 ? 223.918 14.228 99.772 1.00 43.86 49 LEU B O 1
ATOM 2289 N N . THR B 2 29 ? 225.411 12.543 99.666 1.00 44.38 50 THR B N 1
ATOM 2290 C CA . THR B 2 29 ? 226.344 13.330 98.867 1.00 47.19 50 THR B CA 1
ATOM 2291 C C . THR B 2 29 ? 226.403 12.867 97.422 1.00 49.11 50 THR B C 1
ATOM 2292 O O . THR B 2 29 ? 227.024 13.543 96.599 1.00 49.45 50 THR B O 1
ATOM 2296 N N . SER B 2 30 ? 225.781 11.739 97.099 1.00 53.27 51 SER B N 1
ATOM 2297 C CA . SER B 2 30 ? 225.663 11.289 95.722 1.00 52.71 51 SER B CA 1
ATOM 2298 C C . SER B 2 30 ? 224.358 10.514 95.592 1.00 53.00 51 SER B C 1
ATOM 2299 O O . SER B 2 30 ? 223.813 10.019 96.582 1.00 50.51 51 SER B O 1
ATOM 2302 N N . ILE B 2 31 ? 223.864 10.401 94.367 1.00 53.49 52 ILE B N 1
ATOM 2303 C CA . ILE B 2 31 ? 222.621 9.662 94.123 1.00 53.73 52 ILE B CA 1
ATOM 2304 C C . ILE B 2 31 ? 222.908 8.164 94.215 1.00 50.54 52 ILE B C 1
ATOM 2305 O O . ILE B 2 31 ? 223.809 7.669 93.512 1.00 47.21 52 ILE B O 1
ATOM 2310 N N . PRO B 2 32 ? 222.170 7.409 95.031 1.00 50.70 53 PRO B N 1
ATOM 2311 C CA . PRO B 2 32 ? 222.466 5.974 95.169 1.00 53.22 53 PRO B CA 1
ATOM 2312 C C . PRO B 2 32 ? 222.184 5.183 93.903 1.00 54.70 53 PRO B C 1
ATOM 2313 O O . PRO B 2 32 ? 221.321 5.519 93.090 1.00 52.96 53 PRO B O 1
ATOM 2317 N N . THR B 2 33 ? 222.946 4.111 93.741 1.00 54.28 54 THR B N 1
ATOM 2318 C CA . THR B 2 33 ? 222.620 3.104 92.749 1.00 54.73 54 THR B CA 1
ATOM 2319 C C . THR B 2 33 ? 221.290 2.422 93.059 1.00 56.73 54 THR B C 1
ATOM 2320 O O . THR B 2 33 ? 220.952 2.166 94.221 1.00 57.82 54 THR B O 1
ATOM 2324 N N . GLY B 2 34 ? 220.535 2.105 92.014 1.00 56.99 55 GLY B N 1
ATOM 2325 C CA . GLY B 2 34 ? 219.369 1.268 92.228 1.00 56.41 55 GLY B CA 1
ATOM 2326 C C . GLY B 2 34 ? 218.020 1.907 91.961 1.00 54.78 55 GLY B C 1
ATOM 2327 O O . GLY B 2 34 ? 216.984 1.351 92.346 1.00 56.82 55 GLY B O 1
ATOM 2328 N N . ILE B 2 35 ? 218.010 3.061 91.311 1.00 53.40 56 ILE B N 1
ATOM 2329 C CA . ILE B 2 35 ? 216.735 3.710 90.981 1.00 53.45 56 ILE B CA 1
ATOM 2330 C C . ILE B 2 35 ? 216.090 2.959 89.818 1.00 57.14 56 ILE B C 1
ATOM 2331 O O . ILE B 2 35 ? 216.753 2.725 88.791 1.00 57.05 56 ILE B O 1
ATOM 2336 N N . PRO B 2 36 ? 214.835 2.528 89.940 1.00 56.13 57 PRO B N 1
ATOM 2337 C CA . PRO B 2 36 ? 214.234 1.697 88.891 1.00 58.03 57 PRO B CA 1
ATOM 2338 C C . PRO B 2 36 ? 214.052 2.485 87.604 1.00 59.74 57 PRO B C 1
ATOM 2339 O O . PRO B 2 36 ? 213.948 3.711 87.606 1.00 54.18 57 PRO B O 1
ATOM 2343 N N . GLU B 2 37 ? 213.982 1.754 86.486 1.00 57.65 58 GLU B N 1
ATOM 2344 C CA . GLU B 2 37 ? 213.921 2.401 85.178 1.00 62.00 58 GLU B CA 1
ATOM 2345 C C . GLU B 2 37 ? 212.543 2.965 84.860 1.00 58.12 58 GLU B C 1
ATOM 2346 O O . GLU B 2 37 ? 212.403 3.684 83.863 1.00 61.80 58 GLU B O 1
ATOM 2352 N N . ASP B 2 38 ? 211.535 2.668 85.679 1.00 52.69 59 ASP B N 1
ATOM 2353 C CA . ASP B 2 38 ? 210.205 3.229 85.521 1.00 54.32 59 ASP B CA 1
ATOM 2354 C C . ASP B 2 38 ? 210.011 4.478 86.380 1.00 54.9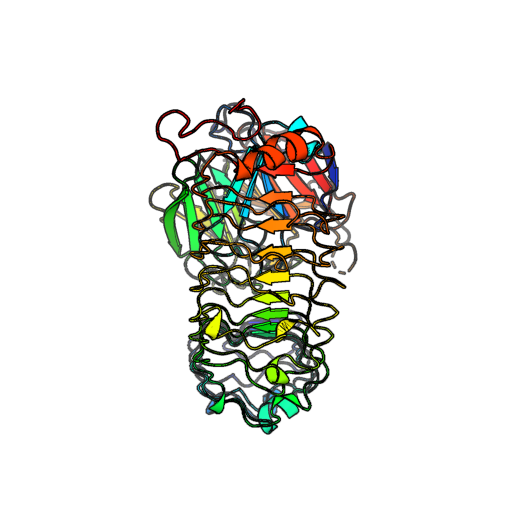5 59 ASP B C 1
ATOM 2355 O O . ASP B 2 38 ? 208.885 4.967 86.511 1.00 55.47 59 ASP B O 1
ATOM 2360 N N . ALA B 2 39 ? 211.084 4.982 86.978 1.00 54.93 60 ALA B N 1
ATOM 2361 C CA . ALA B 2 39 ? 211.006 6.193 87.783 1.00 49.83 60 ALA B CA 1
ATOM 2362 C C . ALA B 2 39 ? 210.493 7.362 86.953 1.00 44.30 60 ALA B C 1
ATOM 2363 O O . ALA B 2 39 ? 210.963 7.606 85.839 1.00 53.07 60 ALA B O 1
ATOM 2365 N N . THR B 2 40 ? 209.530 8.091 87.504 1.00 43.27 61 THR B N 1
ATOM 2366 C CA . THR B 2 40 ? 208.985 9.279 86.862 1.00 44.98 61 THR B CA 1
ATOM 2367 C C . THR B 2 40 ? 209.377 10.582 87.547 1.00 45.12 61 THR B C 1
ATOM 2368 O O . THR B 2 40 ? 209.471 11.618 86.875 1.00 45.25 61 THR B O 1
ATOM 2372 N N . THR B 2 41 ? 209.591 10.564 88.861 1.00 43.40 62 THR B N 1
ATOM 2373 C CA . THR B 2 41 ? 209.814 11.775 89.640 1.00 33.96 62 THR B CA 1
ATOM 2374 C C . THR B 2 41 ? 210.896 11.471 90.653 1.00 40.20 62 THR B C 1
ATOM 2375 O O . THR B 2 41 ? 210.766 10.501 91.406 1.00 38.74 62 THR B O 1
ATOM 2379 N N . LEU B 2 42 ? 211.969 12.271 90.660 1.00 36.72 63 LEU B N 1
ATOM 2380 C CA . LEU B 2 42 ? 213.104 12.051 91.558 1.00 37.23 63 LEU B CA 1
ATOM 2381 C C . LEU B 2 42 ? 213.076 13.126 92.644 1.00 35.64 63 LEU B C 1
ATOM 2382 O O . LEU B 2 42 ? 213.266 14.306 92.351 1.00 34.06 63 LEU B O 1
ATOM 2387 N N . TYR B 2 43 ? 212.856 12.724 93.896 1.00 34.15 64 TYR B N 1
ATOM 2388 C CA . TYR B 2 43 ? 212.934 13.645 95.034 1.00 31.02 64 TYR B CA 1
ATOM 2389 C C . TYR B 2 43 ? 214.334 13.535 95.635 1.00 35.63 64 TYR B C 1
ATOM 2390 O O . TYR B 2 43 ? 214.648 12.584 96.360 1.00 37.31 64 TYR B O 1
ATOM 2399 N N . LEU B 2 44 ? 215.200 14.485 95.287 1.00 34.67 65 LEU B N 1
ATOM 2400 C CA . LEU B 2 44 ? 216.579 14.494 95.762 1.00 38.08 65 LEU B CA 1
ATOM 2401 C C . LEU B 2 44 ? 216.878 15.736 96.582 1.00 37.05 65 LEU B C 1
ATOM 2402 O O . LEU B 2 44 ? 218.049 16.011 96.871 1.00 35.44 65 LEU B O 1
ATOM 2407 N N . GLN B 2 45 ? 215.842 16.460 97.014 1.00 35.96 66 GLN B N 1
ATOM 2408 C CA . GLN B 2 45 ? 216.005 17.734 97.698 1.00 31.68 66 GLN B CA 1
ATOM 2409 C C . GLN B 2 45 ? 216.523 17.513 99.120 1.00 33.64 66 GLN B C 1
ATOM 2410 O O . GLN B 2 45 ? 216.411 16.414 99.670 1.00 34.18 66 GLN B O 1
ATOM 2416 N N . ASN B 2 46 ? 217.112 18.577 99.703 1.00 31.61 67 ASN B N 1
ATOM 2417 C CA . ASN B 2 46 ? 217.545 18.593 101.114 1.00 33.06 67 ASN B CA 1
ATOM 2418 C C . ASN B 2 46 ? 218.602 17.523 101.393 1.00 34.18 67 ASN B C 1
ATOM 2419 O O . ASN B 2 46 ? 218.501 16.730 102.337 1.00 36.68 67 ASN B O 1
ATOM 2424 N N . ASN B 2 47 ? 219.589 17.478 100.506 1.00 37.52 68 ASN B N 1
ATOM 2425 C CA . ASN B 2 47 ? 220.763 16.610 100.558 1.00 36.72 68 ASN B CA 1
ATOM 2426 C C . ASN B 2 47 ? 222.024 17.460 100.402 1.00 40.73 68 ASN B C 1
ATOM 2427 O O . ASN B 2 47 ? 221.989 18.692 100.551 1.00 40.72 68 ASN B O 1
ATOM 2432 N N . GLN B 2 48 ? 223.163 16.808 100.215 1.00 42.17 69 GLN B N 1
ATOM 2433 C CA . GLN B 2 48 ? 224.454 17.470 100.055 1.00 44.72 69 GLN B CA 1
ATOM 2434 C C . GLN B 2 48 ? 225.073 17.030 98.730 1.00 43.96 69 GLN B C 1
ATOM 2435 O O . GLN B 2 48 ? 226.287 16.833 98.603 1.00 41.31 69 GLN B O 1
ATOM 2441 N N . ILE B 2 49 ? 224.201 16.837 97.736 1.00 38.61 70 ILE B N 1
ATOM 2442 C CA . ILE B 2 49 ? 224.610 16.352 96.428 1.00 43.43 70 ILE B CA 1
ATOM 2443 C C . ILE B 2 49 ? 225.301 17.467 95.666 1.00 43.61 70 ILE B C 1
ATOM 2444 O O . ILE B 2 49 ? 224.759 18.571 95.537 1.00 40.39 70 ILE B O 1
ATOM 2449 N N . ASN B 2 50 ? 226.491 17.178 95.138 1.00 47.12 71 ASN B N 1
ATOM 2450 C CA . ASN B 2 50 ? 227.171 18.073 94.211 1.00 48.32 71 ASN B CA 1
ATOM 2451 C C . ASN B 2 50 ? 227.280 17.394 92.843 1.00 50.20 71 ASN B C 1
ATOM 2452 O O . ASN B 2 50 ? 226.879 16.247 92.658 1.00 49.19 71 ASN B O 1
ATOM 2457 N N . ASN B 2 51 ? 227.862 18.109 91.881 1.00 49.53 72 ASN B N 1
ATOM 2458 C CA . ASN B 2 51 ? 227.849 17.638 90.498 1.00 52.23 72 ASN B CA 1
ATOM 2459 C C . ASN B 2 51 ? 228.511 16.272 90.365 1.00 54.69 72 ASN B C 1
ATOM 2460 O O . ASN B 2 51 ? 228.023 15.401 89.632 1.00 55.29 72 ASN B O 1
ATOM 2465 N N . ALA B 2 52 ? 229.596 16.047 91.105 1.00 54.77 73 ALA B N 1
ATOM 2466 C CA . ALA B 2 52 ? 230.291 14.770 91.058 1.00 58.25 73 ALA B CA 1
ATOM 2467 C C . ALA B 2 52 ? 229.435 13.645 91.620 1.00 59.21 73 ALA B C 1
ATOM 2468 O O . ALA B 2 52 ? 229.745 12.469 91.392 1.00 53.62 73 ALA B O 1
ATOM 2470 N N . GLY B 2 53 ? 228.355 13.989 92.321 1.00 55.55 74 GLY B N 1
ATOM 2471 C CA . GLY B 2 53 ? 227.451 13.048 92.939 1.00 56.16 74 GLY B CA 1
ATOM 2472 C C . GLY B 2 53 ? 226.381 12.508 92.024 1.00 57.28 74 GLY B C 1
ATOM 2473 O O . GLY B 2 53 ? 225.632 11.619 92.427 1.00 55.78 74 GLY B O 1
ATOM 2474 N N . ILE B 2 54 ? 226.262 13.051 90.817 1.00 58.12 75 ILE B N 1
ATOM 2475 C CA . ILE B 2 54 ? 225.221 12.653 89.874 1.00 53.79 75 ILE B CA 1
ATOM 2476 C C . ILE B 2 54 ? 225.838 11.665 88.893 1.00 58.09 75 ILE B C 1
ATOM 2477 O O . ILE B 2 54 ? 226.616 12.082 88.019 1.00 59.22 75 ILE B O 1
ATOM 2482 N N . PRO B 2 55 ? 225.526 10.371 88.979 1.00 61.84 76 PRO B N 1
ATOM 2483 C CA . PRO B 2 55 ? 226.210 9.378 88.143 1.00 61.79 76 PRO B CA 1
ATOM 2484 C C . PRO B 2 55 ? 225.738 9.410 86.697 1.00 61.22 76 PRO B C 1
ATOM 2485 O O . PRO B 2 55 ? 224.626 9.835 86.377 1.00 57.85 76 PRO B O 1
ATOM 2489 N N . SER B 2 56 ? 226.614 8.912 85.815 1.00 59.60 77 SER B N 1
ATOM 2490 C CA . SER B 2 56 ? 226.331 8.914 84.382 1.00 62.21 77 SER B CA 1
ATOM 2491 C C . SER B 2 56 ? 225.120 8.060 84.038 1.00 64.46 77 SER B C 1
ATOM 2492 O O . SER B 2 56 ? 224.393 8.375 83.088 1.00 66.53 77 SER B O 1
ATOM 2495 N N . ASP B 2 57 ? 224.901 6.971 84.786 1.00 65.24 78 ASP B N 1
ATOM 2496 C CA . ASP B 2 57 ? 223.757 6.091 84.552 1.00 69.65 78 ASP B CA 1
ATOM 2497 C C . ASP B 2 57 ? 222.431 6.830 84.675 1.00 60.73 78 ASP B C 1
ATOM 2498 O O . ASP B 2 57 ? 221.430 6.398 84.088 1.00 54.74 78 ASP B O 1
ATOM 2503 N N . LEU B 2 58 ? 222.396 7.916 85.460 1.00 60.57 79 LEU B N 1
ATOM 2504 C CA . LEU B 2 58 ? 221.152 8.649 85.671 1.00 53.74 79 LEU B CA 1
ATOM 2505 C C . LEU B 2 58 ? 220.525 9.067 84.350 1.00 58.90 79 LEU B C 1
ATOM 2506 O O . LEU B 2 58 ? 219.296 9.103 84.228 1.00 55.94 79 LEU B O 1
ATOM 2511 N N . LYS B 2 59 ? 221.353 9.316 83.333 1.00 57.91 80 LYS B N 1
ATOM 2512 C CA . LYS B 2 59 ? 220.854 9.780 82.046 1.00 64.56 80 LYS B CA 1
ATOM 2513 C C . LYS B 2 59 ? 219.896 8.779 81.413 1.00 65.57 80 LYS B C 1
ATOM 2514 O O . LYS B 2 59 ? 219.067 9.166 80.579 1.00 65.01 80 LYS B O 1
ATOM 2520 N N . ASN B 2 60 ? 219.953 7.517 81.832 1.00 60.80 81 ASN B N 1
ATOM 2521 C CA . ASN B 2 60 ? 219.190 6.445 81.211 1.00 65.61 81 ASN B CA 1
ATOM 2522 C C . ASN B 2 60 ? 217.841 6.214 81.876 1.00 65.36 81 ASN B C 1
ATOM 2523 O O . ASN B 2 60 ? 217.112 5.304 81.466 1.00 64.65 81 ASN B O 1
ATOM 2528 N N . LEU B 2 61 ? 217.497 7.004 82.891 1.00 63.89 82 LEU B N 1
ATOM 2529 C CA . LEU B 2 61 ? 216.171 6.953 83.490 1.00 60.98 82 LEU B CA 1
ATOM 2530 C C . LEU B 2 61 ? 215.235 7.718 82.563 1.00 56.02 82 LEU B C 1
ATOM 2531 O O . LEU B 2 61 ? 214.915 8.893 82.759 1.00 54.76 82 LEU B O 1
ATOM 2536 N N . LEU B 2 62 ? 214.749 6.998 81.556 1.00 57.23 83 LEU B N 1
ATOM 2537 C CA . LEU B 2 62 ? 214.097 7.608 80.405 1.00 58.77 83 LEU B CA 1
ATOM 2538 C C . LEU B 2 62 ? 212.695 8.107 80.710 1.00 55.19 83 LEU B C 1
ATOM 2539 O O . LEU B 2 62 ? 212.162 8.911 79.937 1.00 54.44 83 LEU B O 1
ATOM 2544 N N . LYS B 2 63 ? 212.087 7.667 81.808 1.00 50.56 84 LYS B N 1
ATOM 2545 C CA . LYS B 2 63 ? 210.724 8.065 82.128 1.00 52.86 84 LYS B CA 1
ATOM 2546 C C . LYS B 2 63 ? 210.644 9.204 83.137 1.00 51.82 84 LYS B C 1
ATOM 2547 O O . LYS B 2 63 ? 209.541 9.711 83.383 1.00 45.07 84 LYS B O 1
ATOM 2553 N N . VAL B 2 64 ? 211.770 9.595 83.737 1.00 49.87 85 VAL B N 1
ATOM 2554 C CA . VAL B 2 64 ? 211.783 10.697 84.699 1.00 44.86 85 VAL B CA 1
ATOM 2555 C C . VAL B 2 64 ? 211.362 11.985 84.012 1.00 47.66 85 VAL B C 1
ATOM 2556 O O . VAL B 2 64 ? 212.004 12.433 83.053 1.00 47.63 85 VAL B O 1
ATOM 2560 N N . GLU B 2 65 ? 210.293 12.601 84.508 1.00 42.56 86 GLU B N 1
ATOM 2561 C CA . GLU B 2 65 ? 209.850 13.888 83.988 1.00 45.68 86 GLU B CA 1
ATOM 2562 C C . GLU B 2 65 ? 210.182 15.055 84.907 1.00 40.87 86 GLU B C 1
ATOM 2563 O O . GLU B 2 65 ? 210.326 16.178 84.427 1.00 43.01 86 GLU B O 1
ATOM 2569 N N . ARG B 2 66 ? 210.302 14.812 86.210 1.00 38.76 87 ARG B N 1
ATOM 2570 C CA . ARG B 2 66 ? 210.501 15.868 87.194 1.00 37.55 87 ARG B CA 1
ATOM 2571 C C . ARG B 2 66 ? 211.638 15.456 88.109 1.00 39.02 87 ARG B C 1
ATOM 2572 O O . ARG B 2 66 ? 211.685 14.314 88.582 1.00 36.55 87 ARG B O 1
ATOM 2580 N N . ILE B 2 67 ? 212.561 16.379 88.337 1.00 35.74 88 ILE B N 1
ATOM 2581 C CA . ILE B 2 67 ? 213.634 16.182 89.298 1.00 35.93 88 ILE B CA 1
ATOM 2582 C C . ILE B 2 67 ? 213.588 17.346 90.267 1.00 38.21 88 ILE B C 1
ATOM 2583 O O . ILE B 2 67 ? 213.678 18.510 89.846 1.00 34.96 88 ILE B O 1
ATOM 2588 N N . TYR B 2 68 ? 213.487 17.033 91.562 1.00 37.51 89 TYR B N 1
ATOM 2589 C CA . TYR B 2 68 ? 213.572 18.026 92.616 1.00 36.84 89 TYR B CA 1
ATOM 2590 C C . TYR B 2 68 ? 214.950 17.924 93.236 1.00 36.57 89 TYR B C 1
ATOM 2591 O O . TYR B 2 68 ? 215.265 16.929 93.904 1.00 32.18 89 TYR B O 1
ATOM 2600 N N . LEU B 2 69 ? 215.785 18.930 92.973 1.00 35.59 90 LEU B N 1
ATOM 2601 C CA . LEU B 2 69 ? 217.129 18.968 93.530 1.00 34.52 90 LEU B CA 1
ATOM 2602 C C . LEU B 2 69 ? 217.362 20.217 94.365 1.00 33.51 90 LEU B C 1
ATOM 2603 O O . LEU B 2 69 ? 218.523 20.594 94.578 1.00 34.67 90 LEU B O 1
ATOM 2608 N N . TYR B 2 70 ? 216.297 20.858 94.867 1.00 31.07 91 TYR B N 1
ATOM 2609 C CA . TYR B 2 70 ? 216.506 22.093 95.625 1.00 30.74 91 TYR B CA 1
ATOM 2610 C C . TYR B 2 70 ? 217.231 21.820 96.948 1.00 32.88 91 TYR B C 1
ATOM 2611 O O . TYR B 2 70 ? 217.110 20.748 97.543 1.00 33.35 91 TYR B O 1
ATOM 2620 N N . HIS B 2 71 ? 217.974 22.824 97.419 1.00 30.74 92 HIS B N 1
ATOM 2621 C CA . HIS B 2 71 ? 218.674 22.754 98.709 1.00 33.02 92 HIS B CA 1
ATOM 2622 C C . HIS B 2 71 ? 219.713 21.638 98.719 1.00 36.00 92 HIS B C 1
ATOM 2623 O O . HIS B 2 71 ? 219.699 20.721 99.539 1.00 33.57 92 HIS B O 1
ATOM 2630 N N . ASN B 2 72 ? 220.610 21.731 97.747 1.00 35.10 93 ASN B N 1
ATOM 2631 C CA . ASN B 2 72 ? 221.702 20.786 97.565 1.00 38.72 93 ASN B CA 1
ATOM 2632 C C . ASN B 2 72 ? 223.009 21.552 97.397 1.00 41.44 93 ASN B C 1
ATOM 2633 O O . ASN B 2 72 ? 223.074 22.741 97.736 1.00 40.16 93 ASN B O 1
ATOM 2638 N N . SER B 2 73 ? 224.082 20.860 97.028 1.00 41.84 94 SER B N 1
ATOM 2639 C CA . SER B 2 73 ? 225.422 21.440 97.017 1.00 42.02 94 SER B CA 1
ATOM 2640 C C . SER B 2 73 ? 225.972 21.538 95.601 1.00 47.11 94 SER B C 1
ATOM 2641 O O . SER B 2 73 ? 227.176 21.381 95.378 1.00 48.19 94 SER B O 1
ATOM 2644 N N . LEU B 2 74 ? 225.097 21.781 94.631 1.00 41.10 95 LEU B N 1
ATOM 2645 C CA . LEU B 2 74 ? 225.529 21.906 93.246 1.00 45.43 95 LEU B CA 1
ATOM 2646 C C . LEU B 2 74 ? 226.176 23.270 93.042 1.00 45.69 95 LEU B C 1
ATOM 2647 O O . LEU B 2 74 ? 225.630 24.288 93.465 1.00 43.71 95 LEU B O 1
ATOM 2652 N N . ASP B 2 75 ? 227.328 23.307 92.391 1.00 46.50 96 ASP B N 1
ATOM 2653 C CA . ASP B 2 75 ? 227.903 24.607 92.075 1.00 53.48 96 ASP B CA 1
ATOM 2654 C C . ASP B 2 75 ? 227.996 24.852 90.576 1.00 52.18 96 ASP B C 1
ATOM 2655 O O . ASP B 2 75 ? 228.438 25.931 90.165 1.00 51.94 96 ASP B O 1
ATOM 2660 N N . GLU B 2 76 ? 227.532 23.916 89.755 1.00 51.77 97 GLU B N 1
ATOM 2661 C CA . GLU B 2 76 ? 227.378 24.131 88.325 1.00 54.78 97 GLU B CA 1
ATOM 2662 C C . GLU B 2 76 ? 226.106 23.426 87.876 1.00 53.42 97 GLU B C 1
ATOM 2663 O O . GLU B 2 76 ? 225.596 22.538 88.562 1.00 54.26 97 GLU B O 1
ATOM 2669 N N . PHE B 2 77 ? 225.572 23.855 86.733 1.00 51.99 98 PHE B N 1
ATOM 2670 C CA . PHE B 2 77 ? 224.329 23.271 86.254 1.00 49.39 98 PHE B CA 1
ATOM 2671 C C . PHE B 2 77 ? 224.471 21.754 86.145 1.00 46.31 98 PHE B C 1
ATOM 2672 O O . PHE B 2 77 ? 225.445 21.267 85.547 1.00 44.10 98 PHE B O 1
ATOM 2680 N N . PRO B 2 78 ? 223.534 20.982 86.694 1.00 47.53 99 PRO B N 1
ATOM 2681 C CA . PRO B 2 78 ? 223.708 19.524 86.751 1.00 46.82 99 PRO B CA 1
ATOM 2682 C C . PRO B 2 78 ? 223.818 18.890 85.369 1.00 49.61 99 PRO B C 1
ATOM 2683 O O . PRO B 2 78 ? 223.127 19.275 84.427 1.00 48.50 99 PRO B O 1
ATOM 2687 N N . THR B 2 79 ? 224.726 17.925 85.259 1.00 51.18 100 THR B N 1
ATOM 2688 C CA . THR B 2 79 ? 224.932 17.108 84.070 1.00 57.93 100 THR B CA 1
ATOM 2689 C C . THR B 2 79 ? 224.629 15.647 84.398 1.00 56.21 100 THR B C 1
ATOM 2690 O O . THR B 2 79 ? 224.484 15.270 85.565 1.00 56.09 100 THR B O 1
ATOM 2694 N N . ASN B 2 80 ? 224.493 14.837 83.341 1.00 56.94 101 ASN B N 1
ATOM 2695 C CA . ASN B 2 80 ? 224.077 13.429 83.406 1.00 58.46 101 ASN B CA 1
ATOM 2696 C C . ASN B 2 80 ? 222.617 13.276 83.804 1.00 58.67 101 ASN B C 1
ATOM 2697 O O . ASN B 2 80 ? 222.254 12.319 84.492 1.00 61.44 101 ASN B O 1
ATOM 2702 N N . LEU B 2 81 ? 221.761 14.222 83.363 1.00 59.47 102 LEU B N 1
ATOM 2703 C CA . LEU B 2 81 ? 220.356 14.180 83.733 1.00 54.53 102 LEU B CA 1
ATOM 2704 C C . LEU B 2 81 ? 219.566 13.319 82.757 1.00 58.45 102 LEU B C 1
ATOM 2705 O O . LEU B 2 81 ? 219.902 13.255 81.571 1.00 61.76 102 LEU B O 1
ATOM 2710 N N . PRO B 2 82 ? 218.527 12.637 83.246 1.00 60.74 103 PRO B N 1
ATOM 2711 C CA . PRO B 2 82 ? 217.626 11.911 82.344 1.00 62.97 103 PRO B CA 1
ATOM 2712 C C . PRO B 2 82 ? 217.211 12.772 81.162 1.00 55.79 103 PRO B C 1
ATOM 2713 O O . PRO B 2 82 ? 216.801 13.919 81.326 1.00 48.35 103 PRO B O 1
ATOM 2717 N N . LYS B 2 83 ? 217.228 12.159 79.977 1.00 56.26 104 LYS B N 1
ATOM 2718 C CA . LYS B 2 83 ? 217.222 12.902 78.719 1.00 59.25 104 LYS B CA 1
ATOM 2719 C C . LYS B 2 83 ? 215.901 13.607 78.469 1.00 53.92 104 LYS B C 1
ATOM 2720 O O . LYS B 2 83 ? 215.867 14.605 77.744 1.00 57.99 104 LYS B O 1
ATOM 2726 N N . TYR B 2 84 ? 214.801 13.068 78.993 1.00 49.21 105 TYR B N 1
ATOM 2727 C CA . TYR B 2 84 ? 213.463 13.554 78.685 1.00 48.03 105 TYR B CA 1
ATOM 2728 C C . TYR B 2 84 ? 212.860 14.369 79.827 1.00 44.94 105 TYR B C 1
ATOM 2729 O O . TYR B 2 84 ? 211.664 14.688 79.801 1.00 46.04 105 TYR B O 1
ATOM 2738 N N . VAL B 2 85 ? 213.666 14.731 80.825 1.00 47.77 106 VAL B N 1
ATOM 2739 C CA . VAL B 2 85 ? 213.147 15.481 81.964 1.00 43.50 106 VAL B CA 1
ATOM 2740 C C . VAL B 2 85 ? 212.489 16.776 81.491 1.00 43.43 106 VAL B C 1
ATOM 2741 O O . VAL B 2 85 ? 213.002 17.474 80.604 1.00 47.50 106 VAL B O 1
ATOM 2745 N N . LYS B 2 86 ? 211.332 17.099 82.080 1.00 41.44 107 LYS B N 1
ATOM 2746 C CA . LYS B 2 86 ? 210.556 18.276 81.694 1.00 44.78 107 LYS B CA 1
ATOM 2747 C C . LYS B 2 86 ? 210.581 19.395 82.725 1.00 43.02 107 LYS B C 1
ATOM 2748 O O . LYS B 2 86 ? 210.423 20.562 82.351 1.00 40.25 107 LYS B O 1
ATOM 2754 N N . GLU B 2 87 ? 210.746 19.067 84.007 1.00 36.21 108 GLU B N 1
ATOM 2755 C CA . GLU B 2 87 ? 210.681 20.034 85.104 1.00 39.47 108 GLU B CA 1
ATOM 2756 C C . GLU B 2 87 ? 211.907 19.831 85.972 1.00 42.59 108 GLU B C 1
ATOM 2757 O O . GLU B 2 87 ? 212.134 18.728 86.472 1.00 41.65 108 GLU B O 1
ATOM 2763 N N . LEU B 2 88 ? 212.673 20.894 86.182 1.00 38.39 109 LEU B N 1
ATOM 2764 C CA . LEU B 2 88 ? 213.906 20.817 86.952 1.00 37.14 109 LEU B CA 1
ATOM 2765 C C . LEU B 2 88 ? 213.850 21.875 88.042 1.00 35.31 109 LEU B C 1
ATOM 2766 O O . LEU B 2 88 ? 213.801 23.070 87.737 1.00 35.66 109 LEU B O 1
ATOM 2771 N N . HIS B 2 89 ? 213.893 21.446 89.306 1.00 34.60 110 HIS B N 1
ATOM 2772 C CA . HIS B 2 89 ? 213.803 22.363 90.436 1.00 36.11 110 HIS B CA 1
ATOM 2773 C C . HIS B 2 89 ? 215.166 22.378 91.105 1.00 36.78 110 HIS B C 1
ATOM 2774 O O . HIS B 2 89 ? 215.555 21.405 91.765 1.00 35.90 110 HIS B O 1
ATOM 2781 N N . LEU B 2 90 ? 215.871 23.498 90.943 1.00 31.47 111 LEU B N 1
ATOM 2782 C CA . LEU B 2 90 ? 217.256 23.641 91.363 1.00 32.48 111 LEU B CA 1
ATOM 2783 C C . LEU B 2 90 ? 217.431 24.772 92.366 1.00 33.14 111 LEU B C 1
ATOM 2784 O O . LEU B 2 90 ? 218.542 25.274 92.533 1.00 34.49 111 LEU B O 1
ATOM 2789 N N . GLN B 2 91 ? 216.365 25.182 93.034 1.00 33.32 112 GLN B N 1
ATOM 2790 C CA . GLN B 2 91 ? 216.480 26.322 93.936 1.00 34.18 112 GLN B CA 1
ATOM 2791 C C . GLN B 2 91 ? 217.477 26.027 95.042 1.00 32.63 112 GLN B C 1
ATOM 2792 O O . GLN B 2 91 ? 217.646 24.878 95.452 1.00 31.32 112 GLN B O 1
ATOM 2798 N N . GLU B 2 92 ? 218.131 27.083 95.541 1.00 31.15 113 GLU B N 1
ATOM 2799 C CA . GLU B 2 92 ? 218.947 26.997 96.763 1.00 33.03 113 GLU B CA 1
ATOM 2800 C C . GLU B 2 92 ? 220.097 26.000 96.630 1.00 34.56 113 GLU B C 1
ATOM 2801 O O . GLU B 2 92 ? 220.267 25.082 97.433 1.00 35.76 113 GLU B O 1
ATOM 2807 N N . ASN B 2 93 ? 220.850 26.155 95.574 1.00 36.06 114 ASN B N 1
ATOM 2808 C CA . ASN B 2 93 ? 222.128 25.520 95.301 1.00 34.49 114 ASN B CA 1
ATOM 2809 C C . ASN B 2 93 ? 223.131 26.663 95.179 1.00 35.15 114 ASN B C 1
ATOM 2810 O O . ASN B 2 93 ? 222.859 27.792 95.582 1.00 36.63 114 ASN B O 1
ATOM 2815 N N . ASN B 2 94 ? 224.335 26.346 94.763 1.00 39.14 115 ASN B N 1
ATOM 2816 C CA . ASN B 2 94 ? 225.356 27.366 94.586 1.00 43.69 115 ASN B CA 1
ATOM 2817 C C . ASN B 2 94 ? 225.729 27.449 93.116 1.00 44.71 115 ASN B C 1
ATOM 2818 O O . ASN B 2 94 ? 226.894 27.584 92.749 1.00 43.19 115 ASN B O 1
ATOM 2823 N N . ILE B 2 95 ? 224.723 27.381 92.245 1.00 39.92 116 ILE B N 1
ATOM 2824 C CA . ILE B 2 95 ? 225.019 27.288 90.827 1.00 37.84 116 ILE B CA 1
ATOM 2825 C C . ILE B 2 95 ? 225.483 28.642 90.320 1.00 40.27 116 ILE B C 1
ATOM 2826 O O . ILE B 2 95 ? 224.818 29.668 90.516 1.00 41.25 116 ILE B O 1
ATOM 2831 N N . ARG B 2 96 ? 226.593 28.642 89.607 1.00 42.85 117 ARG B N 1
ATOM 2832 C CA . ARG B 2 96 ? 227.140 29.881 89.096 1.00 46.98 117 ARG B CA 1
ATOM 2833 C C . ARG B 2 96 ? 227.015 29.981 87.593 1.00 54.89 117 ARG B C 1
ATOM 2834 O O . ARG B 2 96 ? 226.580 31.010 87.100 1.00 66.61 117 ARG B O 1
ATOM 2842 N N . THR B 2 97 ? 227.292 28.916 86.860 1.00 50.93 118 THR B N 1
ATOM 2843 C CA . THR B 2 97 ? 227.456 28.979 85.417 1.00 55.33 118 THR B CA 1
ATOM 2844 C C . THR B 2 97 ? 226.517 28.005 84.724 1.00 59.43 118 THR B C 1
ATOM 2845 O O . THR B 2 97 ? 226.231 26.917 85.237 1.00 59.65 118 THR B O 1
ATOM 2849 N N . ILE B 2 98 ? 226.009 28.438 83.569 1.00 59.11 119 ILE B N 1
ATOM 2850 C CA . ILE B 2 98 ? 225.113 27.605 82.716 1.00 53.89 119 ILE B CA 1
ATOM 2851 C C . ILE B 2 98 ? 225.813 27.456 81.363 1.00 56.48 119 ILE B C 1
ATOM 2852 O O . ILE B 2 98 ? 226.156 28.490 80.767 1.00 54.65 119 ILE B O 1
ATOM 2857 N N . THR B 2 99 ? 225.975 26.220 80.888 1.00 57.07 120 THR B N 1
ATOM 2858 C CA . THR B 2 99 ? 226.692 25.975 79.610 1.00 63.60 120 THR B CA 1
ATOM 2859 C C . THR B 2 99 ? 225.749 25.316 78.601 1.00 59.67 120 THR B C 1
ATOM 2860 O O . THR B 2 99 ? 224.749 24.713 79.029 1.00 55.10 120 THR B O 1
ATOM 2864 N N . TYR B 2 100 ? 226.072 25.466 77.318 1.00 56.37 121 TYR B N 1
ATOM 2865 C CA . TYR B 2 100 ? 225.243 24.899 76.230 1.00 58.77 121 TYR B CA 1
ATOM 2866 C C . TYR B 2 100 ? 225.220 23.378 76.377 1.00 64.91 121 TYR B C 1
ATOM 2867 O O . TYR B 2 100 ? 224.144 22.787 76.237 1.00 65.14 121 TYR B O 1
ATOM 2876 N N . ASP B 2 101 ? 226.358 22.782 76.738 1.00 64.26 122 ASP B N 1
ATOM 2877 C CA . ASP B 2 101 ? 226.427 21.302 76.845 1.00 73.70 122 ASP B CA 1
ATOM 2878 C C . ASP B 2 101 ? 225.406 20.814 77.874 1.00 68.52 122 ASP B C 1
ATOM 2879 O O . ASP B 2 101 ? 224.656 19.876 77.555 1.00 68.84 122 ASP B O 1
ATOM 2884 N N . SER B 2 102 ? 225.344 21.463 79.038 1.00 66.26 123 SER B N 1
ATOM 2885 C CA . SER B 2 102 ? 224.396 21.022 80.094 1.00 64.49 123 SER B CA 1
ATOM 2886 C C . SER B 2 102 ? 222.944 21.192 79.636 1.00 59.14 123 SER B C 1
ATOM 2887 O O . SER B 2 102 ? 222.175 20.231 79.777 1.00 63.92 123 SER B O 1
ATOM 2890 N N . LEU B 2 103 ? 222.606 22.356 79.073 1.00 59.73 124 LEU B N 1
ATOM 2891 C CA . LEU B 2 103 ? 221.220 22.648 78.611 1.00 55.01 124 LEU B CA 1
ATOM 2892 C C . LEU B 2 103 ? 220.834 21.782 77.409 1.00 56.63 124 LEU B C 1
ATOM 2893 O O . LEU B 2 103 ? 219.703 21.272 77.391 1.00 55.52 124 LEU B O 1
ATOM 2898 N N . SER B 2 104 ? 221.755 21.604 76.459 1.00 54.42 125 SER B N 1
ATOM 2899 C CA . SER B 2 104 ? 221.454 20.801 75.246 1.00 61.27 125 SER B CA 1
ATOM 2900 C C . SER B 2 104 ? 221.148 19.354 75.637 1.00 67.32 125 SER B C 1
ATOM 2901 O O . SER B 2 104 ? 220.341 18.715 74.937 1.00 66.83 125 SER B O 1
ATOM 2904 N N . LYS B 2 105 ? 221.826 18.843 76.668 1.00 66.86 126 LYS B N 1
ATOM 2905 C CA . LYS B 2 105 ? 221.613 17.463 77.073 1.00 66.33 126 LYS B CA 1
ATOM 2906 C C . LYS B 2 105 ? 220.206 17.206 77.601 1.00 58.61 126 LYS B C 1
ATOM 2907 O O . LYS B 2 105 ? 219.835 16.038 77.769 1.00 55.60 126 LYS B O 1
ATOM 2913 N N . ILE B 2 106 ? 219.410 18.242 77.854 1.00 59.31 127 ILE B N 1
ATOM 2914 C CA . ILE B 2 106 ? 218.023 18.026 78.273 1.00 56.88 127 ILE B CA 1
ATOM 2915 C C . ILE B 2 106 ? 217.090 18.861 77.398 1.00 51.49 127 ILE B C 1
ATOM 2916 O O . ILE B 2 106 ? 216.475 19.829 77.874 1.00 49.57 127 ILE B O 1
ATOM 2921 N N . PRO B 2 107 ? 216.931 18.482 76.128 1.00 52.93 128 PRO B N 1
ATOM 2922 C CA . PRO B 2 107 ? 216.264 19.349 75.139 1.00 50.30 128 PRO B CA 1
ATOM 2923 C C . PRO B 2 107 ? 214.771 19.541 75.345 1.00 48.33 128 PRO B C 1
ATOM 2924 O O . PRO B 2 107 ? 214.189 20.438 74.714 1.00 49.47 128 PRO B O 1
ATOM 2928 N N . TYR B 2 108 ? 214.133 18.715 76.162 1.00 48.42 129 TYR B N 1
ATOM 2929 C CA . TYR B 2 108 ? 212.688 18.718 76.350 1.00 49.35 129 TYR B CA 1
ATOM 2930 C C . TYR B 2 108 ? 212.269 19.525 77.573 1.00 45.76 129 TYR B C 1
ATOM 2931 O O . TYR B 2 108 ? 211.087 19.529 77.939 1.00 45.25 129 TYR B O 1
ATOM 2940 N N . LEU B 2 109 ? 213.220 20.194 78.210 1.00 42.53 130 LEU B N 1
ATOM 2941 C CA . LEU B 2 109 ? 212.951 20.936 79.436 1.00 41.57 130 LEU B CA 1
ATOM 2942 C C . LEU B 2 109 ? 211.916 22.033 79.192 1.00 42.27 130 LEU B C 1
ATOM 2943 O O . LEU B 2 109 ? 212.063 22.855 78.279 1.00 44.86 130 LEU B O 1
ATOM 2948 N N . GLU B 2 110 ? 210.861 22.040 80.010 1.00 42.43 131 GLU B N 1
ATOM 2949 C CA . GLU B 2 110 ? 209.803 23.044 79.923 1.00 41.66 131 GLU B CA 1
ATOM 2950 C C . GLU B 2 110 ? 209.813 24.029 81.080 1.00 41.73 131 GLU B C 1
ATOM 2951 O O . GLU B 2 110 ? 209.409 25.183 80.907 1.00 40.49 131 GLU B O 1
ATOM 2957 N N . GLU B 2 111 ? 210.327 23.617 82.235 1.00 36.38 132 GLU B N 1
ATOM 2958 C CA . GLU B 2 111 ? 210.194 24.384 83.467 1.00 36.59 132 GLU B CA 1
ATOM 2959 C C . GLU B 2 111 ? 211.524 24.333 84.198 1.00 35.99 132 GLU B C 1
ATOM 2960 O O . GLU B 2 111 ? 211.997 23.244 84.552 1.00 35.35 132 GLU B O 1
ATOM 2966 N N . LEU B 2 112 ? 212.134 25.495 84.419 1.00 32.02 133 LEU B N 1
ATOM 2967 C CA . LEU B 2 112 ? 213.424 25.551 85.099 1.00 32.98 133 LEU B CA 1
ATOM 2968 C C . LEU B 2 112 ? 213.352 26.542 86.253 1.00 32.91 133 LEU B C 1
ATOM 2969 O O . LEU B 2 112 ? 213.168 27.747 86.040 1.00 32.58 133 LEU B O 1
ATOM 2974 N N . HIS B 2 113 ? 213.533 26.047 87.471 1.00 31.91 134 HIS B N 1
ATOM 2975 C CA . HIS B 2 113 ? 213.527 26.902 88.650 1.00 32.92 134 HIS B CA 1
ATOM 2976 C C . HIS B 2 113 ? 214.955 26.984 89.146 1.00 32.06 134 HIS B C 1
ATOM 2977 O O . HIS B 2 113 ? 215.492 25.996 89.655 1.00 32.92 134 HIS B O 1
ATOM 2984 N N . LEU B 2 114 ? 215.532 28.180 89.083 1.00 31.81 135 LEU B N 1
ATOM 2985 C CA . LEU B 2 114 ? 216.913 28.395 89.486 1.00 31.57 135 LEU B CA 1
ATOM 2986 C C . LEU B 2 114 ? 216.993 29.419 90.614 1.00 30.87 135 LEU B C 1
ATOM 2987 O O . LEU B 2 114 ? 218.051 30.014 90.838 1.00 34.72 135 LEU B O 1
ATOM 2992 N N . ASP B 2 115 ? 215.891 29.627 91.339 1.00 30.47 136 ASP B N 1
ATOM 2993 C CA . ASP B 2 115 ? 215.854 30.644 92.390 1.00 35.68 136 ASP B CA 1
ATOM 2994 C C . ASP B 2 115 ? 216.952 30.400 93.424 1.00 36.02 136 ASP B C 1
ATOM 2995 O O . ASP B 2 115 ? 217.248 29.252 93.768 1.00 33.23 136 ASP B O 1
ATOM 3000 N N . ASP B 2 116 ? 217.523 31.487 93.965 1.00 35.63 137 ASP B N 1
ATOM 3001 C CA . ASP B 2 116 ? 218.490 31.386 95.070 1.00 39.92 137 ASP B CA 1
ATOM 3002 C C . ASP B 2 116 ? 219.755 30.625 94.662 1.00 39.95 137 ASP B C 1
ATOM 3003 O O . ASP B 2 116 ? 220.207 29.685 95.332 1.00 36.65 137 ASP B O 1
ATOM 3008 N N . ASN B 2 117 ? 220.328 31.045 93.550 1.00 36.60 138 ASN B N 1
ATOM 3009 C CA . ASN B 2 117 ? 221.599 30.544 93.052 1.00 37.78 138 ASN B CA 1
ATOM 3010 C C . ASN B 2 117 ? 222.487 31.750 92.803 1.00 36.64 138 ASN B C 1
ATOM 3011 O O . ASN B 2 117 ? 222.180 32.853 93.282 1.00 37.84 138 ASN B O 1
ATOM 3016 N N . SER B 2 118 ? 223.634 31.552 92.167 1.00 37.90 139 SER B N 1
ATOM 3017 C CA . SER B 2 118 ? 224.555 32.654 91.917 1.00 43.54 139 SER B CA 1
ATOM 3018 C C . SER B 2 118 ? 224.814 32.859 90.428 1.00 40.83 139 SER B C 1
ATOM 3019 O O . SER B 2 118 ? 225.920 33.200 90.008 1.00 40.75 139 SER B O 1
ATOM 3022 N N . VAL B 2 119 ? 223.781 32.685 89.606 1.00 42.53 140 VAL B N 1
ATOM 3023 C CA . VAL B 2 119 ? 223.920 32.863 88.163 1.00 43.09 140 VAL B CA 1
ATOM 3024 C C . VAL B 2 119 ? 224.009 34.349 87.827 1.00 42.76 140 VAL B C 1
ATOM 3025 O O . VAL B 2 119 ? 223.235 35.169 88.343 1.00 41.72 140 VAL B O 1
ATOM 3029 N N . SER B 2 120 ? 224.952 34.707 86.951 1.00 50.86 141 SER B N 1
ATOM 3030 C CA . SER B 2 120 ? 225.031 36.046 86.379 1.00 53.28 141 SER B CA 1
ATOM 3031 C C . SER B 2 120 ? 224.974 35.968 84.859 1.00 53.06 141 SER B C 1
ATOM 3032 O O . SER B 2 120 ? 225.048 34.895 84.259 1.00 53.53 141 SER B O 1
ATOM 3035 N N . ALA B 2 121 ? 224.838 37.137 84.233 1.00 57.70 142 ALA B N 1
ATOM 3036 C CA . ALA B 2 121 ? 224.785 37.188 82.777 1.00 56.58 142 ALA B CA 1
ATOM 3037 C C . ALA B 2 121 ? 226.033 36.568 82.147 1.00 58.12 142 ALA B C 1
ATOM 3038 O O . ALA B 2 121 ? 225.927 35.741 81.234 1.00 56.87 142 ALA B O 1
ATOM 3040 N N . VAL B 2 122 ? 227.226 36.939 82.638 1.00 54.17 143 VAL B N 1
ATOM 3041 C CA . VAL B 2 122 ? 228.467 36.421 82.060 1.00 55.91 143 VAL B CA 1
ATOM 3042 C C . VAL B 2 122 ? 228.613 34.929 82.314 1.00 56.58 143 VAL B C 1
ATOM 3043 O O . VAL B 2 122 ? 229.308 34.226 81.567 1.00 59.34 143 VAL B O 1
ATOM 3047 N N . SER B 2 123 ? 228.005 34.429 83.392 1.00 50.50 144 SER B N 1
ATOM 3048 C CA . SER B 2 123 ? 228.048 33.018 83.727 1.00 53.52 144 SER B CA 1
ATOM 3049 C C . SER B 2 123 ? 227.263 32.161 82.751 1.00 53.53 144 SER B C 1
ATOM 3050 O O . SER B 2 123 ? 227.499 30.953 82.680 1.00 57.94 144 SER B O 1
ATOM 3053 N N . ILE B 2 124 ? 226.281 32.727 82.070 1.00 53.24 145 ILE B N 1
ATOM 3054 C CA . ILE B 2 124 ? 225.479 31.968 81.123 1.00 52.75 145 ILE B CA 1
ATOM 3055 C C . ILE B 2 124 ? 226.189 31.998 79.781 1.00 58.63 145 ILE B C 1
ATOM 3056 O O . ILE B 2 124 ? 226.337 33.064 79.174 1.00 60.72 145 ILE B O 1
ATOM 3061 N N . GLU B 2 125 ? 226.604 30.826 79.307 1.00 53.93 146 GLU B N 1
ATOM 3062 C CA . GLU B 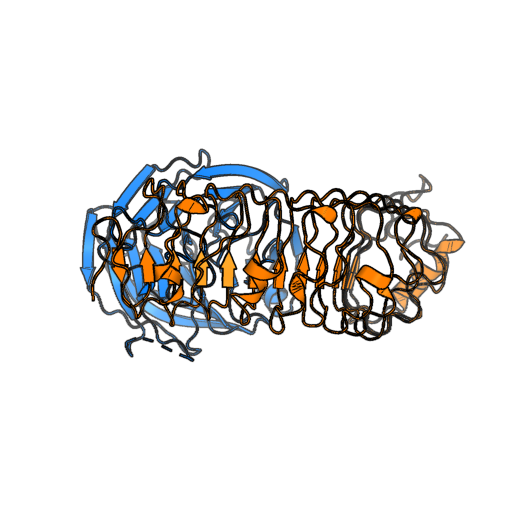2 125 ? 227.419 30.758 78.103 1.00 57.99 146 GLU B CA 1
ATOM 3063 C C . GLU B 2 125 ? 226.636 31.297 76.916 1.00 53.27 146 GLU B C 1
ATOM 3064 O O . GLU B 2 125 ? 225.417 31.151 76.843 1.00 52.20 146 GLU B O 1
ATOM 3070 N N . GLU B 2 126 ? 227.327 31.961 75.998 1.00 56.82 147 GLU B N 1
ATOM 3071 C CA . GLU B 2 126 ? 226.634 32.483 74.830 1.00 60.02 147 GLU B CA 1
ATOM 3072 C C . GLU B 2 126 ? 225.974 31.337 74.081 1.00 58.76 147 GLU B C 1
ATOM 3073 O O . GLU B 2 126 ? 226.603 30.312 73.809 1.00 62.61 147 GLU B O 1
ATOM 3079 N N . GLY B 2 127 ? 224.689 31.485 73.800 1.00 58.22 148 GLY B N 1
ATOM 3080 C CA . GLY B 2 127 ? 223.975 30.450 73.083 1.00 59.66 148 GLY B CA 1
ATOM 3081 C C . GLY B 2 127 ? 223.581 29.263 73.931 1.00 59.60 148 GLY B C 1
ATOM 3082 O O . GLY B 2 127 ? 223.191 28.227 73.380 1.00 55.57 148 GLY B O 1
ATOM 3083 N N . ALA B 2 128 ? 223.688 29.380 75.256 1.00 52.73 149 ALA B N 1
ATOM 3084 C CA . ALA B 2 128 ? 223.350 28.281 76.152 1.00 53.85 149 ALA B CA 1
ATOM 3085 C C . ALA B 2 128 ? 221.965 27.717 75.870 1.00 48.98 149 ALA B C 1
ATOM 3086 O O . ALA B 2 128 ? 221.751 26.503 75.962 1.00 51.73 149 ALA B O 1
ATOM 3088 N N . PHE B 2 129 ? 221.005 28.585 75.563 1.00 46.49 150 PHE B N 1
ATOM 3089 C CA . PHE B 2 129 ? 219.606 28.185 75.473 1.00 50.20 150 PHE B CA 1
ATOM 3090 C C . PHE B 2 129 ? 219.170 27.849 74.053 1.00 48.97 150 PHE B C 1
ATOM 3091 O O . PHE B 2 129 ? 217.982 27.589 73.833 1.00 52.49 150 PHE B O 1
ATOM 3099 N N . ARG B 2 130 ? 220.111 27.820 73.100 1.00 54.02 151 ARG B N 1
ATOM 3100 C CA . ARG B 2 130 ? 219.776 27.665 71.684 1.00 58.45 151 ARG B CA 1
ATOM 3101 C C . ARG B 2 130 ? 219.019 26.370 71.407 1.00 62.70 151 ARG B C 1
ATOM 3102 O O . ARG B 2 130 ? 218.184 26.326 70.492 1.00 66.22 151 ARG B O 1
ATOM 3110 N N . ASP B 2 131 ? 219.327 25.299 72.135 1.00 59.81 152 ASP B N 1
ATOM 3111 C CA . ASP B 2 131 ? 218.658 24.016 71.958 1.00 59.59 152 ASP B CA 1
ATOM 3112 C C . ASP B 2 131 ? 217.520 23.782 72.954 1.00 55.17 152 ASP B C 1
ATOM 3113 O O . ASP B 2 131 ? 216.934 22.692 72.953 1.00 54.93 152 ASP B O 1
ATOM 3118 N N . SER B 2 132 ? 217.199 24.755 73.811 1.00 52.80 153 SER B N 1
ATOM 3119 C CA . SER B 2 132 ? 216.104 24.591 74.774 1.00 46.22 153 SER B CA 1
ATOM 3120 C C . SER B 2 132 ? 214.784 25.047 74.147 1.00 54.92 153 SER B C 1
ATOM 3121 O O . SER B 2 132 ? 214.124 25.984 74.598 1.00 48.34 153 SER B O 1
ATOM 3124 N N . ASN B 2 133 ? 214.355 24.285 73.140 1.00 58.24 154 ASN B N 1
ATOM 3125 C CA . ASN B 2 133 ? 213.281 24.693 72.243 1.00 57.13 154 ASN B CA 1
ATOM 3126 C C . ASN B 2 133 ? 211.897 24.477 72.832 1.00 50.92 154 ASN B C 1
ATOM 3127 O O . ASN B 2 133 ? 210.902 24.786 72.168 1.00 47.67 154 ASN B O 1
ATOM 3132 N N . TYR B 2 134 ? 211.813 23.957 74.055 1.00 50.96 155 TYR B N 1
ATOM 3133 C CA . TYR B 2 134 ? 210.553 23.742 74.741 1.00 47.26 155 TYR B CA 1
ATOM 3134 C C . TYR B 2 134 ? 210.451 24.497 76.059 1.00 45.23 155 TYR B C 1
ATOM 3135 O O . TYR B 2 134 ? 209.454 24.339 76.768 1.00 44.02 155 TYR B O 1
ATOM 3144 N N . LEU B 2 135 ? 211.445 25.300 76.407 1.00 46.45 156 LEU B N 1
ATOM 3145 C CA . LEU B 2 135 ? 211.455 25.957 77.712 1.00 43.54 156 LEU B CA 1
ATOM 3146 C C . LEU B 2 135 ? 210.415 27.078 77.748 1.00 43.20 156 LEU B C 1
ATOM 3147 O O . LEU B 2 135 ? 210.483 28.025 76.948 1.00 47.74 156 LEU B O 1
ATOM 3152 N N . ARG B 2 136 ? 209.489 26.993 78.710 1.00 40.66 157 ARG B N 1
ATOM 3153 C CA . ARG B 2 136 ? 208.382 27.931 78.861 1.00 43.48 157 ARG B CA 1
ATOM 3154 C C . ARG B 2 136 ? 208.447 28.754 80.129 1.00 40.10 157 ARG B C 1
ATOM 3155 O O . ARG B 2 136 ? 208.013 29.905 80.122 1.00 44.59 157 ARG B O 1
ATOM 3163 N N . LEU B 2 137 ? 208.969 28.191 81.210 1.00 36.07 158 LEU B N 1
ATOM 3164 C CA . LEU B 2 137 ? 208.950 28.823 82.520 1.00 34.07 158 LEU B CA 1
ATOM 3165 C C . LEU B 2 137 ? 210.390 28.882 82.999 1.00 33.61 158 LEU B C 1
ATOM 3166 O O . LEU B 2 137 ? 211.057 27.845 83.067 1.00 35.90 158 LEU B O 1
ATOM 3171 N N . LEU B 2 138 ? 210.888 30.091 83.272 1.00 32.50 159 LEU B N 1
ATOM 3172 C CA . LEU B 2 138 ? 212.246 30.258 83.766 1.00 32.44 159 LEU B CA 1
ATOM 3173 C C . LEU B 2 138 ? 212.237 31.202 84.957 1.00 34.50 159 LEU B C 1
ATOM 3174 O O . LEU B 2 138 ? 211.948 32.395 84.807 1.00 33.80 159 LEU B O 1
ATOM 3179 N N . PHE B 2 139 ? 212.621 30.687 86.123 1.00 34.25 160 PHE B N 1
ATOM 3180 C CA . PHE B 2 139 ? 212.633 31.476 87.344 1.00 35.77 160 PHE B CA 1
ATOM 3181 C C . PHE B 2 139 ? 214.079 31.649 87.762 1.00 33.50 160 PHE B C 1
ATOM 3182 O O . PHE B 2 139 ? 214.755 30.661 88.079 1.00 31.82 160 PHE B O 1
ATOM 3190 N N . LEU B 2 140 ? 214.517 32.910 87.807 1.00 36.06 161 LEU B N 1
ATOM 3191 C CA . LEU B 2 140 ? 215.881 33.310 88.132 1.00 35.94 161 LEU B CA 1
ATOM 3192 C C . LEU B 2 140 ? 215.893 34.295 89.288 1.00 37.37 161 LEU B C 1
ATOM 3193 O O . LEU B 2 140 ? 216.824 35.095 89.410 1.00 40.31 161 LEU B O 1
ATOM 3198 N N . SER B 2 141 ? 214.843 34.287 90.111 1.00 34.08 162 SER B N 1
ATOM 3199 C CA . SER B 2 141 ? 214.803 35.124 91.310 1.00 37.94 162 SER B CA 1
ATOM 3200 C C . SER B 2 141 ? 216.038 34.904 92.173 1.00 40.83 162 SER B C 1
ATOM 3201 O O . SER B 2 141 ? 216.556 33.790 92.277 1.00 40.39 162 SER B O 1
ATOM 3204 N N . ARG B 2 142 ? 216.503 35.974 92.815 1.00 42.69 163 ARG B N 1
ATOM 3205 C CA . ARG B 2 142 ? 217.602 35.897 93.791 1.00 45.37 163 ARG B CA 1
ATOM 3206 C C . ARG B 2 142 ? 218.838 35.199 93.214 1.00 42.27 163 ARG B C 1
ATOM 3207 O O . ARG B 2 142 ? 219.359 34.224 93.760 1.00 43.18 163 ARG B O 1
ATOM 3215 N N . ASN B 2 143 ? 219.306 35.714 92.093 1.00 34.89 164 ASN B N 1
ATOM 3216 C CA . ASN B 2 143 ? 220.546 35.313 91.433 1.00 35.53 164 ASN B CA 1
ATOM 3217 C C . ASN B 2 143 ? 221.442 36.551 91.388 1.00 38.94 164 ASN B C 1
ATOM 3218 O O . ASN B 2 143 ? 221.257 37.482 92.174 1.00 43.63 164 ASN B O 1
ATOM 3223 N N . HIS B 2 144 ? 222.542 36.471 90.659 1.00 36.17 165 HIS B N 1
ATOM 3224 C CA . HIS B 2 144 ? 223.490 37.578 90.594 1.00 46.19 165 HIS B CA 1
ATOM 3225 C C . HIS B 2 144 ? 223.393 38.324 89.263 1.00 51.11 165 HIS B C 1
ATOM 3226 O O . HIS B 2 144 ? 224.400 38.764 88.700 1.00 57.60 165 HIS B O 1
ATOM 3233 N N . LEU B 2 145 ? 222.184 38.463 88.725 1.00 46.88 166 LEU B N 1
ATOM 3234 C CA . LEU B 2 145 ? 222.047 39.112 87.434 1.00 50.78 166 LEU B CA 1
ATOM 3235 C C . LEU B 2 145 ? 222.097 40.630 87.584 1.00 43.05 166 LEU B C 1
ATOM 3236 O O . LEU B 2 145 ? 221.465 41.211 88.476 1.00 49.85 166 LEU B O 1
ATOM 3241 N N . SER B 2 146 ? 222.874 41.258 86.711 1.00 49.22 167 SER B N 1
ATOM 3242 C CA . SER B 2 146 ? 222.943 42.704 86.550 1.00 53.95 167 SER B CA 1
ATOM 3243 C C . SER B 2 146 ? 222.188 43.177 85.320 1.00 60.69 167 SER B C 1
ATOM 3244 O O . SER B 2 146 ? 221.824 44.359 85.239 1.00 63.65 167 SER B O 1
ATOM 3247 N N . THR B 2 147 ? 222.056 42.303 84.322 1.00 57.78 168 THR B N 1
ATOM 3248 C CA . THR B 2 147 ? 221.270 42.561 83.125 1.00 60.27 168 THR B CA 1
ATOM 3249 C C . THR B 2 147 ? 220.460 41.317 82.784 1.00 62.38 168 THR B C 1
ATOM 3250 O O . THR B 2 147 ? 220.705 40.220 83.293 1.00 58.50 168 THR B O 1
ATOM 3254 N N . ILE B 2 148 ? 219.481 41.494 81.909 1.00 61.78 169 ILE B N 1
ATOM 3255 C CA . ILE B 2 148 ? 218.707 40.359 81.428 1.00 56.52 169 ILE B CA 1
ATOM 3256 C C . ILE B 2 148 ? 219.531 39.640 80.371 1.00 58.70 169 ILE B C 1
ATOM 3257 O O . ILE B 2 148 ? 219.916 40.261 79.371 1.00 61.50 169 ILE B O 1
ATOM 3262 N N . PRO B 2 149 ? 219.811 38.348 80.540 1.00 58.65 170 PRO B N 1
ATOM 3263 C CA . PRO B 2 149 ? 220.676 37.644 79.585 1.00 60.98 170 PRO B CA 1
ATOM 3264 C C . PRO B 2 149 ? 220.117 37.682 78.172 1.00 61.83 170 PRO B C 1
ATOM 3265 O O . PRO B 2 149 ? 218.906 37.601 77.960 1.00 59.93 170 PRO B O 1
ATOM 3269 N N . TRP B 2 150 ? 221.018 37.764 77.198 1.00 56.87 171 TRP B N 1
ATOM 3270 C CA . TRP B 2 150 ? 220.582 37.659 75.820 1.00 58.18 171 TRP B CA 1
ATOM 3271 C C . TRP B 2 150 ? 220.441 36.190 75.466 1.00 52.49 171 TRP B C 1
ATOM 3272 O O . TRP B 2 150 ? 220.975 35.313 76.151 1.00 57.91 171 TRP B O 1
ATOM 3283 N N . GLY B 2 151 ? 219.690 35.925 74.403 1.00 51.43 172 GLY B N 1
ATOM 3284 C CA . GLY B 2 151 ? 219.582 34.573 73.906 1.00 57.81 172 GLY B CA 1
ATOM 3285 C C . GLY B 2 151 ? 218.603 33.711 74.662 1.00 60.28 172 GLY B C 1
ATOM 3286 O O . GLY B 2 151 ? 218.682 32.481 74.579 1.00 60.22 172 GLY B O 1
ATOM 3287 N N . LEU B 2 152 ? 217.714 34.321 75.436 1.00 57.84 173 LEU B N 1
ATOM 3288 C CA . LEU B 2 152 ? 216.685 33.565 76.127 1.00 58.45 173 LEU B CA 1
ATOM 3289 C C . LEU B 2 152 ? 215.780 32.891 75.106 1.00 55.26 173 LEU B C 1
ATOM 3290 O O . LEU B 2 152 ? 215.514 33.465 74.043 1.00 55.17 173 LEU B O 1
ATOM 3295 N N . PRO B 2 153 ? 215.336 31.666 75.368 1.00 54.04 174 PRO B N 1
ATOM 3296 C CA . PRO B 2 153 ? 214.534 30.939 74.380 1.00 57.32 174 PRO B CA 1
ATOM 3297 C C . PRO B 2 153 ? 213.288 31.710 73.972 1.00 57.56 174 PRO B C 1
ATOM 3298 O O . PRO B 2 153 ? 212.585 32.288 74.802 1.00 49.75 174 PRO B O 1
ATOM 3302 N N . ARG B 2 154 ? 212.997 31.665 72.669 1.00 58.52 175 ARG B N 1
ATOM 3303 C CA . ARG B 2 154 ? 211.887 32.422 72.106 1.00 59.73 175 ARG B CA 1
ATOM 3304 C C . ARG B 2 154 ? 210.549 31.917 72.609 1.00 53.20 175 ARG B C 1
ATOM 3305 O O . ARG B 2 154 ? 209.551 32.630 72.494 1.00 55.21 175 ARG B O 1
ATOM 3313 N N . THR B 2 155 ? 210.520 30.709 73.178 1.00 55.17 176 THR B N 1
ATOM 3314 C CA . THR B 2 155 ? 209.346 30.023 73.707 1.00 51.51 176 THR B CA 1
ATOM 3315 C C . THR B 2 155 ? 208.995 30.421 75.145 1.00 51.80 176 THR B C 1
ATOM 3316 O O . THR B 2 155 ? 207.999 29.935 75.696 1.00 48.26 176 THR B O 1
ATOM 3320 N N . ILE B 2 156 ? 209.802 31.252 75.794 1.00 53.39 177 ILE B N 1
ATOM 3321 C CA . ILE B 2 156 ? 209.539 31.564 77.194 1.00 48.73 177 ILE B CA 1
ATOM 3322 C C . ILE B 2 156 ? 208.220 32.307 77.340 1.00 43.18 177 ILE B C 1
ATOM 3323 O O . ILE B 2 156 ? 207.959 33.299 76.650 1.00 46.98 177 ILE B O 1
ATOM 3328 N N . GLU B 2 157 ? 207.376 31.783 78.236 1.00 41.59 178 GLU B N 1
ATOM 3329 C CA . GLU B 2 157 ? 206.046 32.363 78.556 1.00 50.28 178 GLU B CA 1
ATOM 3330 C C . GLU B 2 157 ? 206.109 33.120 79.887 1.00 48.14 178 GLU B C 1
ATOM 3331 O O . GLU B 2 157 ? 205.455 34.164 79.998 1.00 54.32 178 GLU B O 1
ATOM 3337 N N . GLU B 2 158 ? 206.851 32.599 80.866 1.00 44.68 179 GLU B N 1
ATOM 3338 C CA . GLU B 2 158 ? 206.975 33.303 82.170 1.00 44.95 179 GLU B CA 1
ATOM 3339 C C . GLU B 2 158 ? 208.453 33.468 82.531 1.00 39.94 179 GLU B C 1
ATOM 3340 O O . GLU B 2 158 ? 209.175 32.463 82.551 1.00 37.95 179 GLU B O 1
ATOM 3346 N N . LEU B 2 159 ? 208.868 34.705 82.800 1.00 38.33 180 LEU B N 1
ATOM 3347 C CA . LEU B 2 159 ? 210.274 34.984 83.178 1.00 36.31 180 LEU B CA 1
ATOM 3348 C C . LEU B 2 159 ? 210.282 35.750 84.504 1.00 34.86 180 LEU B C 1
ATOM 3349 O O . LEU B 2 159 ? 209.731 36.857 84.539 1.00 33.95 180 LEU B O 1
ATOM 3354 N N . ARG B 2 160 ? 210.883 35.179 85.548 1.00 31.41 181 ARG B N 1
ATOM 3355 C CA . ARG B 2 160 ? 210.964 35.894 86.848 1.00 35.99 181 ARG B CA 1
ATOM 3356 C C . ARG B 2 160 ? 212.427 36.258 87.113 1.00 36.81 181 ARG B C 1
ATOM 3357 O O . ARG B 2 160 ? 213.262 35.345 87.169 1.00 34.59 181 ARG B O 1
ATOM 3365 N N . LEU B 2 161 ? 212.697 37.554 87.276 1.00 37.21 182 LEU B N 1
ATOM 3366 C CA . LEU B 2 161 ? 214.062 38.083 87.520 1.00 38.45 182 LEU B CA 1
ATOM 3367 C C . LEU B 2 161 ? 214.052 38.919 88.799 1.00 38.56 182 LEU B C 1
ATOM 3368 O O . LEU B 2 161 ? 214.983 39.705 88.992 1.00 42.53 182 LEU B O 1
ATOM 3373 N N . ASP B 2 162 ? 213.051 38.705 89.651 1.00 38.76 183 ASP B N 1
ATOM 3374 C CA . ASP B 2 162 ? 212.877 39.500 90.894 1.00 40.83 183 ASP B CA 1
ATOM 3375 C C . ASP B 2 162 ? 214.015 39.273 91.892 1.00 44.50 183 ASP B C 1
ATOM 3376 O O . ASP B 2 162 ? 214.646 38.206 91.875 1.00 42.47 183 ASP B O 1
ATOM 3381 N N . ASP B 2 163 ? 214.290 40.309 92.686 1.00 46.88 184 ASP B N 1
ATOM 3382 C CA . ASP B 2 163 ? 215.306 40.282 93.770 1.00 49.09 184 ASP B CA 1
ATOM 3383 C C . ASP B 2 163 ? 216.715 40.021 93.232 1.00 48.34 184 ASP B C 1
ATOM 3384 O O . ASP B 2 163 ? 217.476 39.315 93.904 1.00 58.53 184 ASP B O 1
ATOM 3389 N N . ASN B 2 164 ? 217.006 40.519 92.029 1.00 42.40 185 ASN B N 1
ATOM 3390 C CA . ASN B 2 164 ? 218.374 40.479 91.449 1.00 40.87 185 ASN B CA 1
ATOM 3391 C C . ASN B 2 164 ? 218.967 41.886 91.610 1.00 47.50 185 ASN B C 1
ATOM 3392 O O . ASN B 2 164 ? 218.469 42.653 92.455 1.00 54.54 185 ASN B O 1
ATOM 3397 N N . ARG B 2 165 ? 220.008 42.214 90.849 1.00 45.46 186 ARG B N 1
ATOM 3398 C CA . ARG B 2 165 ? 220.568 43.590 90.919 1.00 57.33 186 ARG B CA 1
ATOM 3399 C C . ARG B 2 165 ? 220.515 44.220 89.521 1.00 55.37 186 ARG B C 1
ATOM 3400 O O . ARG B 2 165 ? 221.452 44.951 89.173 1.00 57.72 186 ARG B O 1
ATOM 3408 N N . ILE B 2 166 ? 219.476 43.899 88.740 1.00 60.33 187 ILE B N 1
ATOM 3409 C CA . ILE B 2 166 ? 219.361 44.373 87.359 1.00 49.91 187 ILE B CA 1
ATOM 3410 C C . ILE B 2 166 ? 219.355 45.894 87.304 1.00 48.02 187 ILE B C 1
ATOM 3411 O O . ILE B 2 166 ? 218.505 46.552 87.918 1.00 49.36 187 ILE B O 1
ATOM 3416 N N . SER B 2 167 ? 220.223 46.450 86.468 1.00 54.90 188 SER B N 1
ATOM 3417 C CA . SER B 2 167 ? 220.376 47.894 86.358 1.00 59.28 188 SER B CA 1
ATOM 3418 C C . SER B 2 167 ? 219.967 48.431 85.000 1.00 60.60 188 SER B C 1
ATOM 3419 O O . SER B 2 167 ? 219.437 49.541 84.913 1.00 63.46 188 SER B O 1
ATOM 3422 N N . THR B 2 168 ? 220.216 47.672 83.941 1.00 60.70 189 THR B N 1
ATOM 3423 C CA . THR B 2 168 ? 219.910 48.063 82.578 1.00 65.88 189 THR B CA 1
ATOM 3424 C C . THR B 2 168 ? 219.174 46.923 81.897 1.00 61.95 189 THR B C 1
ATOM 3425 O O . THR B 2 168 ? 219.380 45.752 82.225 1.00 60.95 189 THR B O 1
ATOM 3429 N N . ILE B 2 169 ? 218.326 47.282 80.936 1.00 59.03 190 ILE B N 1
ATOM 3430 C CA . ILE B 2 169 ? 217.689 46.250 80.072 1.00 58.11 190 ILE B CA 1
ATOM 3431 C C . ILE B 2 169 ? 217.977 46.651 78.626 1.00 58.04 190 ILE B C 1
ATOM 3432 O O . ILE B 2 169 ? 217.607 47.759 78.246 1.00 58.12 190 ILE B O 1
ATOM 3437 N N . SER B 2 170 ? 218.600 45.762 77.861 1.00 60.04 191 SER B N 1
ATOM 3438 C CA . SER B 2 170 ? 218.923 46.044 76.442 1.00 66.85 191 SER B CA 1
ATOM 3439 C C . SER B 2 170 ? 217.757 45.588 75.572 1.00 64.97 191 SER B C 1
ATOM 3440 O O . SER B 2 170 ? 217.216 44.517 75.841 1.00 59.79 191 SER B O 1
ATOM 3443 N N . SER B 2 171 ? 217.484 46.316 74.488 1.00 63.40 192 SER B N 1
ATOM 3444 C CA . SER B 2 171 ? 216.363 45.959 73.583 1.00 64.45 192 SER B CA 1
ATOM 3445 C C . SER B 2 171 ? 216.589 44.559 73.003 1.00 67.58 192 SER B C 1
ATOM 3446 O O . SER B 2 171 ? 215.623 43.787 72.970 1.00 65.97 192 SER B O 1
ATOM 3449 N N . PRO B 2 172 ? 217.817 44.165 72.603 1.00 69.46 193 PRO B N 1
ATOM 3450 C CA . PRO B 2 172 ? 218.070 42.821 72.089 1.00 70.23 193 PRO B CA 1
ATOM 3451 C C . PRO B 2 172 ? 217.733 41.727 73.111 1.00 66.87 193 PRO B C 1
ATOM 3452 O O . PRO B 2 172 ? 217.254 40.697 72.707 1.00 73.12 193 PRO B O 1
ATOM 3456 N N . SER B 2 173 ? 217.974 41.977 74.398 1.00 65.27 194 SER B N 1
ATOM 3457 C CA . SER B 2 173 ? 217.710 40.936 75.423 1.00 64.39 194 SER B CA 1
ATOM 3458 C C . SER B 2 173 ? 216.236 40.519 75.393 1.00 65.12 194 SER B C 1
ATOM 3459 O O . SER B 2 173 ? 215.977 39.315 75.446 1.00 65.19 194 SER B O 1
ATOM 3462 N N . LEU B 2 174 ? 215.304 41.462 75.281 1.00 60.73 195 LEU B N 1
ATOM 3463 C CA . LEU B 2 174 ? 213.874 41.063 75.214 1.00 59.51 195 LEU B CA 1
ATOM 3464 C C . LEU B 2 174 ? 213.431 40.931 73.755 1.00 67.38 195 LEU B C 1
ATOM 3465 O O . LEU B 2 174 ? 212.304 40.483 73.529 1.00 63.41 195 LEU B O 1
ATOM 3470 N N . GLN B 2 175 ? 214.295 41.299 72.807 1.00 68.24 196 GLN B N 1
ATOM 3471 C CA . GLN B 2 175 ? 213.926 41.226 71.400 1.00 76.95 196 GLN B CA 1
ATOM 3472 C C . GLN B 2 175 ? 213.558 39.800 71.023 1.00 68.57 196 GLN B C 1
ATOM 3473 O O . GLN B 2 175 ? 214.244 38.843 71.394 1.00 70.04 196 GLN B O 1
ATOM 3479 N N . GLY B 2 176 ? 212.438 39.666 70.326 1.00 71.43 197 GLY B N 1
ATOM 3480 C CA . GLY B 2 176 ? 212.027 38.388 69.808 1.00 65.57 197 GLY B CA 1
ATOM 3481 C C . GLY B 2 176 ? 211.526 37.421 70.843 1.00 60.03 197 GLY B C 1
ATOM 3482 O O . GLY B 2 176 ? 211.380 36.236 70.536 1.00 62.19 197 GLY B O 1
ATOM 3483 N N . LEU B 2 177 ? 211.226 37.886 72.053 1.00 61.00 198 LEU B N 1
ATOM 3484 C CA . LEU B 2 177 ? 210.527 37.053 73.032 1.00 54.25 198 LEU B CA 1
ATOM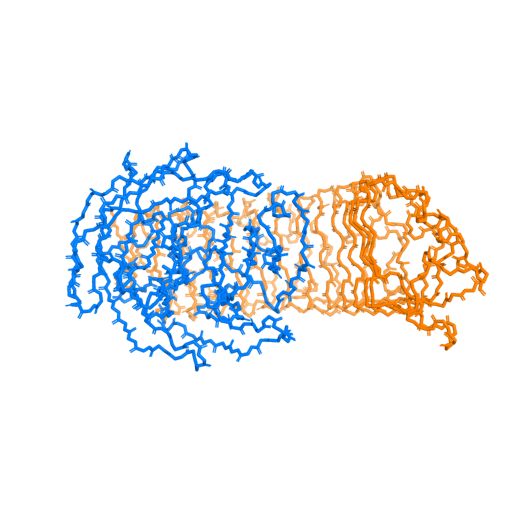 3485 C C . LEU B 2 177 ? 209.017 37.218 72.866 1.00 56.16 198 LEU B C 1
ATOM 3486 O O . LEU B 2 177 ? 208.305 37.647 73.772 1.00 48.07 198 LEU B O 1
ATOM 3491 N N . THR B 2 178 ? 208.536 36.823 71.681 1.00 59.57 199 THR B N 1
ATOM 3492 C CA . THR B 2 178 ? 207.152 37.078 71.292 1.00 64.46 199 THR B CA 1
ATOM 3493 C C . THR B 2 178 ? 206.150 36.233 72.061 1.00 67.76 199 THR B C 1
ATOM 3494 O O . THR B 2 178 ? 204.955 36.540 72.026 1.00 74.86 199 THR B O 1
ATOM 3498 N N . SER B 2 179 ? 206.582 35.144 72.689 1.00 64.05 200 SER B N 1
ATOM 3499 C CA . SER B 2 179 ? 205.670 34.321 73.468 1.00 59.19 200 SER B CA 1
ATOM 3500 C C . SER B 2 179 ? 205.587 34.735 74.936 1.00 53.54 200 SER B C 1
ATOM 3501 O O . SER B 2 179 ? 204.694 34.262 75.646 1.00 53.75 200 SER B O 1
ATOM 3504 N N . LEU B 2 180 ? 206.503 35.591 75.390 1.00 48.52 201 LEU B N 1
ATOM 3505 C CA . LEU B 2 180 ? 206.509 35.972 76.826 1.00 46.87 201 LEU B CA 1
ATOM 3506 C C . LEU B 2 180 ? 205.195 36.676 77.179 1.00 50.22 201 LEU B C 1
ATOM 3507 O O . LEU B 2 180 ? 204.843 37.639 76.479 1.00 55.01 201 LEU B O 1
ATOM 3512 N N . LYS B 2 181 ? 204.522 36.222 78.242 1.00 41.92 202 LYS B N 1
ATOM 3513 C CA . LYS B 2 181 ? 203.261 36.869 78.693 1.00 53.26 202 LYS B CA 1
ATOM 3514 C C . LYS B 2 181 ? 203.419 37.419 80.114 1.00 51.48 202 LYS B C 1
ATOM 3515 O O . LYS B 2 181 ? 202.673 38.344 80.471 1.00 53.54 202 LYS B O 1
ATOM 3521 N N . ARG B 2 182 ? 204.336 36.851 80.901 1.00 49.27 203 ARG B N 1
ATOM 3522 C CA . ARG B 2 182 ? 204.528 37.337 82.292 1.00 47.26 203 ARG B CA 1
ATOM 3523 C C . ARG B 2 182 ? 206.004 37.671 82.532 1.00 47.02 203 ARG B C 1
ATOM 3524 O O . ARG B 2 182 ? 206.837 36.765 82.414 1.00 45.07 203 ARG B O 1
ATOM 3532 N N . LEU B 2 183 ? 206.289 38.925 82.889 1.00 40.28 204 LEU B N 1
ATOM 3533 C CA . LEU B 2 183 ? 207.679 39.372 83.167 1.00 38.49 204 LEU B CA 1
ATOM 3534 C C . LEU B 2 183 ? 207.710 40.027 84.550 1.00 41.07 204 LEU B C 1
ATOM 3535 O O . LEU B 2 183 ? 207.006 41.030 84.736 1.00 39.52 204 LEU B O 1
ATOM 3540 N N . VAL B 2 184 ? 208.525 39.497 85.463 1.00 35.81 205 VAL B N 1
ATOM 3541 C CA . VAL B 2 184 ? 208.616 40.068 86.838 1.00 36.42 205 VAL B CA 1
ATOM 3542 C C . VAL B 2 184 ? 210.028 40.619 87.039 1.00 39.66 205 VAL B C 1
ATOM 3543 O O . VAL B 2 184 ? 210.984 39.842 86.950 1.00 38.35 205 VAL B O 1
ATOM 3547 N N . LEU B 2 185 ? 210.123 41.911 87.347 1.00 36.49 206 LEU B N 1
ATOM 3548 C CA . LEU B 2 185 ? 211.400 42.576 87.548 1.00 39.25 206 LEU B CA 1
ATOM 3549 C C . LEU B 2 185 ? 211.448 43.232 88.922 1.00 46.04 206 LEU B C 1
ATOM 3550 O O . LEU B 2 185 ? 212.286 44.099 89.163 1.00 42.97 206 LEU B O 1
ATOM 3555 N N . ASP B 2 186 ? 210.570 42.797 89.826 1.00 48.69 207 ASP B N 1
ATOM 3556 C CA . ASP B 2 186 ? 210.475 43.375 91.163 1.00 54.43 207 ASP B CA 1
ATOM 3557 C C . ASP B 2 186 ? 211.815 43.345 91.886 1.00 52.75 207 ASP B C 1
ATOM 3558 O O . ASP B 2 186 ? 212.649 42.457 91.677 1.00 49.12 207 ASP B O 1
ATOM 3563 N N . GLY B 2 187 ? 212.013 44.344 92.744 1.00 58.81 208 GLY B N 1
ATOM 3564 C CA . GLY B 2 187 ? 213.196 44.450 93.585 1.00 54.17 208 GLY B CA 1
ATOM 3565 C C . GLY B 2 187 ? 214.538 44.424 92.888 1.00 51.62 208 GLY B C 1
ATOM 3566 O O . GLY B 2 187 ? 215.471 43.778 93.379 1.00 56.23 208 GLY B O 1
ATOM 3567 N N . ASN B 2 188 ? 214.661 45.097 91.752 1.00 47.92 209 ASN B N 1
ATOM 3568 C CA . ASN B 2 188 ? 215.957 45.293 91.112 1.00 45.64 209 ASN B CA 1
ATOM 3569 C C . ASN B 2 188 ? 216.359 46.762 91.190 1.00 52.16 209 ASN B C 1
ATOM 3570 O O . ASN B 2 188 ? 215.686 47.568 91.837 1.00 65.15 209 ASN B O 1
ATOM 3575 N N . LEU B 2 189 ? 217.524 47.078 90.620 1.00 53.00 210 LEU B N 1
ATOM 3576 C CA . LEU B 2 189 ? 218.003 48.464 90.515 1.00 61.35 210 LEU B CA 1
ATOM 3577 C C . LEU B 2 189 ? 217.680 49.095 89.154 1.00 67.00 210 LEU B C 1
ATOM 3578 O O . LEU B 2 189 ? 218.585 49.499 88.414 1.00 65.73 210 LEU B O 1
ATOM 3583 N N . LEU B 2 190 ? 216.400 49.269 88.829 1.00 66.47 211 LEU B N 1
ATOM 3584 C CA . LEU B 2 190 ? 216.035 49.882 87.555 1.00 62.00 211 LEU B CA 1
ATOM 3585 C C . LEU B 2 190 ? 215.563 51.314 87.767 1.00 58.43 211 LEU B C 1
ATOM 3586 O O . LEU B 2 190 ? 214.683 51.569 88.596 1.00 63.27 211 LEU B O 1
ATOM 3591 N N . ASN B 2 191 ? 216.117 52.232 86.986 1.00 62.47 212 ASN B N 1
ATOM 3592 C CA . ASN B 2 191 ? 215.633 53.599 86.875 1.00 67.83 212 ASN B CA 1
ATOM 3593 C C . ASN B 2 191 ? 214.948 53.770 85.531 1.00 63.91 212 ASN B C 1
ATOM 3594 O O . ASN B 2 191 ? 215.154 52.970 84.622 1.00 69.01 212 ASN B O 1
ATOM 3599 N N . ASN B 2 192 ? 214.140 54.832 85.398 1.00 65.04 213 ASN B N 1
ATOM 3600 C CA . ASN B 2 192 ? 213.661 55.202 84.066 1.00 60.14 213 ASN B CA 1
ATOM 3601 C C . ASN B 2 192 ? 214.833 55.312 83.105 1.00 62.43 213 ASN B C 1
ATOM 3602 O O . ASN B 2 192 ? 214.729 54.941 81.932 1.00 63.60 213 ASN B O 1
ATOM 3607 N N . HIS B 2 193 ? 215.974 55.782 83.614 1.00 60.48 214 HIS B N 1
ATOM 3608 C CA . HIS B 2 193 ? 217.202 55.845 82.830 1.00 68.34 214 HIS B CA 1
ATOM 3609 C C . HIS B 2 193 ? 217.666 54.456 82.412 1.00 64.89 214 HIS B C 1
ATOM 3610 O O . HIS B 2 193 ? 218.190 54.278 81.307 1.00 64.51 214 HIS B O 1
ATOM 3617 N N . GLY B 2 194 ? 217.487 53.462 83.291 1.00 65.36 215 GLY B N 1
ATOM 3618 C CA . GLY B 2 194 ? 217.948 52.111 83.003 1.00 68.23 215 GLY B CA 1
ATOM 3619 C C . GLY B 2 194 ? 217.141 51.401 81.927 1.00 69.68 215 GLY B C 1
ATOM 3620 O O . GLY B 2 194 ? 217.684 50.602 81.153 1.00 70.06 215 GLY B O 1
ATOM 3621 N N . LEU B 2 195 ? 215.830 51.635 81.897 1.00 65.33 216 LEU B N 1
ATOM 3622 C CA . LEU B 2 195 ? 214.993 51.056 80.849 1.00 60.92 216 LEU B CA 1
ATOM 3623 C C . LEU B 2 195 ? 215.425 51.588 79.491 1.00 63.87 216 LEU B C 1
ATOM 3624 O O . LEU B 2 195 ? 215.423 52.802 79.263 1.00 67.10 216 LEU B O 1
ATOM 3629 N N . GLY B 2 196 ? 215.815 50.681 78.599 1.00 61.96 217 GLY B N 1
ATOM 3630 C CA . GLY B 2 196 ? 216.152 51.070 77.248 1.00 56.02 217 GLY B CA 1
ATOM 3631 C C . GLY B 2 196 ? 214.944 51.520 76.442 1.00 59.31 217 GLY B C 1
ATOM 3632 O O . GLY B 2 196 ? 213.795 51.152 76.714 1.00 60.03 217 GLY B O 1
ATOM 3633 N N . ASP B 2 197 ? 215.219 52.316 75.402 1.00 57.65 218 ASP B N 1
ATOM 3634 C CA . ASP B 2 197 ? 214.158 52.822 74.532 1.00 56.93 218 ASP B CA 1
ATOM 3635 C C . ASP B 2 197 ? 213.408 51.673 73.851 1.00 55.32 218 ASP B C 1
ATOM 3636 O O . ASP B 2 197 ? 214.004 50.862 73.134 1.00 55.79 218 ASP B O 1
ATOM 3641 N N . LYS B 2 198 ? 212.086 51.622 74.065 1.00 47.75 219 LYS B N 1
ATOM 3642 C CA . LYS B 2 198 ? 211.195 50.627 73.451 1.00 50.88 219 LYS B CA 1
ATOM 3643 C C . LYS B 2 198 ? 211.564 49.187 73.831 1.00 48.97 219 LYS B C 1
ATOM 3644 O O . LYS B 2 198 ? 211.273 48.244 73.092 1.00 48.92 219 LYS B O 1
ATOM 3650 N N . VAL B 2 199 ? 212.184 48.995 74.996 1.00 43.85 220 VAL B N 1
ATOM 3651 C CA . VAL B 2 199 ? 212.632 47.651 75.382 1.00 43.48 220 VAL B CA 1
ATOM 3652 C C . VAL B 2 199 ? 211.486 46.645 75.453 1.00 46.60 220 VAL B C 1
ATOM 3653 O O . VAL B 2 199 ? 211.665 45.461 75.132 1.00 47.70 220 VAL B O 1
ATOM 3657 N N . PHE B 2 200 ? 210.298 47.082 75.864 1.00 41.30 221 PHE B N 1
ATOM 3658 C CA . PHE B 2 200 ? 209.164 46.183 76.014 1.00 37.38 221 PHE B CA 1
ATOM 3659 C C . PHE B 2 200 ? 208.238 46.231 74.819 1.00 35.02 221 PHE B C 1
ATOM 3660 O O . PHE B 2 200 ? 207.278 45.448 74.763 1.00 44.41 221 PHE B O 1
ATOM 3668 N N . PHE B 2 201 ? 208.539 47.114 73.852 1.00 36.10 222 PHE B N 1
ATOM 3669 C CA . PHE B 2 201 ? 207.579 47.508 72.831 1.00 47.28 222 PHE B CA 1
ATOM 3670 C C . PHE B 2 201 ? 207.140 46.316 72.001 1.00 49.93 222 PHE B C 1
ATOM 3671 O O . PHE B 2 201 ? 205.959 46.187 71.652 1.00 50.13 222 PHE B O 1
ATOM 3679 N N . ASN B 2 202 ? 208.072 45.417 71.692 1.00 51.04 223 ASN B N 1
ATOM 3680 C CA . ASN B 2 202 ? 207.782 44.329 70.771 1.00 56.06 223 ASN B CA 1
ATOM 3681 C C . ASN B 2 202 ? 207.363 43.055 71.473 1.00 50.57 223 ASN B C 1
ATOM 3682 O O . ASN B 2 202 ? 207.329 41.998 70.832 1.00 54.17 223 ASN B O 1
ATOM 3687 N N . LEU B 2 203 ? 207.004 43.134 72.758 1.00 51.71 224 LEU B N 1
ATOM 3688 C CA . LEU B 2 203 ? 206.505 41.974 73.507 1.00 49.41 224 LEU B CA 1
ATOM 3689 C C . LEU B 2 203 ? 205.013 41.792 73.217 1.00 57.65 224 LEU B C 1
ATOM 3690 O O . LEU B 2 203 ? 204.135 42.052 74.048 1.00 50.10 224 LEU B O 1
ATOM 3695 N N . VAL B 2 204 ? 204.737 41.315 71.994 1.00 58.10 225 VAL B N 1
ATOM 3696 C CA . VAL B 2 204 ? 203.361 41.284 71.486 1.00 62.83 225 VAL B CA 1
ATOM 3697 C C . VAL B 2 204 ? 202.439 40.489 72.405 1.00 63.83 225 VAL B C 1
ATOM 3698 O O . VAL B 2 204 ? 201.275 40.856 72.601 1.00 66.44 225 VAL B O 1
ATOM 3702 N N . ASN B 2 205 ? 202.931 39.397 72.983 1.00 61.43 226 ASN B N 1
ATOM 3703 C CA . ASN B 2 205 ? 202.083 38.521 73.788 1.00 64.64 226 ASN B CA 1
ATOM 3704 C C . ASN B 2 205 ? 202.073 38.895 75.266 1.00 59.13 226 ASN B C 1
ATOM 3705 O O . ASN B 2 205 ? 201.330 38.275 76.035 1.00 57.63 226 ASN B O 1
ATOM 3710 N N . LEU B 2 206 ? 202.877 39.882 75.682 1.00 62.40 227 LEU B N 1
ATOM 3711 C CA . LEU B 2 206 ? 202.978 40.223 77.100 1.00 55.28 227 LEU B CA 1
ATOM 3712 C C . LEU B 2 206 ? 201.613 40.566 77.671 1.00 54.62 227 LEU B C 1
ATOM 3713 O O . LEU B 2 206 ? 200.882 41.394 77.121 1.00 56.61 227 LEU B O 1
ATOM 3718 N N . THR B 2 207 ? 201.307 39.951 78.808 1.00 51.75 228 THR B N 1
ATOM 3719 C CA . THR B 2 207 ? 200.053 40.090 79.535 1.00 55.62 228 THR B CA 1
ATOM 3720 C C . THR B 2 207 ? 200.226 40.830 80.843 1.00 52.74 228 THR B C 1
ATOM 3721 O O . THR B 2 207 ? 199.350 41.614 81.226 1.00 56.91 228 THR B O 1
ATOM 3725 N N . GLU B 2 208 ? 201.340 40.583 81.541 1.00 57.77 229 GLU B N 1
ATOM 3726 C CA . GLU B 2 208 ? 201.629 41.180 82.839 1.00 50.86 229 GLU B CA 1
ATOM 3727 C C . GLU B 2 208 ? 203.068 41.683 82.876 1.00 53.02 229 GLU B C 1
ATOM 3728 O O . GLU B 2 208 ? 204.002 40.954 82.519 1.00 50.72 229 GLU B O 1
ATOM 3734 N N . LEU B 2 209 ? 203.243 42.911 83.352 1.00 52.07 230 LEU B N 1
ATOM 3735 C CA . LEU B 2 209 ? 204.556 43.515 83.527 1.00 46.46 230 LEU B CA 1
ATOM 3736 C C . LEU B 2 209 ? 204.600 44.030 84.949 1.00 49.18 230 LEU B C 1
ATOM 3737 O O . LEU B 2 209 ? 203.785 44.877 85.327 1.00 54.75 230 LEU B O 1
ATOM 3742 N N . SER B 2 210 ? 205.546 43.529 85.729 1.00 39.57 231 SER B N 1
ATOM 3743 C CA . SER B 2 210 ? 205.697 43.917 87.124 1.00 43.85 231 SER B CA 1
ATOM 3744 C C . SER B 2 210 ? 207.042 44.591 87.339 1.00 44.22 231 SER B C 1
ATOM 3745 O O . SER B 2 210 ? 208.096 43.967 87.172 1.00 46.33 231 SER B O 1
ATOM 3748 N N . LEU B 2 211 ? 206.998 45.829 87.813 1.00 39.60 232 LEU B N 1
ATOM 3749 C CA . LEU B 2 211 ? 208.189 46.625 88.071 1.00 40.19 232 LEU B CA 1
ATOM 3750 C C . LEU B 2 211 ? 208.197 47.085 89.517 1.00 53.64 232 LEU B C 1
ATOM 3751 O O . LEU B 2 211 ? 208.919 48.025 89.868 1.00 60.05 232 LEU B O 1
ATOM 3756 N N . VAL B 2 212 ? 207.382 46.424 90.347 1.00 51.40 233 VAL B N 1
ATOM 3757 C CA . VAL B 2 212 ? 207.229 46.780 91.755 1.00 58.00 233 VAL B CA 1
ATOM 3758 C C . VAL B 2 212 ? 208.581 46.888 92.440 1.00 58.18 233 VAL B C 1
ATOM 3759 O O . VAL B 2 212 ? 209.523 46.151 92.128 1.00 59.11 233 VAL B O 1
ATOM 3763 N N . ARG B 2 213 ? 208.687 47.847 93.360 1.00 61.99 234 ARG B N 1
ATOM 3764 C CA . ARG B 2 213 ? 209.832 47.955 94.262 1.00 61.22 234 ARG B CA 1
ATOM 3765 C C . ARG B 2 213 ? 211.141 48.119 93.505 1.00 52.75 234 ARG B C 1
ATOM 3766 O O . ARG B 2 213 ? 212.182 47.612 93.919 1.00 55.87 234 ARG B O 1
ATOM 3774 N N . ASN B 2 214 ? 211.083 48.781 92.367 1.00 60.12 235 ASN B N 1
ATOM 3775 C CA . ASN B 2 214 ? 212.234 49.358 91.697 1.00 57.45 235 ASN B CA 1
ATOM 3776 C C . ASN B 2 214 ? 212.343 50.829 92.095 1.00 65.19 235 ASN B C 1
ATOM 3777 O O . ASN B 2 214 ? 211.672 51.303 93.022 1.00 66.58 235 ASN B O 1
ATOM 3782 N N . SER B 2 215 ? 213.239 51.549 91.429 1.00 61.68 236 SER B N 1
ATOM 3783 C CA . SER B 2 215 ? 213.474 52.957 91.708 1.00 67.80 236 SER B CA 1
ATOM 3784 C C . SER B 2 215 ? 212.885 53.860 90.619 1.00 63.82 236 SER B C 1
ATOM 3785 O O . SER B 2 215 ? 213.451 54.907 90.302 1.00 65.74 236 SER B O 1
ATOM 3788 N N . LEU B 2 216 ? 211.743 53.435 90.061 1.00 64.65 237 LEU B N 1
ATOM 3789 C CA . LEU B 2 216 ? 211.059 54.185 88.971 1.00 62.58 237 LEU B CA 1
ATOM 3790 C C . LEU B 2 216 ? 210.593 55.548 89.488 1.00 61.18 237 LEU B C 1
ATOM 3791 O O . LEU B 2 216 ? 209.972 55.598 90.563 1.00 58.41 237 LEU B O 1
ATOM 3796 N N . THR B 2 217 ? 210.844 56.598 88.706 1.00 59.85 238 THR B N 1
ATOM 3797 C CA . THR B 2 217 ? 210.450 57.980 89.079 1.00 64.82 238 THR B CA 1
ATOM 3798 C C . THR B 2 217 ? 209.304 58.460 88.183 1.00 77.01 238 THR B C 1
ATOM 3799 O O . THR B 2 217 ? 208.586 59.393 88.588 1.00 80.50 238 THR B O 1
ATOM 3803 N N . ALA B 2 218 ? 209.176 57.861 86.996 1.00 79.27 239 ALA B N 1
ATOM 3804 C CA . ALA B 2 218 ? 208.119 58.226 86.026 1.00 69.99 239 ALA B CA 1
ATOM 3805 C C . ALA B 2 218 ? 207.590 56.950 85.373 1.00 62.48 239 ALA B C 1
ATOM 3806 O O . ALA B 2 218 ? 208.396 56.044 85.117 1.00 64.12 239 ALA B O 1
ATOM 3808 N N . ALA B 2 219 ? 206.294 56.908 85.071 1.00 58.73 240 ALA B N 1
ATOM 3809 C CA . ALA B 2 219 ? 205.752 55.723 84.437 1.00 59.00 240 ALA B CA 1
ATOM 3810 C C . ALA B 2 219 ? 206.475 55.504 83.111 1.00 52.81 240 ALA B C 1
ATOM 3811 O O . ALA B 2 219 ? 206.701 56.470 82.374 1.00 54.05 240 ALA B O 1
ATOM 3813 N N . PRO B 2 220 ? 206.950 54.288 82.826 1.00 50.41 241 PRO B N 1
ATOM 3814 C CA . PRO B 2 220 ? 207.609 54.022 81.537 1.00 51.01 241 PRO B CA 1
ATOM 3815 C C . PRO B 2 220 ? 206.678 54.263 80.360 1.00 48.48 241 PRO B C 1
ATOM 3816 O O . PRO B 2 220 ? 205.458 54.320 80.501 1.00 48.20 241 PRO B O 1
ATOM 3820 N N . VAL B 2 221 ? 207.273 54.383 79.171 1.00 48.02 242 VAL B N 1
ATOM 3821 C CA . VAL B 2 221 ? 206.535 54.628 77.939 1.00 47.50 242 VAL B CA 1
ATOM 3822 C C . VAL B 2 221 ? 206.893 53.528 76.931 1.00 47.14 242 VAL B C 1
ATOM 3823 O O . VAL B 2 221 ? 207.757 52.687 77.177 1.00 43.43 242 VAL B O 1
ATOM 3827 N N . ASN B 2 222 ? 206.136 53.487 75.839 1.00 47.48 243 ASN B N 1
ATOM 3828 C CA . ASN B 2 222 ? 206.326 52.482 74.785 1.00 46.60 243 ASN B CA 1
ATOM 3829 C C . ASN B 2 222 ? 206.077 51.078 75.312 1.00 44.50 243 ASN B C 1
ATOM 3830 O O . ASN B 2 222 ? 206.707 50.099 74.882 1.00 47.65 243 ASN B O 1
ATOM 3835 N N . LEU B 2 223 ? 205.147 50.958 76.259 1.00 40.43 244 LEU B N 1
ATOM 3836 C CA . LEU B 2 223 ? 204.727 49.655 76.694 1.00 39.40 244 LEU B CA 1
ATOM 3837 C C . LEU B 2 223 ? 203.874 49.008 75.605 1.00 45.01 244 LEU B C 1
ATOM 3838 O O . LEU B 2 223 ? 203.225 49.707 74.823 1.00 49.66 244 LEU B O 1
ATOM 3843 N N . PRO B 2 224 ? 203.907 47.677 75.503 1.00 45.06 245 PRO B N 1
ATOM 3844 C CA . PRO B 2 224 ? 203.094 46.984 74.489 1.00 54.97 245 PRO B CA 1
ATOM 3845 C C . PRO B 2 224 ? 201.617 47.000 74.865 1.00 60.08 245 PRO B C 1
ATOM 3846 O O . PRO B 2 224 ? 201.250 46.744 76.013 1.00 59.50 245 PRO B O 1
ATOM 3850 N N . GLY B 2 225 ? 200.772 47.304 73.887 1.00 62.76 246 GLY B N 1
ATOM 3851 C CA . GLY B 2 225 ? 199.346 47.323 74.135 1.00 66.91 246 GLY B CA 1
ATOM 3852 C C . GLY B 2 225 ? 198.599 46.157 73.520 1.00 66.59 246 GLY B C 1
ATOM 3853 O O . GLY B 2 225 ? 197.483 45.854 73.953 1.00 67.41 246 GLY B O 1
ATOM 3854 N N . THR B 2 226 ? 199.208 45.487 72.527 1.00 67.67 247 THR B N 1
ATOM 3855 C CA . THR B 2 226 ? 198.505 44.430 71.799 1.00 62.03 247 THR B CA 1
ATOM 3856 C C . THR B 2 226 ? 197.839 43.454 72.754 1.00 58.12 247 THR B C 1
ATOM 3857 O O . THR B 2 226 ? 196.691 43.050 72.542 1.00 62.09 247 THR B O 1
ATOM 3861 N N . ASN B 2 227 ? 198.526 43.107 73.840 1.00 59.58 248 ASN B N 1
ATOM 3862 C CA . ASN B 2 227 ? 198.075 42.079 74.759 1.00 62.31 248 ASN B CA 1
ATOM 3863 C C . ASN B 2 227 ? 198.138 42.446 76.230 1.00 53.50 248 ASN B C 1
ATOM 3864 O O . ASN B 2 227 ? 197.645 41.660 77.044 1.00 47.71 248 ASN B O 1
ATOM 3869 N N . LEU B 2 228 ? 198.802 43.555 76.569 1.00 57.57 249 LEU B N 1
ATOM 3870 C CA . LEU B 2 228 ? 199.002 43.869 78.009 1.00 54.21 249 LEU B CA 1
ATOM 3871 C C . LEU B 2 228 ? 197.645 43.987 78.699 1.00 54.86 249 LEU B C 1
ATOM 3872 O O . LEU B 2 228 ? 196.802 44.757 78.221 1.00 57.68 249 LEU B O 1
ATOM 3877 N N . ARG B 2 229 ? 197.483 43.258 79.804 1.00 54.13 250 ARG B N 1
ATOM 3878 C CA . ARG B 2 229 ? 196.219 43.279 80.581 1.00 58.91 250 ARG B CA 1
ATOM 3879 C C . ARG B 2 229 ? 196.489 43.716 82.027 1.00 53.10 250 ARG B C 1
ATOM 3880 O O . ARG B 2 229 ? 195.546 44.188 82.676 1.00 53.85 250 ARG B O 1
ATOM 3888 N N . LYS B 2 230 ? 197.712 43.516 82.524 1.00 50.37 251 LYS B N 1
ATOM 3889 C CA . LYS B 2 230 ? 198.051 43.903 83.922 1.00 53.30 251 LYS B CA 1
ATOM 3890 C C . LYS B 2 230 ? 199.409 44.616 83.962 1.00 59.91 251 LYS B C 1
ATOM 3891 O O . LYS B 2 230 ? 200.371 44.062 83.406 1.00 59.59 251 LYS B O 1
ATOM 3897 N N . LEU B 2 231 ? 199.490 45.763 84.646 1.00 63.48 252 LEU B N 1
ATOM 3898 C CA . LEU B 2 231 ? 200.741 46.503 84.770 1.00 58.89 252 LEU B CA 1
ATOM 3899 C C . LEU B 2 231 ? 200.875 46.933 86.214 1.00 51.89 252 LEU B C 1
ATOM 3900 O O . LEU B 2 231 ? 200.055 47.718 86.696 1.00 49.90 252 LEU B O 1
ATOM 3905 N N . TYR B 2 232 ? 201.911 46.429 86.894 1.00 54.28 253 TYR B N 1
ATOM 3906 C CA . TYR B 2 232 ? 202.140 46.667 88.319 1.00 51.76 253 TYR B CA 1
ATOM 3907 C C . TYR B 2 232 ? 203.317 47.627 88.472 1.00 50.05 253 TYR B C 1
ATOM 3908 O O . TYR B 2 232 ? 204.464 47.269 88.187 1.00 56.73 253 TYR B O 1
ATOM 3917 N N . LEU B 2 233 ? 203.028 48.833 88.959 1.00 55.43 254 LEU B N 1
ATOM 3918 C CA . LEU B 2 233 ? 204.028 49.864 89.206 1.00 53.00 254 LEU B CA 1
ATOM 3919 C C . LEU B 2 233 ? 204.016 50.320 90.655 1.00 54.55 254 LEU B C 1
ATOM 3920 O O . LEU B 2 233 ? 204.628 51.343 90.972 1.00 56.30 254 LEU B O 1
ATOM 3925 N N . GLN B 2 234 ? 203.308 49.603 91.532 1.00 57.49 255 GLN B N 1
ATOM 3926 C CA . GLN B 2 234 ? 203.232 49.957 92.947 1.00 63.22 255 GLN B CA 1
ATOM 3927 C C . GLN B 2 234 ? 204.597 49.879 93.626 1.00 57.73 255 GLN B C 1
ATOM 3928 O O . GLN B 2 234 ? 205.477 49.126 93.211 1.00 59.86 255 GLN B O 1
ATOM 3934 N N . ASP B 2 235 ? 204.771 50.706 94.660 1.00 53.44 256 ASP B N 1
ATOM 3935 C CA . ASP B 2 235 ? 205.922 50.696 95.565 1.00 59.30 256 ASP B CA 1
ATOM 3936 C C . ASP B 2 235 ? 207.182 51.238 94.902 1.00 58.64 256 ASP B C 1
ATOM 3937 O O . ASP B 2 235 ? 208.302 50.973 95.353 1.00 63.87 256 ASP B O 1
ATOM 3942 N N . ASN B 2 236 ? 206.999 51.992 93.839 1.00 56.60 257 ASN B N 1
ATOM 3943 C CA . ASN B 2 236 ? 207.990 52.884 93.269 1.00 64.32 257 ASN B CA 1
ATOM 3944 C C . ASN B 2 236 ? 207.817 54.269 93.900 1.00 78.74 257 ASN B C 1
ATOM 3945 O O . ASN B 2 236 ? 207.142 54.439 94.922 1.00 78.20 257 ASN B O 1
ATOM 3950 N N . HIS B 2 237 ? 208.491 55.262 93.327 1.00 69.58 258 HIS B N 1
ATOM 3951 C CA . HIS B 2 237 ? 208.445 56.659 93.744 1.00 69.80 258 HIS B CA 1
ATOM 3952 C C . HIS B 2 237 ? 208.082 57.536 92.552 1.00 71.25 258 HIS B C 1
ATOM 3953 O O . HIS B 2 237 ? 208.712 58.557 92.270 1.00 63.17 258 HIS B O 1
ATOM 3960 N N . ILE B 2 238 ? 207.064 57.112 91.809 1.00 66.50 259 ILE B N 1
ATOM 3961 C CA . ILE B 2 238 ? 206.715 57.722 90.528 1.00 69.62 259 ILE B CA 1
ATOM 3962 C C . ILE B 2 238 ? 206.004 59.047 90.796 1.00 65.92 259 ILE B C 1
ATOM 3963 O O . ILE B 2 238 ? 204.852 59.071 91.236 1.00 66.63 259 ILE B O 1
ATOM 3968 N N . ASN B 2 239 ? 206.697 60.159 90.536 1.00 79.01 260 ASN B N 1
ATOM 3969 C CA . ASN B 2 239 ? 206.102 61.473 90.749 1.00 77.40 260 ASN B CA 1
ATOM 3970 C C . ASN B 2 239 ? 205.152 61.892 89.628 1.00 81.73 260 ASN B C 1
ATOM 3971 O O . ASN B 2 239 ? 204.262 62.712 89.877 1.00 90.57 260 ASN B O 1
ATOM 3976 N N . ARG B 2 240 ? 205.306 61.357 88.413 1.00 76.05 261 ARG B N 1
ATOM 3977 C CA . ARG B 2 240 ? 204.547 61.856 87.269 1.00 70.75 261 ARG B CA 1
ATOM 3978 C C . ARG B 2 240 ? 204.216 60.741 86.284 1.00 66.18 261 ARG B C 1
ATOM 3979 O O . ARG B 2 240 ? 204.840 59.675 86.267 1.00 58.04 261 ARG B O 1
ATOM 3987 N N . VAL B 2 241 ? 203.220 61.021 85.452 1.00 67.72 262 VAL B N 1
ATOM 3988 C CA . VAL B 2 241 ? 202.805 60.144 84.364 1.00 60.22 262 VAL B CA 1
ATOM 3989 C C . VAL B 2 241 ? 203.020 60.871 83.043 1.00 64.34 262 VAL B C 1
ATOM 3990 O O . VAL B 2 241 ? 202.247 61.783 82.714 1.00 64.27 262 VAL B O 1
ATOM 3994 N N . PRO B 2 242 ? 204.046 60.524 82.272 1.00 64.75 263 PRO B N 1
ATOM 3995 C CA . PRO B 2 242 ? 204.222 61.138 80.962 1.00 61.75 263 PRO B CA 1
ATOM 3996 C C . PRO B 2 242 ? 202.964 60.965 80.133 1.00 61.43 263 PRO B C 1
ATOM 3997 O O . PRO B 2 242 ? 202.213 59.995 80.325 1.00 60.21 263 PRO B O 1
ATOM 4001 N N . PRO B 2 243 ? 202.667 61.919 79.245 1.00 61.04 264 PRO B N 1
ATOM 4002 C CA . PRO B 2 243 ? 201.364 61.902 78.559 1.00 60.65 264 PRO B CA 1
ATOM 4003 C C . PRO B 2 243 ? 201.098 60.617 77.800 1.00 58.91 264 PRO B C 1
ATOM 4004 O O . PRO B 2 243 ? 199.934 60.239 77.623 1.00 63.13 264 PRO B O 1
ATOM 4008 N N . ASN B 2 244 ? 202.142 59.944 77.331 1.00 56.72 265 ASN B N 1
ATOM 4009 C CA . ASN B 2 244 ? 202.021 58.729 76.537 1.00 57.36 265 ASN B CA 1
ATOM 4010 C C . ASN B 2 244 ? 202.264 57.458 77.353 1.00 57.92 265 ASN B C 1
ATOM 4011 O O . ASN B 2 244 ? 202.406 56.372 76.779 1.00 56.12 265 ASN B O 1
ATOM 4016 N N . ALA B 2 245 ? 202.314 57.562 78.679 1.00 61.47 266 ALA B N 1
ATOM 4017 C CA . ALA B 2 245 ? 202.669 56.400 79.486 1.00 56.09 266 ALA B CA 1
ATOM 4018 C C . ALA B 2 245 ? 201.662 55.269 79.331 1.00 50.89 266 ALA B C 1
ATOM 4019 O O . ALA B 2 245 ? 202.020 54.100 79.515 1.00 47.66 266 ALA B O 1
ATOM 4021 N N . PHE B 2 246 ? 200.398 55.587 79.035 1.00 52.23 267 PHE B N 1
ATOM 4022 C CA . PHE B 2 246 ? 199.354 54.574 78.892 1.00 57.32 267 PHE B CA 1
ATOM 4023 C C . PHE B 2 246 ? 198.712 54.597 77.514 1.00 59.45 267 PHE B C 1
ATOM 4024 O O . PHE B 2 246 ? 197.646 54.006 77.313 1.00 62.35 267 PHE B O 1
ATOM 4032 N N . SER B 2 247 ? 199.356 55.266 76.563 1.00 57.52 268 SER B N 1
ATOM 4033 C CA . SER B 2 247 ? 198.905 55.263 75.179 1.00 60.06 268 SER B CA 1
ATOM 4034 C C . SER B 2 247 ? 198.766 53.844 74.641 1.00 62.67 268 SER B C 1
ATOM 4035 O O . SER B 2 247 ? 199.590 52.968 74.922 1.00 59.46 268 SER B O 1
ATOM 4038 N N . TYR B 2 248 ? 197.656 53.604 73.943 1.00 62.63 269 TYR B N 1
ATOM 4039 C CA . TYR B 2 248 ? 197.386 52.406 73.152 1.00 61.60 269 TYR B CA 1
ATOM 4040 C C . TYR B 2 248 ? 197.201 51.163 74.007 1.00 58.10 269 TYR B C 1
ATOM 4041 O O . TYR B 2 248 ? 197.232 50.048 73.470 1.00 61.97 269 TYR B O 1
ATOM 4050 N N . LEU B 2 249 ? 197.002 51.310 75.316 1.00 52.47 270 LEU B N 1
ATOM 4051 C CA . LEU B 2 249 ? 196.867 50.143 76.193 1.00 60.54 270 LEU B CA 1
ATOM 4052 C C . LEU B 2 249 ? 195.398 49.713 76.203 1.00 62.13 270 LEU B C 1
ATOM 4053 O O . LEU B 2 249 ? 194.689 49.770 77.210 1.00 53.76 270 LEU B O 1
ATOM 4058 N N . ARG B 2 250 ? 194.963 49.244 75.028 1.00 63.06 271 ARG B N 1
ATOM 4059 C CA . ARG B 2 250 ? 193.551 49.005 74.762 1.00 66.47 271 ARG B CA 1
ATOM 4060 C C . ARG B 2 250 ? 193.033 47.727 75.408 1.00 62.31 271 ARG B C 1
ATOM 4061 O O . ARG B 2 250 ? 191.816 47.581 75.574 1.00 65.65 271 ARG B O 1
ATOM 4069 N N . GLN B 2 251 ? 193.915 46.806 75.782 1.00 61.34 272 GLN B N 1
ATOM 4070 C CA . GLN B 2 251 ? 193.501 45.590 76.463 1.00 59.07 272 GLN B CA 1
ATOM 4071 C C . GLN B 2 251 ? 193.732 45.647 77.967 1.00 57.99 272 GLN B C 1
ATOM 4072 O O . GLN B 2 251 ? 193.418 44.672 78.656 1.00 51.49 272 GLN B O 1
ATOM 4078 N N . LEU B 2 252 ? 194.247 46.756 78.500 1.00 56.65 273 LEU B N 1
ATOM 4079 C CA . LEU B 2 252 ? 194.707 46.742 79.882 1.00 55.81 273 LEU B CA 1
ATOM 4080 C C . LEU B 2 252 ? 193.523 46.563 80.814 1.00 60.74 273 LEU B C 1
ATOM 4081 O O . LEU B 2 252 ? 192.551 47.322 80.759 1.00 69.63 273 LEU B O 1
ATOM 4086 N N . TYR B 2 253 ? 193.625 45.560 81.682 1.00 61.99 274 TYR B N 1
ATOM 4087 C CA . TYR B 2 253 ? 192.545 45.148 82.567 1.00 65.17 274 TYR B CA 1
ATOM 4088 C C . TYR B 2 253 ? 192.730 45.723 83.969 1.00 65.34 274 TYR B C 1
ATOM 4089 O O . TYR B 2 253 ? 191.858 46.431 84.478 1.00 64.33 274 TYR B O 1
ATOM 4098 N N . ARG B 2 254 ? 193.876 45.472 84.590 1.00 66.00 275 ARG B N 1
ATOM 4099 C CA . ARG B 2 254 ? 194.209 46.064 85.874 1.00 64.45 275 ARG B CA 1
ATOM 4100 C C . ARG B 2 254 ? 195.461 46.904 85.711 1.00 59.22 275 ARG B C 1
ATOM 4101 O O . ARG B 2 254 ? 196.416 46.491 85.042 1.00 51.47 275 ARG B O 1
ATOM 4109 N N . LEU B 2 255 ? 195.436 48.087 86.313 1.00 61.99 276 LEU B N 1
ATOM 4110 C CA . LEU B 2 255 ? 196.598 48.951 86.430 1.00 59.25 276 LEU B CA 1
ATOM 4111 C C . LEU B 2 255 ? 196.700 49.393 87.875 1.00 54.09 276 LEU B C 1
ATOM 4112 O O . LEU B 2 255 ? 195.691 49.736 88.495 1.00 58.31 276 LEU B O 1
ATOM 4117 N N . ASP B 2 256 ? 197.916 49.414 88.399 1.00 55.46 277 ASP B N 1
ATOM 4118 C CA . ASP B 2 256 ? 198.128 49.677 89.819 1.00 58.66 277 ASP B CA 1
ATOM 4119 C C . ASP B 2 256 ? 199.339 50.588 89.956 1.00 51.75 277 ASP B C 1
ATOM 4120 O O . ASP B 2 256 ? 200.461 50.170 89.664 1.00 51.21 277 ASP B O 1
ATOM 4125 N N . MET B 2 257 ? 199.119 51.810 90.438 1.00 52.51 278 MET B N 1
ATOM 4126 C CA . MET B 2 257 ? 200.210 52.705 90.808 1.00 58.06 278 MET B CA 1
ATOM 4127 C C . MET B 2 257 ? 200.086 53.130 92.271 1.00 59.75 278 MET B C 1
ATOM 4128 O O . MET B 2 257 ? 200.444 54.251 92.636 1.00 61.23 278 MET B O 1
ATOM 4133 N N . SER B 2 258 ? 199.562 52.244 93.116 1.00 64.89 279 SER B N 1
ATOM 4134 C CA . SER B 2 258 ? 199.565 52.485 94.554 1.00 66.28 279 SER B CA 1
ATOM 4135 C C . SER B 2 258 ? 200.987 52.701 95.063 1.00 65.13 279 SER B C 1
ATOM 4136 O O . SER B 2 258 ? 201.963 52.267 94.445 1.00 65.01 279 SER B O 1
ATOM 4139 N N . ASN B 2 259 ? 201.094 53.419 96.183 1.00 60.12 280 ASN B N 1
ATOM 4140 C CA . ASN B 2 259 ? 202.364 53.643 96.873 1.00 63.78 280 ASN B CA 1
ATOM 4141 C C . ASN B 2 259 ? 203.381 54.331 95.961 1.00 55.48 280 ASN B C 1
ATOM 4142 O O . ASN B 2 259 ? 204.501 53.856 95.769 1.00 49.36 280 ASN B O 1
ATOM 4147 N N . ASN B 2 260 ? 202.975 55.473 95.406 1.00 56.22 281 ASN B N 1
ATOM 4148 C CA . ASN B 2 260 ? 203.797 56.265 94.502 1.00 57.94 281 ASN B CA 1
ATOM 4149 C C . ASN B 2 260 ? 203.577 57.744 94.809 1.00 60.75 281 ASN B C 1
ATOM 4150 O O . ASN B 2 260 ? 202.615 58.103 95.489 1.00 74.55 281 ASN B O 1
ATOM 4155 N N . ASN B 2 261 ? 204.464 58.612 94.312 1.00 53.60 282 ASN B N 1
ATOM 4156 C CA . ASN B 2 261 ? 204.361 60.032 94.664 1.00 62.36 282 ASN B CA 1
ATOM 4157 C C . ASN B 2 261 ? 203.514 60.804 93.663 1.00 65.84 282 ASN B C 1
ATOM 4158 O O . ASN B 2 261 ? 203.930 61.856 93.176 1.00 70.21 282 ASN B O 1
ATOM 4163 N N . LEU B 2 262 ? 202.293 60.352 93.405 1.00 68.33 283 LEU B N 1
ATOM 4164 C CA . LEU B 2 262 ? 201.458 60.989 92.397 1.00 73.81 283 LEU B CA 1
ATOM 4165 C C . LEU B 2 262 ? 200.687 62.129 93.044 1.00 71.00 283 LEU B C 1
ATOM 4166 O O . LEU B 2 262 ? 199.956 61.919 94.019 1.00 70.56 283 LEU B O 1
ATOM 4171 N N . SER B 2 263 ? 200.866 63.325 92.506 1.00 71.09 284 SER B N 1
ATOM 4172 C CA . SER B 2 263 ? 200.116 64.501 92.905 1.00 84.21 284 SER B CA 1
ATOM 4173 C C . SER B 2 263 ? 199.232 65.045 91.791 1.00 96.87 284 SER B C 1
ATOM 4174 O O . SER B 2 263 ? 198.224 65.698 92.081 1.00 99.72 284 SER B O 1
ATOM 4177 N N . ASN B 2 264 ? 199.575 64.787 90.529 1.00 85.60 285 ASN B N 1
ATOM 4178 C CA . ASN B 2 264 ? 198.754 65.214 89.409 1.00 94.14 285 ASN B CA 1
ATOM 4179 C C . ASN B 2 264 ? 198.564 64.026 88.482 1.00 93.58 285 ASN B C 1
ATOM 4180 O O . ASN B 2 264 ? 199.349 63.076 88.480 1.00 87.91 285 ASN B O 1
ATOM 4185 N N . LEU B 2 265 ? 197.504 64.104 87.692 1.00 90.51 286 LEU B N 1
ATOM 4186 C CA . LEU B 2 265 ? 197.251 63.181 86.590 1.00 89.36 286 LEU B CA 1
ATOM 4187 C C . LEU B 2 265 ? 196.859 64.096 85.440 1.00 90.03 286 LEU B C 1
ATOM 4188 O O . LEU B 2 265 ? 195.781 64.721 85.492 1.00 92.36 286 LEU B O 1
ATOM 4193 N N . PRO B 2 266 ? 197.680 64.224 84.398 1.00 93.86 287 PRO B N 1
ATOM 4194 C CA . PRO B 2 266 ? 197.322 65.125 83.300 1.00 90.88 287 PRO B CA 1
ATOM 4195 C C . PRO B 2 266 ? 196.102 64.598 82.567 1.00 89.99 287 PRO B C 1
ATOM 4196 O O . PRO B 2 266 ? 195.923 63.386 82.419 1.00 85.44 287 PRO B O 1
ATOM 4200 N N . GLN B 2 267 ? 195.239 65.522 82.141 1.00 91.39 288 GLN B N 1
ATOM 4201 C CA . GLN B 2 267 ? 193.977 65.119 81.537 1.00 93.77 288 GLN B CA 1
ATOM 4202 C C . GLN B 2 267 ? 194.234 64.221 80.337 1.00 93.89 288 GLN B C 1
ATOM 4203 O O . GLN B 2 267 ? 195.139 64.469 79.536 1.00 94.17 288 GLN B O 1
ATOM 4209 N N . GLY B 2 268 ? 193.453 63.150 80.243 1.00 93.67 289 GLY B N 1
ATOM 4210 C CA . GLY B 2 268 ? 193.416 62.300 79.075 1.00 90.68 289 GLY B CA 1
ATOM 4211 C C . GLY B 2 268 ? 194.387 61.140 79.075 1.00 82.17 289 GLY B C 1
ATOM 4212 O O . GLY B 2 268 ? 194.422 60.390 78.093 1.00 83.04 289 GLY B O 1
ATOM 4213 N N . ILE B 2 269 ? 195.160 60.952 80.147 1.00 87.18 290 ILE B N 1
ATOM 4214 C CA . ILE B 2 269 ? 196.107 59.842 80.205 1.00 78.78 290 ILE B CA 1
ATOM 4215 C C . ILE B 2 269 ? 195.416 58.491 80.164 1.00 79.74 290 ILE B C 1
ATOM 4216 O O . ILE B 2 269 ? 196.033 57.488 79.781 1.00 79.62 290 ILE B O 1
ATOM 4221 N N . PHE B 2 270 ? 194.156 58.425 80.578 1.00 74.06 291 PHE B N 1
ATOM 4222 C CA . PHE B 2 270 ? 193.412 57.180 80.569 1.00 71.55 291 PHE B CA 1
ATOM 4223 C C . PHE B 2 270 ? 192.509 57.063 79.349 1.00 75.23 291 PHE B C 1
ATOM 4224 O O . PHE B 2 270 ? 191.712 56.122 79.266 1.00 79.46 291 PHE B O 1
ATOM 4232 N N . ASP B 2 271 ? 192.645 57.983 78.386 1.00 69.97 292 ASP B N 1
ATOM 4233 C CA . ASP B 2 271 ? 191.744 58.015 77.238 1.00 77.54 292 ASP B CA 1
ATOM 4234 C C . ASP B 2 271 ? 191.773 56.713 76.452 1.00 83.54 292 ASP B C 1
ATOM 4235 O O . ASP B 2 271 ? 190.757 56.321 75.864 1.00 86.17 292 ASP B O 1
ATOM 4240 N N . ASP B 2 272 ? 192.918 56.043 76.413 1.00 78.87 293 ASP B N 1
ATOM 4241 C CA . ASP B 2 272 ? 193.074 54.844 75.606 1.00 77.29 293 ASP B CA 1
ATOM 4242 C C . ASP B 2 272 ? 192.720 53.575 76.373 1.00 72.72 293 ASP B C 1
ATOM 4243 O O . ASP B 2 272 ? 192.715 52.491 75.780 1.00 68.16 293 ASP B O 1
ATOM 4248 N N . LEU B 2 273 ? 192.413 53.687 77.667 1.00 73.60 294 LEU B N 1
ATOM 4249 C CA . LEU B 2 273 ? 192.130 52.530 78.518 1.00 74.02 294 LEU B CA 1
ATOM 4250 C C . LEU B 2 273 ? 190.686 52.070 78.307 1.00 79.20 294 LEU B C 1
ATOM 4251 O O . LEU B 2 273 ? 189.785 52.317 79.114 1.00 77.88 294 LEU B O 1
ATOM 4256 N N . ASP B 2 274 ? 190.483 51.346 77.198 1.00 77.75 295 ASP B N 1
ATOM 4257 C CA . ASP B 2 274 ? 189.146 50.912 76.796 1.00 79.89 295 ASP B CA 1
ATOM 4258 C C . ASP B 2 274 ? 188.574 49.858 77.736 1.00 82.38 295 ASP B C 1
ATOM 4259 O O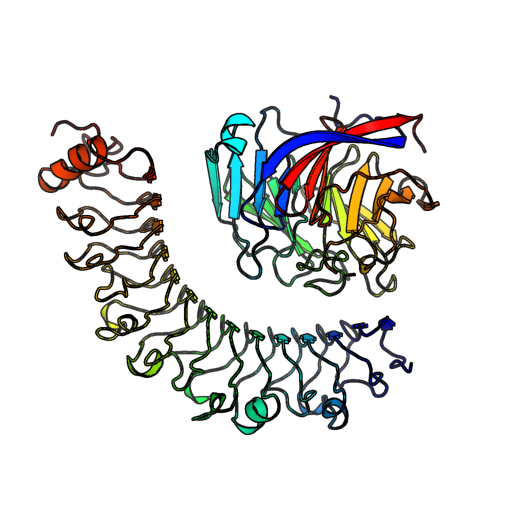 . ASP B 2 274 ? 187.349 49.762 77.883 1.00 83.73 295 ASP B O 1
ATOM 4264 N N . ASN B 2 275 ? 189.434 49.053 78.365 1.00 75.66 296 ASN B N 1
ATOM 4265 C CA . ASN B 2 275 ? 189.008 47.906 79.160 1.00 76.58 296 ASN B CA 1
ATOM 4266 C C . ASN B 2 275 ? 189.421 48.016 80.621 1.00 62.62 296 ASN B C 1
ATOM 4267 O O . ASN B 2 275 ? 189.486 46.992 81.307 1.00 61.22 296 ASN B O 1
ATOM 4272 N N . ILE B 2 276 ? 189.660 49.219 81.139 1.00 67.47 297 ILE B N 1
ATOM 4273 C CA . ILE B 2 276 ? 190.291 49.323 82.450 1.00 67.10 297 ILE B CA 1
ATOM 4274 C C . ILE B 2 276 ? 189.209 48.978 83.468 1.00 78.29 297 ILE B C 1
ATOM 4275 O O . ILE B 2 276 ? 188.334 49.787 83.776 1.00 85.45 297 ILE B O 1
ATOM 4280 N N . THR B 2 277 ? 189.243 47.734 83.955 1.00 72.68 298 THR B N 1
ATOM 4281 C CA . THR B 2 277 ? 188.260 47.206 84.898 1.00 77.96 298 THR B CA 1
ATOM 4282 C C . THR B 2 277 ? 188.607 47.531 86.343 1.00 77.68 298 THR B C 1
ATOM 4283 O O . THR B 2 277 ? 187.730 47.915 87.125 1.00 78.25 298 THR B O 1
ATOM 4287 N N . GLN B 2 278 ? 189.868 47.352 86.724 1.00 77.77 299 GLN B N 1
ATOM 4288 C CA . GLN B 2 278 ? 190.324 47.664 88.069 1.00 76.68 299 GLN B CA 1
ATOM 4289 C C . GLN B 2 278 ? 191.497 48.625 87.969 1.00 69.61 299 GLN B C 1
ATOM 4290 O O . GLN B 2 278 ? 192.558 48.279 87.429 1.00 55.71 299 GLN B O 1
ATOM 4296 N N . LEU B 2 279 ? 191.298 49.825 88.504 1.00 68.40 300 LEU B N 1
ATOM 4297 C CA . LEU B 2 279 ? 192.286 50.894 88.496 1.00 68.84 300 LEU B CA 1
ATOM 4298 C C . LEU B 2 279 ? 192.553 51.252 89.951 1.00 64.90 300 LEU B C 1
ATOM 4299 O O . LEU B 2 279 ? 191.658 51.739 90.653 1.00 66.13 300 LEU B O 1
ATOM 4304 N N . ILE B 2 280 ? 193.770 51.007 90.409 1.00 55.89 301 ILE B N 1
ATOM 4305 C CA . ILE B 2 280 ? 194.083 51.101 91.825 1.00 62.31 301 ILE B CA 1
ATOM 4306 C C . ILE B 2 280 ? 195.079 52.237 91.992 1.00 59.55 301 ILE B C 1
ATOM 4307 O O . ILE B 2 280 ? 196.221 52.158 91.523 1.00 58.48 301 ILE B O 1
ATOM 4312 N N . LEU B 2 281 ? 194.654 53.287 92.677 1.00 56.23 302 LEU B N 1
ATOM 4313 C CA . LEU B 2 281 ? 195.468 54.486 92.798 1.00 64.68 302 LEU B CA 1
ATOM 4314 C C . LEU B 2 281 ? 195.604 54.920 94.256 1.00 69.36 302 LEU B C 1
ATOM 4315 O O . LEU B 2 281 ? 195.882 56.090 94.530 1.00 65.88 302 LEU B O 1
ATOM 4320 N N . ARG B 2 282 ? 195.428 53.992 95.195 1.00 67.97 303 ARG B N 1
ATOM 4321 C CA . ARG B 2 282 ? 195.500 54.321 96.610 1.00 73.04 303 ARG B CA 1
ATOM 4322 C C . ARG B 2 282 ? 196.928 54.681 97.008 1.00 72.95 303 ARG B C 1
ATOM 4323 O O . ARG B 2 282 ? 197.889 54.455 96.264 1.00 67.16 303 ARG B O 1
ATOM 4331 N N . ASN B 2 283 ? 197.047 55.293 98.190 1.00 77.22 304 ASN B N 1
ATOM 4332 C CA . ASN B 2 283 ? 198.341 55.542 98.830 1.00 73.99 304 ASN B CA 1
ATOM 4333 C C . ASN B 2 283 ? 199.225 56.428 97.952 1.00 70.14 304 ASN B C 1
ATOM 4334 O O . ASN B 2 283 ? 200.422 56.177 97.781 1.00 62.48 304 ASN B O 1
ATOM 4339 N N . ASN B 2 284 ? 198.612 57.486 97.411 1.00 76.07 305 ASN B N 1
ATOM 4340 C CA . ASN B 2 284 ? 199.167 58.482 96.509 1.00 74.32 305 ASN B CA 1
ATOM 4341 C C . ASN B 2 284 ? 198.784 59.878 96.987 1.00 76.46 305 ASN B C 1
ATOM 4342 O O . ASN B 2 284 ? 197.618 60.117 97.336 1.00 76.20 305 ASN B O 1
ATOM 4347 N N . PRO B 2 285 ? 199.745 60.834 97.004 1.00 82.24 306 PRO B N 1
ATOM 4348 C CA . PRO B 2 285 ? 199.518 62.195 97.560 1.00 86.35 306 PRO B CA 1
ATOM 4349 C C . PRO B 2 285 ? 198.844 63.167 96.592 1.00 88.11 306 PRO B C 1
ATOM 4350 O O . PRO B 2 285 ? 199.456 64.067 96.014 1.00 84.32 306 PRO B O 1
ATOM 4354 N N . TRP B 2 286 ? 197.530 63.006 96.433 1.00 94.67 307 TRP B N 1
ATOM 4355 C CA . TRP B 2 286 ? 196.802 63.686 95.363 1.00 104.52 307 TRP B CA 1
ATOM 4356 C C . TRP B 2 286 ? 196.624 65.161 95.695 1.00 121.92 307 TRP B C 1
ATOM 4357 O O . TRP B 2 286 ? 195.890 65.514 96.624 1.00 128.56 307 TRP B O 1
ATOM 4368 N N . TYR B 2 287 ? 197.280 66.026 94.925 1.00 113.01 308 TYR B N 1
ATOM 4369 C CA . TYR B 2 287 ? 197.007 67.453 94.997 1.00 124.89 308 TYR B CA 1
ATOM 4370 C C . TYR B 2 287 ? 195.737 67.739 94.212 1.00 136.67 308 TYR B C 1
ATOM 4371 O O . TYR B 2 287 ? 195.584 67.284 93.073 1.00 137.34 308 TYR B O 1
ATOM 4380 N N . CYS B 2 288 ? 194.834 68.507 94.813 1.00 132.70 309 CYS B N 1
ATOM 4381 C CA . CYS B 2 288 ? 193.499 68.726 94.262 1.00 135.07 309 CYS B CA 1
ATOM 4382 C C . CYS B 2 288 ? 193.354 70.210 93.938 1.00 139.49 309 CYS B C 1
ATOM 4383 O O . CYS B 2 288 ? 193.107 71.033 94.824 1.00 142.78 309 CYS B O 1
ATOM 4386 N N . GLY B 2 289 ? 193.503 70.536 92.658 1.00 129.82 310 GLY B N 1
ATOM 4387 C CA . GLY B 2 289 ? 193.401 71.899 92.184 1.00 131.64 310 GLY B CA 1
ATOM 4388 C C . GLY B 2 289 ? 192.727 71.936 90.831 1.00 130.07 310 GLY B C 1
ATOM 4389 O O . GLY B 2 289 ? 192.017 70.993 90.470 1.00 127.28 310 GLY B O 1
ATOM 4390 N N . CYS B 2 290 ? 192.938 73.020 90.079 1.00 138.80 311 CYS B N 1
ATOM 4391 C CA . CYS B 2 290 ? 192.326 73.150 88.760 1.00 131.16 311 CYS B CA 1
ATOM 4392 C C . CYS B 2 290 ? 192.586 71.910 87.914 1.00 118.18 311 CYS B C 1
ATOM 4393 O O . CYS B 2 290 ? 191.656 71.312 87.357 1.00 121.14 311 CYS B O 1
ATOM 4396 N N . LYS B 2 291 ? 193.840 71.455 87.893 1.00 135.50 312 LYS B N 1
ATOM 4397 C CA . LYS B 2 291 ? 194.264 70.441 86.937 1.00 118.43 312 LYS B CA 1
ATOM 4398 C C . LYS B 2 291 ? 193.549 69.115 87.156 1.00 106.68 312 LYS B C 1
ATOM 4399 O O . LYS B 2 291 ? 193.567 68.256 86.266 1.00 101.56 312 LYS B O 1
ATOM 4405 N N . MET B 2 292 ? 192.924 68.927 88.316 1.00 111.67 313 MET B N 1
ATOM 4406 C CA . MET B 2 292 ? 192.284 67.667 88.656 1.00 105.10 313 MET B CA 1
ATOM 4407 C C . MET B 2 292 ? 190.760 67.723 88.558 1.00 108.10 313 MET B C 1
ATOM 4408 O O . MET B 2 292 ? 190.092 66.725 88.870 1.00 107.77 313 MET B O 1
ATOM 4413 N N . LYS B 2 293 ? 190.196 68.830 88.054 1.00 107.33 314 LYS B N 1
ATOM 4414 C CA . LYS B 2 293 ? 188.739 68.916 87.932 1.00 108.55 314 LYS B CA 1
ATOM 4415 C C . LYS B 2 293 ? 188.200 67.792 87.056 1.00 107.88 314 LYS B C 1
ATOM 4416 O O . LYS B 2 293 ? 187.213 67.129 87.417 1.00 106.99 314 LYS B O 1
ATOM 4422 N N . TRP B 2 294 ? 188.905 67.492 85.957 1.00 104.81 315 TRP B N 1
ATOM 4423 C CA . TRP B 2 294 ? 188.467 66.455 85.029 1.00 101.78 315 TRP B CA 1
ATOM 4424 C C . TRP B 2 294 ? 188.235 65.139 85.751 1.00 97.02 315 TRP B C 1
ATOM 4425 O O . TRP B 2 294 ? 187.271 64.424 85.439 1.00 95.56 315 TRP B O 1
ATOM 4436 N N . VAL B 2 295 ? 189.041 64.852 86.781 1.00 103.94 316 VAL B N 1
ATOM 4437 C CA . VAL B 2 295 ? 188.935 63.567 87.463 1.00 102.08 316 VAL B CA 1
ATOM 4438 C C . VAL B 2 295 ? 187.517 63.361 87.959 1.00 109.41 316 VAL B C 1
ATOM 4439 O O . VAL B 2 295 ? 186.876 62.347 87.646 1.00 107.08 316 VAL B O 1
ATOM 4443 N N . ARG B 2 296 ? 186.981 64.360 88.675 1.00 107.57 317 ARG B N 1
ATOM 4444 C CA . ARG B 2 296 ? 185.618 64.258 89.184 1.00 115.21 317 ARG B CA 1
ATOM 4445 C C . ARG B 2 296 ? 184.668 63.866 88.063 1.00 119.23 317 ARG B C 1
ATOM 4446 O O . ARG B 2 296 ? 184.004 62.821 88.129 1.00 115.91 317 ARG B O 1
ATOM 4454 N N . ASP B 2 297 ? 184.676 64.640 86.973 1.00 113.29 318 ASP B N 1
ATOM 4455 C CA . ASP B 2 297 ? 183.748 64.368 85.884 1.00 114.24 318 ASP B CA 1
ATOM 4456 C C . ASP B 2 297 ? 184.022 62.996 85.295 1.00 108.95 318 ASP B C 1
ATOM 4457 O O . ASP B 2 297 ? 183.097 62.197 85.099 1.00 109.83 318 ASP B O 1
ATOM 4462 N N . TRP B 2 298 ? 185.300 62.682 85.074 1.00 115.12 319 TRP B N 1
ATOM 4463 C CA . TRP B 2 298 ? 185.655 61.393 84.499 1.00 109.27 319 TRP B CA 1
ATOM 4464 C C . TRP B 2 298 ? 185.190 60.262 85.399 1.00 110.17 319 TRP B C 1
ATOM 4465 O O . TRP B 2 298 ? 184.788 59.200 84.910 1.00 108.57 319 TRP B O 1
ATOM 4476 N N . LEU B 2 299 ? 185.221 60.481 86.715 1.00 107.33 320 LEU B N 1
ATOM 4477 C CA . LEU B 2 299 ? 184.749 59.467 87.643 1.00 108.87 320 LEU B CA 1
ATOM 4478 C C . LEU B 2 299 ? 183.233 59.480 87.762 1.00 117.52 320 LEU B C 1
ATOM 4479 O O . LEU B 2 299 ? 182.636 58.443 88.059 1.00 116.93 320 LEU B O 1
ATOM 4484 N N . GLN B 2 300 ? 182.588 60.632 87.555 1.00 111.36 321 GLN B N 1
ATOM 4485 C CA . GLN B 2 300 ? 181.127 60.631 87.518 1.00 117.09 321 GLN B CA 1
ATOM 4486 C C . GLN B 2 300 ? 180.611 59.953 86.254 1.00 117.38 321 GLN B C 1
ATOM 4487 O O . GLN B 2 300 ? 179.626 59.209 86.300 1.00 117.28 321 GLN B O 1
ATOM 4493 N N . SER B 2 301 ? 181.257 60.205 85.118 1.00 119.56 322 SER B N 1
ATOM 4494 C CA . SER B 2 301 ? 180.938 59.531 83.865 1.00 115.74 322 SER B CA 1
ATOM 4495 C C . SER B 2 301 ? 181.565 58.145 83.768 1.00 111.04 322 SER B C 1
ATOM 4496 O O . SER B 2 301 ? 181.414 57.486 82.735 1.00 108.49 322 SER B O 1
ATOM 4499 N N . LEU B 2 302 ? 182.278 57.711 84.804 1.00 112.76 323 LEU B N 1
ATOM 4500 C CA . LEU B 2 302 ? 182.941 56.415 84.795 1.00 110.75 323 LEU B CA 1
ATOM 4501 C C . LEU B 2 302 ? 181.917 55.289 84.631 1.00 115.87 323 LEU B C 1
ATOM 4502 O O . LEU B 2 302 ? 180.848 55.327 85.254 1.00 117.76 323 LEU B O 1
ATOM 4507 N N . PRO B 2 303 ? 182.184 54.305 83.769 1.00 108.34 324 PRO B N 1
ATOM 4508 C CA . PRO B 2 303 ? 181.236 53.195 83.579 1.00 107.58 324 PRO B CA 1
ATOM 4509 C C . PRO B 2 303 ? 181.098 52.301 84.809 1.00 105.56 324 PRO B C 1
ATOM 4510 O O . PRO B 2 303 ? 182.014 52.173 85.626 1.00 105.99 324 PRO B O 1
ATOM 4514 N N . VAL B 2 304 ? 179.920 51.669 84.919 1.00 109.79 325 VAL B N 1
ATOM 4515 C CA . VAL B 2 304 ? 179.549 50.900 86.111 1.00 102.80 325 VAL B CA 1
ATOM 4516 C C . VAL B 2 304 ? 180.514 49.744 86.350 1.00 95.08 325 VAL B C 1
ATOM 4517 O O . VAL B 2 304 ? 180.900 49.465 87.492 1.00 94.52 325 VAL B O 1
ATOM 4521 N N . LYS B 2 305 ? 180.918 49.054 85.281 1.00 101.63 326 LYS B N 1
ATOM 4522 C CA . LYS B 2 305 ? 181.778 47.881 85.423 1.00 94.03 326 LYS B CA 1
ATOM 4523 C C . LYS B 2 305 ? 183.146 48.249 85.987 1.00 89.79 326 LYS B C 1
ATOM 4524 O O . LYS B 2 305 ? 183.749 47.461 86.727 1.00 88.63 326 LYS B O 1
ATOM 4530 N N . VAL B 2 306 ? 183.658 49.426 85.633 1.00 91.19 327 VAL B N 1
ATOM 4531 C CA . VAL B 2 306 ? 184.985 49.841 86.068 1.00 85.92 327 VAL B CA 1
ATOM 4532 C C . VAL B 2 306 ? 184.979 50.103 87.569 1.00 85.75 327 VAL B C 1
ATOM 4533 O O . VAL B 2 306 ? 184.076 50.763 88.103 1.00 87.09 327 VAL B O 1
ATOM 4537 N N . ASN B 2 307 ? 185.982 49.567 88.259 1.00 75.48 328 ASN B N 1
ATOM 4538 C CA . ASN B 2 307 ? 186.193 49.780 89.684 1.00 81.80 328 ASN B CA 1
ATOM 4539 C C . ASN B 2 307 ? 187.474 50.584 89.864 1.00 82.31 328 ASN B C 1
ATOM 4540 O O . ASN B 2 307 ? 188.567 50.111 89.526 1.00 80.28 328 ASN B O 1
ATOM 4545 N N . VAL B 2 308 ? 187.339 51.787 90.413 1.00 81.01 329 VAL B N 1
ATOM 4546 C CA . VAL B 2 308 ? 188.469 52.669 90.661 1.00 79.37 329 VAL B CA 1
ATOM 4547 C C . VAL B 2 308 ? 188.558 52.869 92.162 1.00 86.00 329 VAL B C 1
ATOM 4548 O O . VAL B 2 308 ? 187.529 52.998 92.835 1.00 90.00 329 VAL B O 1
ATOM 4552 N N . ARG B 2 309 ? 189.778 52.900 92.692 1.00 81.53 330 ARG B N 1
ATOM 4553 C CA . ARG B 2 309 ? 189.931 53.150 94.114 1.00 83.22 330 ARG B CA 1
ATOM 4554 C C . ARG B 2 309 ? 191.161 54.006 94.364 1.00 80.41 330 ARG B C 1
ATOM 4555 O O . ARG B 2 309 ? 192.065 54.095 93.534 1.00 80.09 330 ARG B O 1
ATOM 4563 N N . GLY B 2 310 ? 191.161 54.667 95.519 1.00 84.52 331 GLY B N 1
ATOM 4564 C CA . GLY B 2 310 ? 192.357 55.240 96.085 1.00 80.93 331 GLY B CA 1
ATOM 4565 C C . GLY B 2 310 ? 192.571 56.712 95.846 1.00 84.39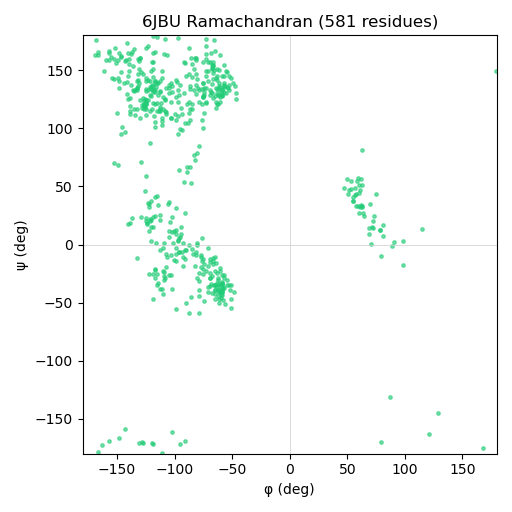 331 GLY B C 1
ATOM 4566 O O . GLY B 2 310 ? 193.606 57.241 96.274 1.00 87.98 331 GLY B O 1
ATOM 4567 N N . LEU B 2 311 ? 191.634 57.389 95.188 1.00 89.48 332 LEU B N 1
ATOM 4568 C CA . LEU B 2 311 ? 191.792 58.790 94.807 1.00 95.32 332 LEU B CA 1
ATOM 4569 C C . LEU B 2 311 ? 191.233 59.687 95.911 1.00 104.00 332 LEU B C 1
ATOM 4570 O O . LEU B 2 311 ? 190.014 59.848 96.026 1.00 100.97 332 LEU B O 1
ATOM 4575 N N . MET B 2 312 ? 192.122 60.310 96.689 1.00 101.58 333 MET B N 1
ATOM 4576 C CA . MET B 2 312 ? 191.718 61.215 97.759 1.00 108.14 333 MET B CA 1
ATOM 4577 C C . MET B 2 312 ? 192.748 62.326 97.887 1.00 111.94 333 MET B C 1
ATOM 4578 O O . MET B 2 312 ? 193.946 62.112 97.684 1.00 108.92 333 MET B O 1
ATOM 4583 N N . CYS B 2 313 ? 192.272 63.503 98.277 1.00 113.04 334 CYS B N 1
ATOM 4584 C CA . CYS B 2 313 ? 193.125 64.678 98.349 1.00 121.62 334 CYS B CA 1
ATOM 4585 C C . CYS B 2 313 ? 194.038 64.634 99.567 1.00 126.47 334 CYS B C 1
ATOM 4586 O O . CYS B 2 313 ? 193.622 64.249 100.661 1.00 122.80 334 CYS B O 1
ATOM 4589 N N . GLN B 2 314 ? 195.289 65.040 99.369 1.00 110.42 335 GLN B N 1
ATOM 4590 C CA . GLN B 2 314 ? 196.214 65.291 100.464 1.00 126.04 335 GLN B CA 1
ATOM 4591 C C . GLN B 2 314 ? 196.662 66.739 100.544 1.00 147.17 335 GLN B C 1
ATOM 4592 O O . GLN B 2 314 ? 196.942 67.228 101.639 1.00 148.21 335 GLN B O 1
ATOM 4598 N N . ALA B 2 315 ? 196.708 67.447 99.421 1.00 118.17 336 ALA B N 1
ATOM 4599 C CA . ALA B 2 315 ? 197.026 68.860 99.419 1.00 137.03 336 ALA B CA 1
ATOM 4600 C C . ALA B 2 315 ? 196.015 69.590 98.546 1.00 155.90 336 ALA B C 1
ATOM 4601 O O . ALA B 2 315 ? 195.618 69.072 97.495 1.00 158.24 336 ALA B O 1
ATOM 4603 N N . PRO B 2 316 ? 195.572 70.793 98.950 1.00 150.27 337 PRO B N 1
ATOM 4604 C CA . PRO B 2 316 ? 196.025 71.542 100.131 1.00 151.71 337 PRO B CA 1
ATOM 4605 C C . PRO B 2 316 ? 195.544 70.977 101.464 1.00 148.51 337 PRO B C 1
ATOM 4606 O O . PRO B 2 316 ? 194.790 70.004 101.506 1.00 147.53 337 PRO B O 1
ATOM 4610 N N . GLU B 2 317 ? 196.002 71.611 102.546 1.00 191.13 338 GLU B N 1
ATOM 4611 C CA . GLU B 2 317 ? 195.605 71.197 103.888 1.00 155.61 338 GLU B CA 1
ATOM 4612 C C . GLU B 2 317 ? 194.095 71.270 104.075 1.00 151.87 338 GLU B C 1
ATOM 4613 O O . GLU B 2 317 ? 193.501 70.404 104.728 1.00 151.09 338 GLU B O 1
ATOM 4619 N N . LYS B 2 318 ? 193.461 72.299 103.509 1.00 149.45 339 LYS B N 1
ATOM 4620 C CA . LYS B 2 318 ? 192.040 72.539 103.751 1.00 141.60 339 LYS B CA 1
ATOM 4621 C C . LYS B 2 318 ? 191.186 71.345 103.333 1.00 134.85 339 LYS B C 1
ATOM 4622 O O . LYS B 2 318 ? 190.232 70.982 104.032 1.00 132.51 339 LYS B O 1
ATOM 4628 N N . VAL B 2 319 ? 191.508 70.721 102.205 1.00 142.02 340 VAL B N 1
ATOM 4629 C CA . VAL B 2 319 ? 190.731 69.598 101.697 1.00 138.73 340 VAL B CA 1
ATOM 4630 C C . VAL B 2 319 ? 191.532 68.299 101.752 1.00 133.86 340 VAL B C 1
ATOM 4631 O O . VAL B 2 319 ? 191.212 67.345 101.046 1.00 133.90 340 VAL B O 1
ATOM 4635 N N . ARG B 2 320 ? 192.563 68.247 102.591 1.00 140.85 341 ARG B N 1
ATOM 4636 C CA . ARG B 2 320 ? 193.334 67.022 102.747 1.00 135.08 341 ARG B CA 1
ATOM 4637 C C . ARG B 2 320 ? 192.449 65.916 103.305 1.00 130.96 341 ARG B C 1
ATOM 4638 O O . ARG B 2 320 ? 191.735 66.115 104.291 1.00 133.08 341 ARG B O 1
ATOM 4646 N N . GLY B 2 321 ? 192.489 64.752 102.664 1.00 128.35 342 GLY B N 1
ATOM 4647 C CA . GLY B 2 321 ? 191.689 63.625 103.091 1.00 125.98 342 GLY B CA 1
ATOM 4648 C C . GLY B 2 321 ? 190.304 63.557 102.486 1.00 126.03 342 GLY B C 1
ATOM 4649 O O . GLY B 2 321 ? 189.564 62.610 102.781 1.00 121.73 342 GLY B O 1
ATOM 4650 N N . MET B 2 322 ? 189.930 64.521 101.652 1.00 116.80 343 MET B N 1
ATOM 4651 C CA . MET B 2 322 ? 188.609 64.562 101.045 1.00 124.77 343 MET B CA 1
ATOM 4652 C C . MET B 2 322 ? 188.652 63.915 99.668 1.00 135.49 343 MET B C 1
ATOM 4653 O O . MET B 2 322 ? 189.591 64.134 98.896 1.00 134.52 343 MET B O 1
ATOM 4658 N N . ALA B 2 323 ? 187.636 63.106 99.375 1.00 111.75 344 ALA B N 1
ATOM 4659 C CA . ALA B 2 323 ? 187.591 62.359 98.124 1.00 122.72 344 ALA B CA 1
ATOM 4660 C C . ALA B 2 323 ? 187.534 63.301 96.926 1.00 136.62 344 ALA B C 1
ATOM 4661 O O . ALA B 2 323 ? 186.757 64.259 96.908 1.00 141.19 344 ALA B O 1
ATOM 4663 N N . ILE B 2 324 ? 188.370 63.017 95.921 1.00 123.26 345 ILE B N 1
ATOM 4664 C CA . ILE B 2 324 ? 188.537 63.924 94.788 1.00 125.11 345 ILE B CA 1
ATOM 4665 C C . ILE B 2 324 ? 187.251 64.049 93.990 1.00 122.81 345 ILE B C 1
ATOM 4666 O O . ILE B 2 324 ? 186.933 65.128 93.476 1.00 129.83 345 ILE B O 1
ATOM 4671 N N . LYS B 2 325 ? 186.480 62.971 93.888 1.00 156.57 346 LYS B N 1
ATOM 4672 C CA . LYS B 2 325 ? 185.309 62.961 93.023 1.00 134.41 346 LYS B CA 1
ATOM 4673 C C . LYS B 2 325 ? 184.130 63.717 93.621 1.00 127.62 346 LYS B C 1
ATOM 4674 O O . LYS B 2 325 ? 183.037 63.699 93.046 1.00 126.47 346 LYS B O 1
ATOM 4680 N N . ASP B 2 326 ? 184.330 64.370 94.763 1.00 137.53 347 ASP B N 1
ATOM 4681 C CA . ASP B 2 326 ? 183.274 65.094 95.446 1.00 128.22 347 ASP B CA 1
ATOM 4682 C C . ASP B 2 326 ? 183.513 66.595 95.562 1.00 134.62 347 ASP B C 1
ATOM 4683 O O . ASP B 2 326 ? 182.541 67.338 95.733 1.00 138.28 347 ASP B O 1
ATOM 4688 N N . LEU B 2 327 ? 184.760 67.061 95.478 1.00 134.51 348 LEU B N 1
ATOM 4689 C CA . LEU B 2 327 ? 185.062 68.461 95.754 1.00 136.47 348 LEU B CA 1
ATOM 4690 C C . LEU B 2 327 ? 184.570 69.377 94.634 1.00 140.31 348 LEU B C 1
ATOM 4691 O O . LEU B 2 327 ? 184.591 69.023 93.452 1.00 142.19 348 LEU B O 1
ATOM 4696 N N . ASN B 2 328 ? 184.124 70.575 95.026 1.00 142.50 349 ASN B N 1
ATOM 4697 C CA . ASN B 2 328 ? 183.699 71.588 94.063 1.00 138.91 349 ASN B CA 1
ATOM 4698 C C . ASN B 2 328 ? 184.898 72.306 93.448 1.00 132.52 349 ASN B C 1
ATOM 4699 O O . ASN B 2 328 ? 185.079 72.305 92.225 1.00 132.69 349 ASN B O 1
ATOM 4704 N N . ALA B 2 329 ? 185.719 72.939 94.283 1.00 141.14 350 ALA B N 1
ATOM 4705 C CA . ALA B 2 329 ? 186.938 73.600 93.822 1.00 133.71 350 ALA B CA 1
ATOM 4706 C C . ALA B 2 329 ? 187.973 73.667 94.943 1.00 128.21 350 ALA B C 1
ATOM 4707 O O . ALA B 2 329 ? 188.286 74.745 95.451 1.00 128.44 350 ALA B O 1
#

Nearest PDB structures (foldseek):
  5cmp-assembly1_A  TM=9.894E-01  e=8.110E-48  Homo sapiens
  4yeb-assembly1_B  TM=9.484E-01  e=7.060E-37  Mus musculus
  4v2d-assembly1_A  TM=9.731E-01  e=1.057E-34  Homo sapiens
  5ftt-assembly1_B  TM=9.765E-01  e=3.359E-34  Mus musculus
  5yq5-assembly1_A  TM=7.192E-01  e=1.122E-12  Homo sapiens